Protein AF-L8GXN4-F1 (afdb_monomer)

Radius of gyration: 30.1 Å; Cα contacts (8 Å, |Δi|>4): 511; chains: 1; bounding box: 72×104×70 Å

pLDDT: mean 71.61, std 25.49, range [23.62, 98.5]

Secondary structure (DSSP, 8-state):
----------PPPPP------------PPPPP-------------------------------------HHHHHHHHHHHHHHHHHHHHHHHHHHHHHHHTT--EEEEE-TTHHHHHHHHHHHHHHHHH-GGGEEETTTT-SHHHHHHHTT-TT-EEEEEE-HHHHHHHHHHHHHTT-SSPPPEEEEE-SS--HHHHHTTS-S-----HHHHHHHHHHHHH---EEEEE-EEEEEEES-GGGS-TTTSS-EEEEESSEEEEEHHHHHHHHHHHHHHHTTTT--SHHHHHHHHHHHHHHHHHTT----GGGTEEEEETTEEPP--TT--EEEEESSS-BTTTB-TT---SS----PPTTPEEEEE-S-S-EEEEEEPP-------S-----S-TTSSSSS--

Organism: Acanthamoeba castellanii (strain ATCC 30010 / Neff) (NCBI:txid1257118)

Foldseek 3Di:
DDDDDDDDDDDDDDDDDDDDDDDDDDDDDDDDDDDDDDDDDDDDDDDDDDDDDDDDDDDDDDDDPPDPDPVVVVVVVVVVVVVVVVLVVLLVVLVVLCVVVLAQEAEEFACPFQLRLRVLQQVLVCSRRNNLRYHHCVPGNCVVNCVVPLPRPNYAYEYEHAPVRVQSNVVVCVVVVRPPDHWYAYAQRHLQRQVCVQQQVDNHDRRDNVRSSVLSSLQSPDPFEDEFAKEKEKEAEQCLVVDDVVVRDIDIGIDGFKDKDADLVLLVVVLVVVCVVPVVQVSHSVSSLVSSVVSSVVSVVVCSFDACVVWKWKDKPNHTDDDDRRHGMDMDGNGCADRRGDRPVDDPPDDDPPNDRSHTYRYDPDHPIYIYMYTYDPPPPPPDPDDDDDDDPDPPDPRRD

Mean predicted aligned error: 15.5 Å

Sequence (401 aa):
MQTERQHVDVASPELYESKGKEKEVAVEGPTTTSGTTDLHGSRCGHKHLLHSRQSTLSMSSSQGKHRKPKGKQAKKAAKKEHKTAKLELKIDKLKGLLHQRQMTVIAFVNSRSGAQLGEMVMPHLAAILGEDHVFDIISDGIKPGLEQFKDAPNLRVLVGGGDGTYHYVIQAMIEAGICPLPPVGTIPLGTGNDLARQFGWGGSVYPNRKKVLKLVYKFATSACLTPLDIWMVKITPKDPETLEPLENESTSQIMFNYFNAGFEAGVSYRFDRFRKRHQKLFKARKVNQIGYGLSALSSTMRGGNQSLNNLVEMYVNGSKLETPEDLKTLVVLNFKNYQAGLDIWGKPKRAGIHLEPWCLAYILTNPKVDLDVNISSASVPTRTPGAHRESSASAAEEVYR

Solvent-accessible surface area (backbone atoms only — not comparable to full-atom values): 24510 Å² total; per-residue (Å²): 134,91,79,85,80,82,83,77,89,74,85,81,83,79,86,80,86,76,93,73,84,89,76,92,77,90,79,85,81,90,79,89,84,86,87,84,88,87,90,84,88,83,88,88,85,90,81,87,84,89,81,88,82,85,90,79,92,79,91,82,83,84,89,77,83,82,73,76,66,67,70,67,53,52,57,50,49,54,56,50,49,54,54,48,55,59,46,49,57,50,42,54,52,48,45,51,50,31,59,76,64,51,42,40,59,38,34,47,25,32,35,73,24,51,65,42,43,25,56,56,33,47,67,52,46,22,76,58,64,35,61,96,27,51,37,38,43,77,84,66,39,59,62,65,62,46,73,76,42,69,86,45,58,65,39,33,39,35,36,31,17,26,55,71,50,52,48,53,51,56,50,50,41,57,76,68,64,50,76,80,59,54,37,35,39,60,41,21,28,26,65,42,12,40,67,23,42,70,33,38,58,33,52,62,63,76,63,40,64,71,54,48,52,52,49,54,50,45,57,76,66,44,83,48,70,40,82,34,66,35,31,45,40,36,41,35,49,65,55,36,90,81,43,58,80,85,61,35,56,65,47,74,45,79,39,61,53,63,52,64,40,43,54,58,44,53,38,54,51,54,43,50,56,52,41,66,78,41,46,86,75,49,45,45,54,69,51,44,55,49,52,46,54,51,44,45,52,54,45,56,75,70,58,74,70,68,36,30,70,81,42,40,51,45,27,52,80,84,42,75,61,89,72,66,79,75,36,37,59,54,76,50,70,71,48,77,47,42,93,51,61,45,54,86,82,57,84,69,86,84,71,85,81,78,64,63,71,42,27,23,39,32,62,41,87,72,57,90,52,54,40,43,39,32,35,46,76,76,76,73,78,78,74,74,94,78,76,94,76,88,88,81,93,84,82,76,88,82,80,87,126

InterPro domains:
  IPR000756 Diacylglycerol kinase, accessory domain [PF00609] (254-352)
  IPR000756 Diacylglycerol kinase, accessory domain [SM00045] (254-385)
  IPR001206 Diacylglycerol kinase, catalytic domain [PF00781] (105-206)
  IPR001206 Diacylglycerol kinase, catalytic domain [PS50146] (100-237)
  IPR001206 Diacylglycerol kinase, catalytic domain [SM00046] (104-231)
  IPR016064 NAD kinase/diacylglycerol kinase-like domain superfamily [SSF111331] (101-348)
  IPR017438 Inorganic polyphosphate/ATP-NAD kinase, N-terminal [G3DSA:3.40.50.10330] (98-238)
  IPR037607 Diacylglycerol kinase [PTHR11255] (82-350)

Structure (mmCIF, N/CA/C/O backbone):
data_AF-L8GXN4-F1
#
_entry.id   AF-L8GXN4-F1
#
loop_
_atom_site.group_PDB
_atom_site.id
_atom_site.type_symbol
_atom_site.label_atom_id
_atom_site.label_alt_id
_atom_site.label_comp_id
_atom_site.label_asym_id
_atom_site.label_entity_id
_atom_site.label_seq_id
_atom_site.pdbx_PDB_ins_code
_atom_site.Cartn_x
_atom_site.Cartn_y
_atom_site.Cartn_z
_atom_site.occupancy
_atom_site.B_iso_or_equiv
_atom_site.auth_seq_id
_atom_site.auth_comp_id
_atom_site.auth_asym_id
_atom_site.auth_atom_id
_atom_site.pdbx_PDB_model_num
ATOM 1 N N . MET A 1 1 ? -21.117 -48.209 4.081 1.00 38.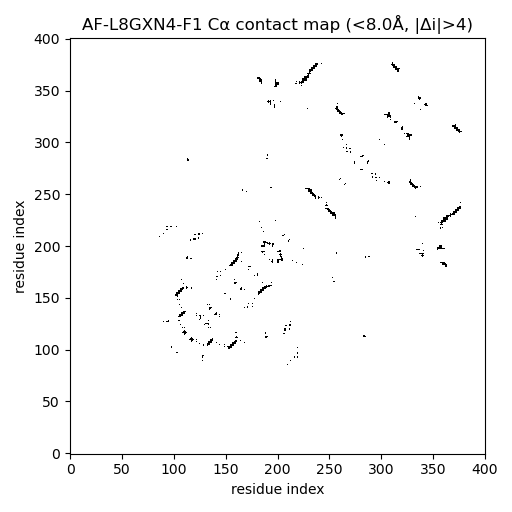06 1 MET A N 1
ATOM 2 C CA . MET A 1 1 ? -19.821 -47.976 3.415 1.00 38.06 1 MET A CA 1
ATOM 3 C C . MET A 1 1 ? -19.032 -47.024 4.291 1.00 38.06 1 MET A C 1
ATOM 5 O O . MET A 1 1 ? -19.401 -45.864 4.397 1.00 38.06 1 MET A O 1
ATOM 9 N N . GLN A 1 2 ? -18.063 -47.565 5.028 1.00 25.72 2 GLN A N 1
ATOM 10 C CA . GLN A 1 2 ? -17.087 -46.800 5.800 1.00 25.72 2 GLN A CA 1
ATOM 11 C C . GLN A 1 2 ? -16.116 -46.138 4.818 1.00 25.72 2 GLN A C 1
ATOM 13 O O . GLN A 1 2 ? -15.661 -46.795 3.885 1.00 25.72 2 GLN A O 1
ATOM 18 N N . THR A 1 3 ? -15.799 -44.865 5.026 1.00 31.59 3 THR A N 1
ATOM 19 C CA . THR A 1 3 ? -14.687 -44.188 4.348 1.00 31.59 3 THR A CA 1
ATOM 20 C C . THR A 1 3 ? -13.710 -43.704 5.406 1.00 31.59 3 THR A C 1
ATOM 22 O O . THR A 1 3 ? -14.063 -42.915 6.285 1.00 31.59 3 THR A O 1
ATOM 25 N N . GLU A 1 4 ? -12.507 -44.264 5.329 1.00 26.33 4 GLU A N 1
ATOM 26 C CA . GLU A 1 4 ? -11.356 -44.063 6.199 1.00 26.33 4 GLU A CA 1
ATOM 27 C C . GLU A 1 4 ? -10.925 -42.593 6.258 1.00 26.33 4 GLU A C 1
ATOM 29 O O . GLU A 1 4 ? -10.726 -41.937 5.235 1.00 26.33 4 GLU A O 1
ATOM 34 N N . ARG A 1 5 ? -10.727 -42.084 7.479 1.00 28.30 5 ARG A N 1
ATOM 35 C CA . ARG A 1 5 ? -9.934 -40.879 7.735 1.00 28.30 5 ARG A CA 1
ATOM 36 C C . ARG A 1 5 ? -8.478 -41.306 7.879 1.00 28.30 5 ARG A C 1
ATOM 38 O O . ARG A 1 5 ? -8.126 -41.944 8.867 1.00 28.30 5 ARG A O 1
ATOM 45 N N . GLN A 1 6 ? -7.639 -40.942 6.916 1.00 27.44 6 GLN A N 1
ATOM 46 C CA . GLN A 1 6 ? -6.191 -41.015 7.084 1.00 27.44 6 GLN A CA 1
ATOM 47 C C . GLN A 1 6 ? -5.743 -39.885 8.019 1.00 27.44 6 GLN A C 1
ATOM 49 O O . GLN A 1 6 ? -5.854 -38.704 7.693 1.00 27.44 6 GLN A O 1
ATOM 54 N N . HIS A 1 7 ? -5.279 -40.274 9.207 1.00 25.95 7 HIS A N 1
ATOM 55 C CA . HIS A 1 7 ? -4.508 -39.432 10.113 1.00 25.95 7 HIS A CA 1
ATOM 56 C C . HIS A 1 7 ? -3.140 -39.150 9.479 1.00 25.95 7 HIS A C 1
ATOM 58 O O . HIS A 1 7 ? -2.424 -40.081 9.119 1.00 25.95 7 HIS A O 1
ATOM 64 N N . VAL A 1 8 ? -2.779 -37.875 9.355 1.00 27.47 8 VAL A N 1
ATOM 65 C CA . VAL A 1 8 ? -1.398 -37.456 9.108 1.00 27.47 8 VAL A CA 1
ATOM 66 C C . VAL A 1 8 ? -0.894 -36.838 10.404 1.00 27.47 8 VAL A C 1
ATOM 68 O O . VAL A 1 8 ? -1.371 -35.783 10.824 1.00 27.47 8 VAL A O 1
ATOM 71 N N . ASP A 1 9 ? 0.036 -37.538 11.045 1.00 23.62 9 ASP A N 1
ATOM 72 C CA . ASP A 1 9 ? 0.748 -37.093 12.236 1.00 23.62 9 ASP A CA 1
ATOM 73 C C . ASP A 1 9 ? 1.604 -35.865 11.910 1.00 23.62 9 ASP A C 1
ATOM 75 O O . ASP A 1 9 ? 2.566 -35.936 11.143 1.00 23.62 9 ASP A O 1
ATOM 79 N N . VAL A 1 10 ? 1.270 -34.727 12.520 1.00 27.80 10 VAL A N 1
ATOM 80 C CA . VAL A 1 10 ? 2.154 -33.560 12.576 1.00 27.80 10 VAL A CA 1
ATOM 81 C C . VAL A 1 10 ? 2.650 -33.435 14.009 1.00 27.80 10 VAL A C 1
ATOM 83 O O . VAL A 1 10 ? 1.899 -33.105 14.926 1.00 27.80 10 VAL A O 1
ATOM 86 N N . ALA A 1 11 ? 3.932 -33.748 14.181 1.00 26.61 11 ALA A N 1
ATOM 87 C CA . ALA A 1 11 ? 4.662 -33.668 15.435 1.00 26.61 11 ALA A CA 1
ATOM 88 C C . ALA A 1 11 ? 4.517 -32.284 16.094 1.00 26.61 11 ALA A C 1
ATOM 90 O O . ALA A 1 11 ? 4.770 -31.248 15.477 1.00 26.61 11 ALA A O 1
ATOM 91 N N . SER A 1 12 ? 4.115 -32.286 17.366 1.00 24.09 12 SER A N 1
ATOM 92 C CA . SER A 1 12 ? 4.092 -31.110 18.238 1.00 24.09 12 SER A CA 1
ATOM 93 C C . SER A 1 12 ? 5.519 -30.689 18.611 1.00 24.09 12 SER A C 1
ATOM 95 O O . SER A 1 12 ? 6.287 -31.542 19.054 1.00 24.09 12 SER A O 1
ATOM 97 N N . PRO A 1 13 ? 5.898 -29.404 18.493 1.00 29.33 13 PRO A N 1
ATOM 98 C CA . PRO A 1 13 ? 7.137 -28.914 19.082 1.00 29.33 13 PRO A CA 1
ATOM 99 C C . PRO A 1 13 ? 6.959 -28.676 20.585 1.00 29.33 13 PRO A C 1
ATOM 101 O O . PRO A 1 13 ? 6.050 -27.967 21.018 1.00 29.33 13 PRO A O 1
ATOM 104 N N . GLU A 1 14 ? 7.851 -29.292 21.350 1.00 25.83 14 GLU A N 1
ATOM 105 C CA . GLU A 1 14 ? 7.962 -29.277 22.806 1.00 25.83 14 GLU A CA 1
ATOM 106 C C . GLU A 1 14 ? 8.031 -27.854 23.397 1.00 25.83 14 GLU A C 1
ATOM 108 O O . GLU A 1 14 ? 8.776 -26.989 22.928 1.00 25.83 14 GLU A O 1
ATOM 113 N N . LEU A 1 15 ? 7.266 -27.631 24.474 1.00 24.25 15 LEU A N 1
ATOM 114 C CA . LEU A 1 15 ? 7.371 -26.459 25.340 1.00 24.25 15 LEU A CA 1
ATOM 115 C C . LEU A 1 15 ? 8.725 -26.464 26.064 1.00 24.25 15 LEU A C 1
ATOM 117 O O . LEU A 1 15 ? 8.985 -27.329 26.897 1.00 24.25 15 LEU A O 1
ATOM 121 N N . TYR A 1 16 ? 9.542 -25.440 25.827 1.00 24.91 16 TYR A N 1
ATOM 122 C CA . TYR A 1 16 ? 10.644 -25.084 26.719 1.00 24.91 16 TYR A CA 1
ATOM 123 C C . TYR A 1 16 ? 10.148 -24.047 27.736 1.00 24.91 16 TYR A C 1
ATOM 125 O O . TYR A 1 16 ? 10.013 -22.862 27.429 1.00 24.91 16 TYR A O 1
ATOM 133 N N . GLU A 1 17 ? 9.872 -24.495 28.962 1.00 24.56 17 GLU A N 1
ATOM 134 C CA . GLU A 1 17 ? 9.699 -23.620 30.122 1.00 24.56 17 GLU A CA 1
ATOM 135 C C . GLU A 1 17 ? 11.048 -22.999 30.511 1.00 24.56 17 GLU A C 1
ATOM 137 O O . GLU A 1 17 ? 11.986 -23.702 30.892 1.00 24.56 17 GLU A O 1
ATOM 142 N N . SER A 1 18 ? 11.149 -21.668 30.497 1.00 27.03 18 SER A N 1
ATOM 143 C CA . SER A 1 18 ? 12.225 -20.960 31.195 1.00 27.03 18 SER A CA 1
ATOM 144 C C . SER A 1 18 ? 11.644 -20.090 32.305 1.00 27.03 18 SER A C 1
ATOM 146 O O . SER A 1 18 ? 11.083 -19.023 32.057 1.00 27.03 18 SER A O 1
ATOM 148 N N . LYS A 1 19 ? 11.814 -20.558 33.544 1.00 26.02 19 LYS A N 1
ATOM 149 C CA . LYS A 1 19 ? 11.590 -19.802 34.779 1.00 26.02 19 LYS A CA 1
ATOM 150 C C . LYS A 1 19 ? 12.502 -18.569 34.803 1.00 26.02 19 LYS A C 1
ATOM 152 O O . LYS A 1 19 ? 13.723 -18.706 34.809 1.00 26.02 19 LYS A O 1
ATOM 157 N N . GLY A 1 20 ? 11.918 -17.375 34.880 1.00 27.09 20 GLY A N 1
ATOM 158 C CA . GLY A 1 20 ? 12.637 -16.111 35.039 1.00 27.09 20 GLY A CA 1
ATOM 159 C C . GLY A 1 20 ? 11.879 -15.190 35.985 1.00 27.09 20 GLY A C 1
ATOM 160 O O . GLY A 1 20 ? 10.784 -14.750 35.670 1.00 27.09 20 GLY A O 1
ATOM 161 N N . LYS A 1 21 ? 12.458 -14.961 37.166 1.00 25.17 21 LYS A N 1
ATOM 162 C CA . LYS A 1 21 ? 11.901 -14.199 38.292 1.00 25.17 21 LYS A CA 1
ATOM 163 C C . LYS A 1 21 ? 11.532 -12.760 37.905 1.00 25.17 21 LYS A C 1
ATOM 165 O O . LYS A 1 21 ? 12.376 -12.040 37.370 1.00 25.17 21 LYS A O 1
ATOM 170 N N . GLU A 1 22 ? 10.326 -12.338 38.277 1.00 25.31 22 GLU A N 1
ATOM 171 C CA . GLU A 1 22 ? 9.923 -10.932 38.330 1.00 25.31 22 GLU A CA 1
ATOM 172 C C . GLU A 1 22 ? 10.812 -10.155 39.312 1.00 25.31 22 GLU A C 1
ATOM 174 O O . GLU A 1 22 ? 11.104 -10.605 40.424 1.00 25.31 22 GLU A O 1
ATOM 179 N N . LYS A 1 23 ? 11.252 -8.971 38.886 1.00 25.56 23 LYS A N 1
ATOM 180 C CA . LYS A 1 23 ? 11.717 -7.906 39.772 1.00 25.56 23 LYS A CA 1
ATOM 181 C C . LYS A 1 23 ? 11.037 -6.617 39.332 1.00 25.56 23 LYS A C 1
ATOM 183 O O . LYS A 1 23 ? 11.398 -6.054 38.300 1.00 25.56 23 LYS A O 1
ATOM 188 N N . GLU A 1 24 ? 10.069 -6.180 40.129 1.00 25.20 24 GLU A N 1
ATOM 189 C CA . GLU A 1 24 ? 9.592 -4.800 40.161 1.00 25.20 24 GLU A CA 1
ATOM 190 C C . GLU A 1 24 ? 10.774 -3.855 40.385 1.00 25.20 24 GLU A C 1
ATOM 192 O O . GLU A 1 24 ? 11.562 -4.030 41.317 1.00 25.20 24 GLU A O 1
ATOM 197 N N . VAL A 1 25 ? 10.892 -2.837 39.536 1.00 25.47 25 VAL A N 1
ATOM 198 C CA . VAL A 1 25 ? 11.712 -1.660 39.819 1.00 25.47 25 VAL A CA 1
ATOM 199 C C . VAL A 1 25 ? 10.899 -0.438 39.417 1.00 25.47 25 VAL A C 1
ATOM 201 O O . VAL A 1 25 ? 10.708 -0.163 38.233 1.00 25.47 25 VAL A O 1
ATOM 204 N N . ALA A 1 26 ? 10.408 0.269 40.433 1.00 23.91 26 ALA A N 1
ATOM 205 C CA . ALA A 1 26 ? 9.846 1.603 40.318 1.00 23.91 26 ALA A CA 1
ATOM 206 C C . ALA A 1 26 ? 10.917 2.579 39.808 1.00 23.91 26 ALA A C 1
ATOM 208 O O . ALA A 1 26 ? 12.067 2.530 40.249 1.00 23.91 26 ALA A O 1
ATOM 209 N N . VAL A 1 27 ? 10.546 3.474 38.893 1.00 26.77 27 VAL A N 1
ATOM 210 C CA . VAL A 1 27 ? 11.400 4.598 38.495 1.00 26.77 27 VAL A CA 1
ATOM 211 C C . VAL A 1 27 ? 10.610 5.887 38.663 1.00 26.77 27 VAL A C 1
ATOM 213 O O . VAL A 1 27 ? 9.683 6.176 37.908 1.00 26.77 27 VAL A O 1
ATOM 216 N N . GLU A 1 28 ? 11.001 6.631 39.695 1.00 24.88 28 GLU A N 1
ATOM 217 C CA . GLU A 1 28 ? 10.599 8.001 39.992 1.00 24.88 28 GLU A CA 1
ATOM 218 C C . GLU A 1 28 ? 11.091 8.962 38.894 1.00 24.88 28 GLU A C 1
ATOM 220 O O . GLU A 1 28 ? 12.203 8.836 38.373 1.00 24.88 28 GLU A O 1
ATOM 225 N N . GLY A 1 29 ? 10.250 9.932 38.526 1.00 25.06 29 GLY A N 1
ATOM 226 C CA . GLY A 1 29 ? 10.601 10.992 37.579 1.00 25.06 29 GLY A CA 1
ATOM 227 C C . GLY A 1 29 ? 11.421 12.108 38.240 1.00 25.06 29 GLY A C 1
ATOM 228 O O . GLY A 1 29 ? 11.250 12.357 39.432 1.00 25.06 29 GLY A O 1
ATOM 229 N N . PRO A 1 30 ? 12.282 12.833 37.501 1.00 28.14 30 PRO A N 1
ATOM 230 C CA . PRO A 1 30 ? 12.988 13.960 38.081 1.00 28.14 30 PRO A CA 1
ATOM 231 C C . PRO A 1 30 ? 12.144 15.239 38.026 1.00 28.14 30 PRO A C 1
ATOM 233 O O . PRO A 1 30 ? 11.722 15.717 36.971 1.00 28.14 30 PRO A O 1
ATOM 236 N N . THR A 1 31 ? 11.955 15.788 39.220 1.00 24.98 31 THR A N 1
ATOM 237 C CA . THR A 1 31 ? 11.522 17.142 39.554 1.00 24.98 31 THR A CA 1
ATOM 238 C C . THR A 1 31 ? 12.495 18.222 39.074 1.00 24.98 31 THR A C 1
ATOM 240 O O . THR A 1 31 ? 13.704 18.030 38.973 1.00 24.98 31 THR A O 1
ATOM 243 N N . THR A 1 32 ? 11.922 19.397 38.835 1.00 28.36 32 THR A N 1
ATOM 244 C CA . THR A 1 32 ? 12.546 20.692 38.541 1.00 28.36 32 THR A CA 1
ATOM 245 C C . THR A 1 32 ? 13.491 21.194 39.637 1.00 28.36 32 THR A C 1
ATOM 247 O O . THR A 1 32 ? 13.099 21.155 40.799 1.00 28.36 32 THR A O 1
ATOM 250 N N . THR A 1 33 ? 14.601 21.846 39.271 1.00 26.06 33 THR A N 1
ATOM 251 C CA . THR A 1 33 ? 15.166 22.979 40.035 1.00 26.06 33 THR A CA 1
ATOM 252 C C . THR A 1 33 ? 16.032 23.905 39.171 1.00 26.06 33 THR A C 1
ATOM 254 O O . THR A 1 33 ? 16.816 23.487 38.323 1.00 26.06 33 THR A O 1
ATOM 257 N N . SER A 1 34 ? 15.836 25.198 39.416 1.00 25.38 34 SER A N 1
ATOM 258 C CA . SER A 1 34 ? 16.594 26.373 38.982 1.00 25.38 34 SER A CA 1
ATOM 259 C C . SER A 1 34 ? 17.930 26.527 39.722 1.00 25.38 34 SER A C 1
ATOM 261 O O . SER A 1 34 ? 18.003 26.184 40.899 1.00 25.38 34 SER A O 1
ATOM 263 N N . GLY A 1 35 ? 18.934 27.162 39.106 1.00 23.88 35 GLY A N 1
ATOM 264 C CA . GLY A 1 35 ? 20.148 27.605 39.805 1.00 23.88 35 GLY A CA 1
ATOM 265 C C . GLY A 1 35 ? 21.167 28.301 38.899 1.00 23.88 35 GLY A C 1
ATOM 266 O O . GLY A 1 35 ? 21.399 27.866 37.783 1.00 23.88 35 GLY A O 1
ATOM 267 N N . THR A 1 36 ? 21.721 29.406 39.380 1.00 24.33 36 THR A N 1
ATOM 268 C CA . THR A 1 36 ? 22.441 30.500 38.707 1.00 24.33 36 THR A CA 1
ATOM 269 C C . THR A 1 36 ? 23.963 30.327 38.525 1.00 24.33 36 THR A C 1
ATOM 271 O O . THR A 1 36 ? 24.596 29.619 39.295 1.00 24.33 36 THR A O 1
ATOM 274 N N . THR A 1 37 ? 24.497 31.094 37.551 1.00 26.64 37 THR A N 1
ATOM 275 C CA . THR A 1 37 ? 25.830 31.763 37.435 1.00 26.64 37 THR A CA 1
ATOM 276 C C . THR A 1 37 ? 27.134 30.951 37.513 1.00 26.64 37 THR A C 1
ATOM 278 O O . THR A 1 37 ? 27.431 30.368 38.542 1.00 26.64 37 THR A O 1
ATOM 281 N N . ASP A 1 38 ? 28.004 31.054 36.490 1.00 25.16 38 ASP A N 1
ATOM 282 C CA . ASP A 1 38 ? 29.139 32.000 36.547 1.00 25.16 38 ASP A CA 1
ATOM 283 C C . ASP A 1 38 ? 29.942 32.155 35.237 1.00 25.16 38 ASP A C 1
ATOM 285 O O . ASP A 1 38 ? 30.009 31.277 34.378 1.00 25.16 38 ASP A O 1
ATOM 289 N N . LEU A 1 39 ? 30.518 33.353 35.107 1.00 27.02 39 LEU A N 1
ATOM 290 C CA . LEU A 1 39 ? 31.314 33.907 34.009 1.00 27.02 39 LEU A CA 1
ATOM 291 C C . LEU A 1 39 ? 32.767 33.403 34.019 1.00 27.02 39 LEU A C 1
ATOM 293 O O . LEU A 1 39 ? 33.374 33.361 35.081 1.00 27.02 39 LEU A O 1
ATOM 297 N N . HIS A 1 40 ? 33.378 33.218 32.840 1.00 27.19 40 HIS A N 1
ATOM 298 C CA . HIS A 1 40 ? 34.745 33.689 32.539 1.00 27.19 40 HIS A CA 1
ATOM 299 C C . HIS A 1 40 ? 34.980 33.738 31.020 1.00 27.19 40 HIS A C 1
ATOM 301 O O . HIS A 1 40 ? 34.619 32.823 30.283 1.00 27.19 40 HIS A O 1
ATOM 307 N N . GLY A 1 41 ? 35.518 34.865 30.544 1.00 24.47 41 GLY A N 1
ATOM 308 C CA . GLY A 1 41 ? 35.526 35.234 29.129 1.00 24.47 41 GLY A CA 1
ATOM 309 C C . GLY A 1 41 ? 36.762 34.826 28.332 1.00 24.47 41 GLY A C 1
ATOM 310 O O . GLY A 1 41 ? 37.713 34.249 28.849 1.00 24.47 41 GLY A O 1
ATOM 311 N N . SER A 1 42 ? 36.762 35.216 27.055 1.00 26.59 42 SER A N 1
ATOM 312 C CA . SER A 1 42 ? 37.968 35.606 26.315 1.00 26.59 42 SER A CA 1
ATOM 313 C C . SER A 1 42 ? 37.624 36.341 25.016 1.00 26.59 42 SER A C 1
ATOM 315 O O . SER A 1 42 ? 36.646 36.048 24.336 1.00 26.59 42 SER A O 1
ATOM 317 N N . ARG A 1 43 ? 38.450 37.356 24.749 1.00 25.36 43 ARG A N 1
ATOM 318 C CA . ARG A 1 43 ? 38.399 38.383 23.698 1.00 25.36 43 ARG A CA 1
ATOM 319 C C . ARG A 1 43 ? 38.670 37.849 22.287 1.00 25.36 43 ARG A C 1
ATOM 321 O O . ARG A 1 43 ? 39.447 36.916 22.142 1.00 25.36 43 ARG A O 1
ATOM 328 N N . CYS A 1 44 ? 38.181 38.587 21.280 1.00 27.53 44 CYS A N 1
ATOM 329 C CA . CYS A 1 44 ? 38.911 39.238 20.156 1.00 27.53 44 CYS A CA 1
ATOM 330 C C . CYS A 1 44 ? 37.893 39.458 19.011 1.00 27.53 44 CYS A C 1
ATOM 332 O O . CYS A 1 44 ? 37.119 38.557 18.728 1.00 27.53 44 CYS A O 1
ATOM 334 N N . GLY A 1 45 ? 37.739 40.560 18.280 1.00 26.92 45 GLY A N 1
ATOM 335 C CA . GLY A 1 45 ? 38.473 41.804 18.073 1.00 26.92 45 GLY A CA 1
ATOM 336 C C . GLY A 1 45 ? 38.032 42.307 16.687 1.00 26.92 45 GLY A C 1
ATOM 337 O O . GLY A 1 45 ? 38.346 41.686 15.678 1.00 26.92 45 GLY A O 1
ATOM 338 N N . HIS A 1 46 ? 37.226 43.370 16.629 1.00 28.66 46 HIS A N 1
ATOM 339 C CA . HIS A 1 46 ? 36.759 44.008 15.391 1.00 28.66 46 HIS A CA 1
ATOM 340 C C . HIS A 1 46 ? 37.779 45.041 14.896 1.00 28.66 46 HIS A C 1
ATOM 342 O O . HIS A 1 46 ? 38.256 45.850 15.691 1.00 28.66 46 HIS A O 1
ATOM 348 N N . LYS A 1 47 ? 38.019 45.100 13.580 1.00 28.95 47 LYS A N 1
ATOM 349 C CA . LYS A 1 47 ? 38.459 46.326 12.896 1.00 28.95 47 LYS A CA 1
ATOM 350 C C . LYS A 1 47 ? 37.742 46.482 11.555 1.00 28.95 47 LYS A C 1
ATOM 352 O O . LYS A 1 47 ? 37.875 45.657 10.658 1.00 28.95 47 LYS A O 1
ATOM 357 N N . HIS A 1 48 ? 36.989 47.572 11.473 1.00 30.06 48 HIS A N 1
ATOM 358 C CA . HIS A 1 48 ? 36.430 48.188 10.275 1.00 30.06 48 HIS A CA 1
ATOM 359 C C . HIS A 1 48 ? 37.536 48.929 9.512 1.00 30.06 48 HIS A C 1
ATOM 361 O O . HIS A 1 48 ? 38.370 49.573 10.148 1.00 30.06 48 HIS A O 1
ATOM 367 N N . LEU A 1 49 ? 37.481 48.947 8.177 1.00 28.41 49 LEU A N 1
ATOM 368 C CA . LEU A 1 49 ? 37.988 50.076 7.391 1.00 28.41 49 LEU A CA 1
ATOM 369 C C . LEU A 1 49 ? 37.323 50.133 6.011 1.00 28.41 49 LEU A C 1
ATOM 371 O O . LEU A 1 49 ? 37.349 49.182 5.234 1.00 28.41 49 LEU A O 1
ATOM 375 N N . LEU A 1 50 ? 36.688 51.278 5.770 1.00 30.42 50 LEU A N 1
ATOM 376 C CA . LEU A 1 50 ? 36.094 51.735 4.520 1.00 30.42 50 LEU A CA 1
ATOM 377 C C . LEU A 1 50 ? 37.197 52.203 3.565 1.00 30.42 50 LEU A C 1
ATOM 379 O O . LEU A 1 50 ? 38.128 52.871 4.004 1.00 30.42 50 LEU A O 1
ATOM 383 N N . HIS A 1 51 ? 37.026 51.976 2.263 1.00 29.09 51 HIS A N 1
ATOM 384 C CA . HIS A 1 51 ? 37.548 52.894 1.252 1.00 29.09 51 HIS A CA 1
ATOM 385 C C . HIS A 1 51 ? 36.665 52.899 0.002 1.00 29.09 51 HIS A C 1
ATOM 387 O O . HIS A 1 51 ? 36.395 51.870 -0.613 1.00 29.09 51 HIS A O 1
ATOM 393 N N . SER A 1 52 ? 36.219 54.102 -0.348 1.00 31.58 52 SER A N 1
ATOM 394 C CA . SER A 1 52 ? 35.597 54.480 -1.610 1.00 31.58 52 SER A CA 1
ATOM 395 C C . SER A 1 52 ? 36.641 54.551 -2.728 1.00 31.58 52 SER A C 1
ATOM 397 O O . SER A 1 52 ? 37.781 54.945 -2.473 1.00 31.58 52 SER A O 1
ATOM 399 N N . ARG A 1 53 ? 36.245 54.249 -3.976 1.00 30.09 53 ARG A N 1
ATOM 400 C CA . ARG A 1 53 ? 36.822 54.866 -5.186 1.00 30.09 53 ARG A CA 1
ATOM 401 C C . ARG A 1 53 ? 35.987 54.610 -6.451 1.00 30.09 53 ARG A C 1
ATOM 403 O O . ARG A 1 53 ? 35.867 53.490 -6.923 1.00 30.09 53 ARG A O 1
ATOM 410 N N . GLN A 1 54 ? 35.398 55.714 -6.909 1.00 29.02 54 GLN A N 1
ATOM 411 C CA . GLN A 1 54 ? 35.246 56.249 -8.271 1.00 29.02 54 GLN A CA 1
ATOM 412 C C . GLN A 1 54 ? 35.101 55.328 -9.496 1.00 29.02 54 GLN A C 1
ATOM 414 O O . GLN A 1 54 ? 35.931 54.483 -9.812 1.00 29.02 54 GLN A O 1
ATOM 419 N N . SER A 1 55 ? 34.067 55.679 -10.258 1.00 31.03 55 SER A N 1
ATOM 420 C CA . SER A 1 55 ? 33.779 55.373 -11.654 1.00 31.03 55 SER A CA 1
ATOM 421 C C . SER A 1 55 ? 34.795 55.969 -12.635 1.00 31.03 55 SER A C 1
ATOM 423 O O . SER A 1 55 ? 35.030 57.178 -12.611 1.00 31.03 55 SER A O 1
ATOM 425 N N . THR A 1 56 ? 35.250 55.167 -13.597 1.00 28.81 56 THR A N 1
ATOM 426 C CA . THR A 1 56 ? 35.709 55.641 -14.910 1.00 28.81 56 THR A CA 1
ATOM 427 C C . THR A 1 56 ? 35.160 54.735 -16.012 1.00 28.81 56 THR A C 1
ATOM 429 O O . THR A 1 56 ? 35.322 53.516 -16.003 1.00 28.81 56 THR A O 1
ATOM 432 N N . LEU A 1 57 ? 34.463 55.362 -16.960 1.00 31.36 57 LEU A N 1
ATOM 433 C CA . LEU A 1 57 ? 34.070 54.796 -18.245 1.00 31.36 57 LEU A CA 1
ATOM 434 C C . LEU A 1 57 ? 35.316 54.642 -19.126 1.00 31.36 57 LEU A C 1
ATOM 436 O O . LEU A 1 57 ? 36.069 55.596 -19.300 1.00 31.36 57 LEU A O 1
ATOM 440 N N . SER A 1 58 ? 35.485 53.477 -19.748 1.00 28.78 58 SER A N 1
ATOM 441 C CA . SER A 1 58 ? 36.225 53.367 -21.006 1.00 28.78 58 SER A CA 1
ATOM 442 C C . SER A 1 58 ? 35.535 52.345 -21.907 1.00 28.78 58 SER A C 1
ATOM 444 O O . SER A 1 58 ? 35.221 51.230 -21.492 1.00 28.78 58 SER A O 1
ATOM 446 N N . MET A 1 59 ? 35.233 52.769 -23.135 1.00 35.09 59 MET A N 1
ATOM 447 C CA . MET A 1 59 ? 34.839 51.879 -24.218 1.00 35.09 59 MET A CA 1
ATOM 448 C C . MET A 1 59 ? 36.096 51.260 -24.823 1.00 35.09 59 MET A C 1
ATOM 450 O O . MET A 1 59 ? 37.015 51.983 -25.201 1.00 35.09 59 MET A O 1
ATOM 454 N N . SER A 1 60 ? 36.108 49.941 -24.995 1.00 31.31 60 SER A N 1
ATOM 455 C CA . SER A 1 60 ? 36.908 49.304 -26.038 1.00 31.31 60 SER A CA 1
ATOM 456 C C . SER A 1 60 ? 36.221 48.038 -26.552 1.00 31.31 60 SER A C 1
ATOM 458 O O . SER A 1 60 ? 35.290 47.492 -25.962 1.00 31.31 60 SER A O 1
ATOM 460 N N . SER A 1 61 ? 36.617 47.683 -27.760 1.00 29.75 61 SER A N 1
ATOM 461 C CA . SER A 1 61 ? 35.878 46.976 -28.788 1.00 29.75 61 SER A CA 1
ATOM 462 C C . SER A 1 61 ? 35.978 45.448 -28.737 1.00 29.75 61 SER A C 1
ATOM 464 O O . SER A 1 61 ? 36.965 44.874 -28.297 1.00 29.75 61 SER A O 1
ATOM 466 N N . SER A 1 62 ? 34.981 44.828 -29.379 1.00 35.38 62 SER A N 1
ATOM 467 C CA . SER A 1 62 ? 35.068 43.617 -30.214 1.00 35.38 62 SER A CA 1
ATOM 468 C C . SER A 1 62 ? 35.437 42.253 -29.600 1.00 35.38 62 SER A C 1
ATOM 470 O O . SER A 1 62 ? 36.558 41.993 -29.192 1.00 35.38 62 SER A O 1
ATOM 472 N N . GLN A 1 63 ? 34.487 41.329 -29.807 1.00 43.09 63 GLN A N 1
ATOM 473 C CA . GLN A 1 63 ? 34.660 39.902 -30.118 1.00 43.09 63 GLN A CA 1
ATOM 474 C C . GLN A 1 63 ? 35.182 38.958 -29.022 1.00 43.09 63 GLN A C 1
ATOM 476 O O . GLN A 1 63 ? 36.365 38.843 -28.738 1.00 43.09 63 GLN A O 1
ATOM 481 N N . GLY A 1 64 ? 34.262 38.124 -28.526 1.00 32.91 64 GLY A N 1
ATOM 482 C CA . GLY A 1 64 ? 34.594 36.962 -27.708 1.00 32.91 64 GLY A CA 1
ATOM 483 C C . GLY A 1 64 ? 33.371 36.144 -27.307 1.00 32.91 64 GLY A C 1
ATOM 484 O O . GLY A 1 64 ? 33.107 35.961 -26.123 1.00 32.91 64 GLY A O 1
ATOM 485 N N . LYS A 1 65 ? 32.588 35.626 -28.268 1.00 41.53 65 LYS A N 1
ATOM 486 C CA . LYS A 1 65 ? 31.626 34.554 -27.955 1.00 41.53 65 LYS A CA 1
ATOM 487 C C . LYS A 1 65 ? 32.430 33.330 -27.510 1.00 41.53 65 LYS A C 1
ATOM 489 O O . LYS A 1 65 ? 32.952 32.600 -28.351 1.00 41.53 65 LYS A O 1
ATOM 494 N N . HIS A 1 66 ? 32.511 33.084 -26.202 1.00 41.66 66 HIS A N 1
ATOM 495 C CA . HIS A 1 66 ? 33.024 31.836 -25.638 1.00 41.66 66 HIS A CA 1
ATOM 496 C C . HIS A 1 66 ? 32.201 30.640 -26.156 1.00 41.66 66 HIS A C 1
ATOM 498 O O . HIS A 1 66 ? 31.223 30.202 -25.548 1.00 41.66 66 HIS A O 1
ATOM 504 N N . ARG A 1 67 ? 32.606 30.070 -27.296 1.00 52.62 67 ARG A N 1
ATOM 505 C CA . ARG A 1 67 ? 32.191 28.730 -27.718 1.00 52.62 67 ARG A CA 1
ATOM 506 C C . ARG A 1 67 ? 32.813 27.730 -26.742 1.00 52.62 67 ARG A C 1
ATOM 508 O O . ARG A 1 67 ? 34.029 27.565 -26.703 1.00 52.62 67 ARG A O 1
ATOM 515 N N . LYS A 1 68 ? 31.980 27.049 -25.946 1.00 47.00 68 LYS A N 1
ATOM 516 C CA . LYS A 1 68 ? 32.419 25.905 -25.126 1.00 47.00 68 LYS A CA 1
ATOM 517 C C . LYS A 1 68 ? 33.137 24.878 -26.029 1.00 47.00 68 LYS A C 1
ATOM 519 O O . LYS A 1 68 ? 32.651 24.614 -27.130 1.00 47.00 68 LYS A O 1
ATOM 524 N N . PRO A 1 69 ? 34.261 24.274 -25.599 1.00 51.59 69 PRO A N 1
ATOM 525 C CA . PRO A 1 69 ? 35.056 23.404 -26.463 1.00 51.59 69 PRO A CA 1
ATOM 526 C C . PRO A 1 69 ? 34.280 22.123 -26.814 1.00 51.59 69 PRO A C 1
ATOM 528 O O . PRO A 1 69 ? 33.919 21.344 -25.924 1.00 51.59 69 PRO A O 1
ATOM 531 N N . LYS A 1 70 ? 34.049 21.897 -28.118 1.00 57.62 70 LYS A N 1
ATOM 532 C CA . LYS A 1 70 ? 33.250 20.792 -28.697 1.00 57.62 70 LYS A CA 1
ATOM 533 C C . LYS A 1 70 ? 33.624 19.399 -28.146 1.00 57.62 70 LYS A C 1
ATOM 535 O O . LYS A 1 70 ? 32.748 18.566 -27.921 1.00 57.62 70 LYS A O 1
ATOM 540 N N . GLY A 1 71 ? 34.896 19.165 -27.803 1.00 61.41 71 GLY A N 1
ATOM 541 C CA . GLY A 1 71 ? 35.379 17.884 -27.261 1.00 61.41 71 GLY A CA 1
ATOM 542 C C . GLY A 1 71 ? 34.885 17.524 -25.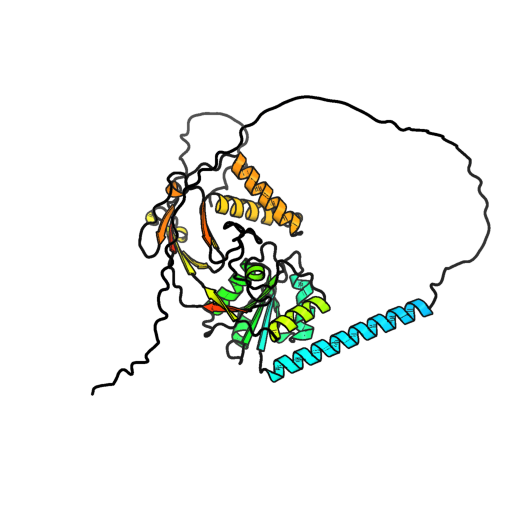848 1.00 61.41 71 GLY A C 1
ATOM 543 O O . GLY A 1 71 ? 34.719 16.344 -25.537 1.00 61.41 71 GLY A O 1
ATOM 544 N N . LYS A 1 72 ? 34.583 18.504 -24.978 1.00 65.38 72 LYS A N 1
ATOM 545 C CA . LYS A 1 72 ? 34.026 18.226 -23.633 1.00 65.38 72 LYS A CA 1
ATOM 546 C C . LYS A 1 72 ? 32.538 17.858 -23.691 1.00 65.38 72 LYS A C 1
ATOM 548 O O . LYS A 1 72 ? 32.066 17.113 -22.834 1.00 65.38 72 LYS A O 1
ATOM 553 N N . GLN A 1 73 ? 31.803 18.366 -24.684 1.00 68.38 73 GLN A N 1
ATOM 554 C CA . GLN A 1 73 ? 30.400 18.006 -24.919 1.00 68.38 73 GLN A CA 1
ATOM 555 C C . GLN A 1 73 ? 30.275 16.610 -25.542 1.00 68.38 73 GLN A C 1
ATOM 557 O O . GLN A 1 73 ? 29.501 15.808 -25.025 1.00 68.38 73 GLN A O 1
ATOM 562 N N . ALA A 1 74 ? 31.108 16.272 -26.533 1.00 76.12 74 ALA A N 1
ATOM 563 C CA . ALA A 1 74 ? 31.138 14.937 -27.140 1.00 76.12 74 ALA A CA 1
ATOM 564 C C . ALA A 1 74 ? 31.456 13.826 -26.116 1.00 76.12 74 ALA A C 1
ATOM 566 O O . ALA A 1 74 ? 30.721 12.847 -26.011 1.00 76.12 74 ALA A O 1
ATOM 567 N N . LYS A 1 75 ? 32.470 14.022 -25.255 1.00 77.31 75 LYS A N 1
ATOM 568 C CA . LYS A 1 75 ? 32.798 13.068 -24.173 1.00 77.31 75 LYS A CA 1
ATOM 569 C C . LYS A 1 75 ? 31.654 12.886 -23.162 1.00 77.31 75 LYS A C 1
ATOM 571 O O . LYS A 1 75 ? 31.454 11.790 -22.639 1.00 77.31 75 LYS A O 1
ATOM 576 N N . LYS A 1 76 ? 30.893 13.947 -22.865 1.00 77.06 76 LYS A N 1
ATOM 577 C CA . LYS A 1 76 ? 29.717 13.870 -21.977 1.00 77.06 76 LYS A CA 1
ATOM 578 C C . LYS A 1 76 ? 28.547 13.134 -22.634 1.00 77.06 76 LYS A C 1
ATOM 580 O O . LYS A 1 76 ? 27.885 12.364 -21.940 1.00 77.06 76 LYS A O 1
ATOM 585 N N . ALA A 1 77 ? 28.317 13.350 -23.929 1.00 81.12 77 ALA A N 1
ATOM 586 C CA . ALA A 1 77 ? 27.288 12.659 -24.702 1.00 81.12 77 ALA A CA 1
ATOM 587 C C . ALA A 1 77 ? 27.568 11.150 -24.775 1.00 81.12 77 ALA A C 1
ATOM 589 O O . ALA A 1 77 ? 26.744 10.371 -24.303 1.00 81.12 77 ALA A O 1
ATOM 590 N N . ALA A 1 78 ? 28.780 10.753 -25.179 1.00 84.06 78 ALA A N 1
ATOM 591 C CA . ALA A 1 78 ? 29.191 9.347 -25.237 1.00 84.06 78 ALA A CA 1
ATOM 592 C C . ALA A 1 78 ? 29.072 8.638 -23.871 1.00 84.06 78 ALA A C 1
ATOM 594 O O . ALA A 1 78 ? 28.587 7.514 -23.764 1.00 84.06 78 ALA A O 1
ATOM 595 N N . LYS A 1 79 ? 29.432 9.321 -22.772 1.00 85.31 79 LYS A N 1
ATOM 596 C CA . LYS A 1 79 ? 29.259 8.779 -21.411 1.00 85.31 79 LYS A CA 1
ATOM 597 C C . LYS A 1 79 ? 27.785 8.593 -21.028 1.00 85.31 79 LYS A C 1
ATOM 599 O O . LYS A 1 79 ? 27.472 7.693 -20.247 1.00 85.31 79 LYS A O 1
ATOM 604 N N . LYS A 1 80 ? 26.886 9.460 -21.502 1.00 84.62 80 LYS A N 1
ATOM 605 C CA . LYS A 1 80 ? 25.436 9.355 -21.262 1.00 84.62 80 LYS A CA 1
ATOM 606 C C . LYS A 1 80 ? 24.839 8.204 -22.072 1.00 84.62 80 LYS A C 1
ATOM 608 O O . LYS A 1 80 ? 24.065 7.425 -21.522 1.00 84.62 80 LYS A O 1
ATOM 613 N N . GLU A 1 81 ? 25.246 8.071 -23.325 1.00 86.50 81 GLU A N 1
ATOM 614 C CA . GLU A 1 81 ? 24.841 6.991 -24.223 1.00 86.50 81 GLU A CA 1
ATOM 615 C C . GLU A 1 81 ? 25.273 5.625 -23.682 1.00 86.50 81 GLU A C 1
ATOM 617 O O . GLU A 1 81 ? 24.426 4.774 -23.425 1.00 86.50 81 GLU A O 1
ATOM 622 N N . HIS A 1 82 ? 26.550 5.466 -23.318 1.00 89.38 82 HIS A N 1
ATOM 623 C CA . HIS A 1 82 ? 27.055 4.234 -22.704 1.00 89.38 82 HIS A CA 1
ATOM 624 C C . HIS A 1 82 ? 26.307 3.860 -21.410 1.00 89.38 82 HIS A C 1
ATOM 626 O O . HIS A 1 82 ? 25.999 2.695 -21.159 1.00 89.38 82 HIS A O 1
ATOM 632 N N . LYS A 1 83 ? 25.968 4.849 -20.568 1.00 87.69 83 LYS A N 1
ATOM 633 C CA . LYS A 1 83 ? 25.153 4.616 -19.362 1.00 87.69 83 LYS A CA 1
ATOM 634 C C . LYS A 1 83 ? 23.732 4.159 -19.689 1.00 87.69 83 LYS A C 1
ATOM 636 O O . LYS A 1 83 ? 23.179 3.386 -18.911 1.00 87.69 83 LYS A O 1
ATOM 641 N N . THR A 1 84 ? 23.160 4.662 -20.777 1.00 88.50 84 THR A N 1
ATOM 642 C CA . THR A 1 84 ? 21.807 4.321 -21.230 1.00 88.50 84 THR A CA 1
ATOM 643 C C . THR A 1 84 ? 21.795 2.905 -21.793 1.00 88.50 84 THR A C 1
ATOM 645 O O . THR A 1 84 ? 21.048 2.082 -21.283 1.00 88.50 84 THR A O 1
ATOM 648 N N . ALA A 1 85 ? 22.728 2.570 -22.690 1.00 90.88 85 ALA A N 1
ATOM 649 C CA . ALA A 1 85 ? 22.900 1.217 -23.226 1.00 90.88 85 ALA A CA 1
ATOM 650 C C . ALA A 1 85 ? 23.123 0.169 -22.120 1.00 90.88 85 ALA A C 1
ATOM 652 O O . ALA A 1 85 ? 22.507 -0.894 -22.108 1.00 90.88 85 ALA A O 1
ATOM 653 N N . LYS A 1 86 ? 23.940 0.494 -21.108 1.00 92.56 86 LYS A N 1
ATOM 654 C CA . LYS A 1 86 ? 24.136 -0.379 -19.938 1.00 92.56 86 LYS A CA 1
ATOM 655 C C . LYS A 1 86 ? 22.853 -0.596 -19.129 1.00 92.56 86 LYS A C 1
ATOM 657 O O . LYS A 1 86 ? 22.756 -1.588 -18.406 1.00 92.56 86 LYS A O 1
ATOM 662 N N . LEU A 1 87 ? 21.922 0.354 -19.159 1.00 90.69 87 LEU A N 1
ATOM 663 C CA . LEU A 1 87 ? 20.646 0.243 -18.466 1.00 90.69 87 LEU A CA 1
ATOM 664 C C . LEU A 1 87 ? 19.646 -0.584 -19.277 1.00 90.69 87 LEU A C 1
ATOM 666 O O . LEU A 1 87 ? 19.005 -1.434 -18.670 1.00 90.69 87 LEU A O 1
ATOM 670 N N . GLU A 1 88 ? 19.592 -0.409 -20.602 1.00 93.00 88 GLU A N 1
ATOM 671 C CA . GLU A 1 88 ? 18.804 -1.269 -21.506 1.00 93.00 88 GLU A CA 1
ATOM 672 C C . GLU A 1 88 ? 19.190 -2.735 -21.338 1.00 93.00 88 GLU A C 1
ATOM 674 O O . GLU A 1 88 ? 18.355 -3.554 -20.978 1.00 93.00 88 GLU A O 1
ATOM 679 N N . LEU A 1 89 ? 20.492 -3.042 -21.392 1.00 93.94 89 LEU A N 1
ATOM 680 C CA . LEU A 1 89 ? 20.986 -4.409 -21.212 1.00 93.94 89 LEU A CA 1
ATOM 681 C C . LEU A 1 89 ? 20.533 -5.040 -19.882 1.00 93.94 89 LEU A C 1
ATOM 683 O O . LEU A 1 89 ? 20.387 -6.254 -19.767 1.00 93.94 89 LEU A O 1
ATOM 687 N N . LYS A 1 90 ? 20.354 -4.234 -18.830 1.00 94.38 90 LYS A N 1
ATOM 688 C CA . LYS A 1 90 ? 19.849 -4.730 -17.543 1.00 94.38 90 LYS A CA 1
ATOM 689 C C . LYS A 1 90 ? 18.343 -4.958 -17.554 1.00 94.38 90 LYS A C 1
ATOM 691 O O . LYS A 1 90 ? 17.889 -5.843 -16.835 1.00 94.38 90 LYS A O 1
ATOM 696 N N . ILE A 1 91 ? 17.599 -4.158 -18.310 1.00 94.12 91 ILE A N 1
ATOM 697 C CA . ILE A 1 91 ? 16.164 -4.348 -18.518 1.00 94.12 91 ILE A CA 1
ATOM 698 C C . ILE A 1 91 ? 15.944 -5.629 -19.312 1.00 94.12 91 ILE A C 1
ATOM 700 O O . ILE A 1 91 ? 15.176 -6.465 -18.859 1.00 94.12 91 ILE A O 1
ATOM 704 N N . ASP A 1 92 ? 16.688 -5.846 -20.395 1.00 94.44 92 ASP A N 1
ATOM 705 C CA . ASP A 1 92 ? 16.572 -7.059 -21.212 1.00 94.44 92 ASP A CA 1
ATOM 706 C C . ASP A 1 92 ? 16.884 -8.317 -20.398 1.00 94.44 92 ASP A C 1
ATOM 708 O O . ASP A 1 92 ? 16.138 -9.293 -20.430 1.00 94.44 92 ASP A O 1
ATOM 712 N N . LYS A 1 93 ? 17.935 -8.268 -19.568 1.00 95.25 93 LYS A N 1
ATOM 713 C CA . LYS A 1 93 ? 18.247 -9.352 -18.623 1.00 95.25 93 LYS A CA 1
ATOM 714 C C . LYS A 1 93 ? 17.121 -9.606 -17.623 1.00 95.25 93 LYS A C 1
ATOM 716 O O . LYS A 1 93 ? 16.846 -10.757 -17.301 1.00 95.25 93 LYS A O 1
ATOM 721 N N . LEU A 1 94 ? 16.492 -8.550 -17.107 1.00 94.25 94 LEU A N 1
ATOM 722 C CA . LEU A 1 94 ? 15.369 -8.677 -16.182 1.00 94.25 94 LEU A CA 1
ATOM 723 C C . LEU A 1 94 ? 14.132 -9.250 -16.883 1.00 94.25 94 LEU A C 1
ATOM 725 O O . LEU A 1 94 ? 13.511 -10.155 -16.338 1.00 94.25 94 LEU A O 1
ATOM 729 N N . LYS A 1 95 ? 13.815 -8.790 -18.097 1.00 93.69 95 LYS A N 1
ATOM 730 C CA . LYS A 1 95 ? 12.748 -9.361 -18.924 1.00 93.69 95 LYS A CA 1
ATOM 731 C C . LYS A 1 95 ? 13.001 -10.848 -19.164 1.00 93.69 95 LYS A C 1
ATOM 733 O O . LYS A 1 95 ? 12.116 -11.649 -18.892 1.00 93.69 95 LYS A O 1
ATOM 738 N N . GLY A 1 96 ? 14.216 -11.233 -19.561 1.00 94.19 96 GLY A N 1
ATOM 739 C CA . GLY A 1 96 ? 14.596 -12.641 -19.721 1.00 94.19 96 GLY A CA 1
ATOM 740 C C . GLY A 1 96 ? 14.407 -13.466 -18.443 1.00 94.19 96 GLY A C 1
ATOM 741 O O . GLY A 1 96 ? 13.882 -14.573 -18.504 1.00 94.19 96 GLY A O 1
ATOM 742 N N . LEU A 1 97 ? 14.745 -12.906 -17.276 1.00 93.25 97 LEU A N 1
ATOM 743 C CA . LEU A 1 97 ? 14.520 -13.559 -15.982 1.00 93.25 97 LEU A CA 1
ATOM 744 C C . LEU A 1 97 ? 13.027 -13.775 -15.680 1.00 93.25 97 LEU A C 1
ATOM 746 O O . LEU A 1 97 ? 12.664 -14.841 -15.187 1.00 93.25 97 LEU A O 1
ATOM 750 N N . LEU A 1 98 ? 12.176 -12.779 -15.947 1.00 92.56 98 LEU A N 1
ATOM 751 C CA . LEU A 1 98 ? 10.726 -12.889 -15.749 1.00 92.56 98 LEU A CA 1
ATOM 752 C C . LEU A 1 98 ? 10.136 -13.996 -16.630 1.00 92.56 98 LEU A C 1
ATOM 754 O O . LEU A 1 98 ? 9.426 -14.860 -16.119 1.00 92.56 98 LEU A O 1
ATOM 758 N N . HIS A 1 99 ? 10.520 -14.033 -17.910 1.00 92.75 99 HIS A N 1
ATOM 759 C CA . HIS A 1 99 ? 10.096 -15.074 -18.851 1.00 92.75 99 HIS A CA 1
ATOM 760 C C . HIS A 1 99 ? 10.579 -16.464 -18.419 1.00 92.75 99 HIS A C 1
ATOM 762 O O . HIS A 1 99 ? 9.784 -17.396 -18.352 1.00 92.75 99 HIS A O 1
ATOM 768 N N . GLN A 1 100 ? 11.860 -16.608 -18.053 1.00 92.81 100 GLN A N 1
ATOM 769 C CA . GLN A 1 100 ? 12.422 -17.884 -17.590 1.00 92.81 100 GLN A CA 1
ATOM 770 C C . GLN A 1 100 ? 11.691 -18.424 -16.351 1.00 92.81 100 GLN A C 1
ATOM 772 O O . GLN A 1 100 ? 11.549 -19.633 -16.190 1.00 92.81 100 GLN A O 1
ATOM 777 N N . ARG A 1 101 ? 11.229 -17.532 -15.467 1.00 91.31 101 ARG A N 1
ATOM 778 C CA . ARG A 1 101 ? 10.478 -17.879 -14.251 1.00 91.31 101 ARG A CA 1
ATOM 779 C C . ARG A 1 101 ? 8.967 -17.981 -14.467 1.00 91.31 101 ARG A C 1
ATOM 781 O O . ARG A 1 101 ? 8.255 -18.154 -13.477 1.00 91.31 101 ARG A O 1
ATOM 788 N N . GLN A 1 102 ? 8.495 -17.828 -15.709 1.00 92.19 102 GLN A N 1
ATOM 789 C CA . GLN A 1 102 ? 7.074 -17.740 -16.065 1.00 92.19 102 GLN A CA 1
ATOM 790 C C . GLN A 1 102 ? 6.317 -16.784 -15.128 1.00 92.19 102 GLN A C 1
ATOM 792 O O . GLN A 1 102 ? 5.231 -17.092 -14.657 1.00 92.19 102 GLN A O 1
ATOM 797 N N . MET A 1 103 ? 6.956 -15.666 -14.769 1.00 93.31 103 MET A N 1
ATOM 798 C CA . MET A 1 103 ? 6.458 -14.731 -13.767 1.00 93.31 103 MET A CA 1
ATOM 799 C C . MET A 1 103 ? 5.710 -13.596 -14.448 1.00 93.31 103 MET A C 1
ATOM 801 O O . MET A 1 103 ? 6.320 -12.776 -15.140 1.00 93.31 103 MET A O 1
ATOM 805 N N . THR A 1 104 ? 4.419 -13.500 -14.159 1.00 95.00 104 THR A N 1
ATOM 806 C CA . THR A 1 104 ? 3.598 -12.361 -14.560 1.00 95.00 104 THR A CA 1
ATOM 807 C C . THR A 1 104 ? 3.653 -11.294 -13.477 1.00 95.00 104 THR A C 1
ATOM 809 O O . THR A 1 104 ? 3.313 -11.547 -12.323 1.00 95.00 104 THR A O 1
ATOM 812 N N . VAL A 1 105 ? 4.086 -10.087 -13.837 1.00 95.75 105 VAL A N 1
ATOM 813 C CA . VAL A 1 105 ? 4.085 -8.939 -12.925 1.00 95.75 105 VAL A CA 1
ATOM 814 C C . VAL A 1 105 ? 3.117 -7.901 -13.452 1.00 95.75 105 VAL A C 1
ATOM 816 O O . VAL A 1 105 ? 3.267 -7.455 -14.587 1.00 95.75 105 VAL A O 1
ATOM 819 N N . ILE A 1 106 ? 2.168 -7.497 -12.615 1.00 97.00 106 ILE A N 1
ATOM 820 C CA . ILE A 1 106 ? 1.293 -6.355 -12.882 1.00 97.00 106 ILE A CA 1
ATOM 821 C C . ILE A 1 106 ? 1.565 -5.262 -11.860 1.00 97.00 106 ILE A C 1
ATOM 823 O O . ILE A 1 106 ? 1.834 -5.542 -10.688 1.00 97.00 106 ILE A O 1
ATOM 827 N N . ALA A 1 107 ? 1.537 -4.012 -12.307 1.00 98.06 107 ALA A N 1
ATOM 828 C CA . ALA A 1 107 ? 1.767 -2.857 -11.463 1.00 98.06 107 ALA A CA 1
ATOM 829 C C . ALA A 1 107 ? 0.526 -1.965 -11.410 1.00 98.06 107 ALA A C 1
ATOM 831 O O . ALA A 1 107 ? 0.135 -1.400 -12.424 1.00 98.06 107 ALA A O 1
ATOM 832 N N . PHE A 1 108 ? -0.038 -1.779 -10.218 1.00 98.50 108 PHE A N 1
ATOM 833 C CA . PHE A 1 108 ? -1.089 -0.791 -9.970 1.00 98.50 108 PHE A CA 1
ATOM 834 C C . PHE A 1 108 ? -0.469 0.437 -9.316 1.00 98.50 108 PHE A C 1
ATOM 836 O O . PHE A 1 108 ? 0.097 0.353 -8.223 1.00 98.50 108 PHE A O 1
ATOM 843 N N . VAL A 1 109 ? -0.544 1.592 -9.968 1.00 98.19 109 VAL A N 1
ATOM 844 C CA . VAL A 1 109 ? 0.081 2.826 -9.484 1.00 98.19 109 VAL A CA 1
ATOM 845 C C . VAL A 1 109 ? -0.976 3.896 -9.298 1.00 98.19 109 VAL A C 1
ATOM 847 O O . VAL A 1 109 ? -1.751 4.172 -10.193 1.00 98.19 109 VAL A O 1
ATOM 850 N N . ASN A 1 110 ? -0.988 4.555 -8.146 1.00 96.81 110 ASN A N 1
ATOM 851 C CA . ASN A 1 110 ? -1.761 5.775 -7.964 1.00 96.81 110 ASN A CA 1
ATOM 852 C C . ASN A 1 110 ? -0.945 6.961 -8.496 1.00 96.81 110 ASN A C 1
ATOM 854 O O . ASN A 1 110 ? -0.032 7.438 -7.808 1.00 96.81 110 ASN A O 1
ATOM 858 N N . SER A 1 111 ? -1.276 7.455 -9.695 1.00 93.81 111 SER A N 1
ATOM 859 C CA . SER A 1 111 ? -0.549 8.553 -10.355 1.00 93.81 111 SER A CA 1
ATOM 860 C C . SER A 1 111 ? -0.451 9.829 -9.509 1.00 93.81 111 SER A C 1
ATOM 862 O O . SER A 1 111 ? 0.556 10.543 -9.558 1.00 93.81 111 SER A O 1
ATOM 864 N N . ARG A 1 112 ? -1.441 10.080 -8.641 1.00 90.00 112 ARG A N 1
ATOM 865 C CA . ARG A 1 112 ? -1.504 11.253 -7.751 1.00 90.00 112 ARG A CA 1
ATOM 866 C C . ARG A 1 112 ? -0.660 11.120 -6.478 1.00 90.00 112 ARG A C 1
ATOM 868 O O . ARG A 1 112 ? -0.472 12.111 -5.764 1.00 90.00 112 ARG A O 1
ATOM 875 N N . SER A 1 113 ? -0.125 9.938 -6.172 1.00 86.94 113 SER A N 1
ATOM 876 C CA . SER A 1 113 ? 0.659 9.720 -4.951 1.00 86.94 113 SER A CA 1
ATOM 877 C C . SER A 1 113 ? 1.993 10.475 -4.938 1.00 86.94 113 SER A C 1
ATOM 879 O O . SER A 1 113 ? 2.678 10.625 -5.951 1.00 86.94 113 SER A O 1
ATOM 881 N N . GLY A 1 114 ? 2.380 10.944 -3.746 1.00 79.94 114 GLY A N 1
ATOM 882 C CA . GLY A 1 114 ? 3.716 11.486 -3.482 1.00 79.94 114 GLY A CA 1
ATOM 883 C C . GLY A 1 114 ? 4.023 12.856 -4.080 1.00 79.94 114 GLY A C 1
ATOM 884 O O . GLY A 1 114 ? 5.195 13.158 -4.250 1.00 79.94 114 GLY A O 1
ATOM 885 N N . ALA A 1 115 ? 3.011 13.672 -4.394 1.00 80.88 115 ALA A N 1
ATOM 886 C CA . ALA A 1 115 ? 3.143 14.850 -5.263 1.00 80.88 115 ALA A CA 1
ATOM 887 C C . ALA A 1 115 ? 3.571 14.472 -6.688 1.00 80.88 115 ALA A C 1
ATOM 889 O O . ALA A 1 115 ? 4.579 14.956 -7.193 1.00 80.88 115 ALA A O 1
ATOM 890 N N . GLN A 1 116 ? 2.763 13.607 -7.313 1.00 79.50 116 GLN A N 1
ATOM 891 C CA . GLN A 1 116 ? 2.910 13.151 -8.704 1.00 79.50 116 GLN A CA 1
ATOM 892 C C . GLN A 1 116 ? 4.149 12.278 -8.958 1.00 79.50 116 GLN A C 1
ATOM 894 O O . GLN A 1 116 ? 4.552 12.064 -10.097 1.00 79.50 116 GLN A O 1
ATOM 899 N N . LEU A 1 117 ? 4.741 11.695 -7.909 1.00 88.25 117 LEU A N 1
ATOM 900 C CA . LEU A 1 117 ? 5.773 10.668 -8.089 1.00 88.25 117 LEU A CA 1
ATOM 901 C C . LEU A 1 117 ? 5.194 9.392 -8.723 1.00 88.25 117 LEU A C 1
ATOM 903 O O . LEU A 1 117 ? 5.946 8.651 -9.352 1.00 88.25 117 LEU A O 1
ATOM 907 N N . GLY A 1 118 ? 3.884 9.154 -8.576 1.00 92.06 118 GLY A N 1
ATOM 908 C CA . GLY A 1 118 ? 3.147 8.105 -9.289 1.00 92.06 118 GLY A CA 1
ATOM 909 C C . GLY A 1 118 ? 3.261 8.254 -10.805 1.00 92.06 118 GLY A C 1
ATOM 910 O O . GLY A 1 118 ? 3.810 7.386 -11.475 1.00 92.06 118 GLY A O 1
ATOM 911 N N . GLU A 1 119 ? 2.854 9.406 -11.329 1.00 93.88 119 GLU A N 1
ATOM 912 C CA . GLU A 1 119 ? 2.970 9.737 -12.755 1.00 93.88 119 GLU A CA 1
ATOM 913 C C . GLU A 1 119 ? 4.416 9.590 -13.274 1.00 93.88 119 GLU A C 1
ATOM 915 O O . GLU A 1 119 ? 4.658 9.040 -14.344 1.00 93.88 119 GLU A O 1
ATOM 920 N N . MET A 1 120 ? 5.415 9.984 -12.474 1.00 94.31 120 MET A N 1
ATOM 921 C CA . MET A 1 120 ? 6.828 9.841 -12.850 1.00 94.31 120 MET A CA 1
ATOM 922 C C . MET A 1 120 ? 7.342 8.389 -12.855 1.00 94.31 120 MET A C 1
ATOM 924 O O . MET A 1 120 ? 8.347 8.106 -13.513 1.00 94.31 120 MET A O 1
ATOM 928 N N . VAL A 1 121 ? 6.737 7.472 -12.088 1.00 95.88 121 VAL A N 1
ATOM 929 C CA . VAL A 1 121 ? 7.207 6.077 -12.004 1.00 95.88 121 VAL A CA 1
ATOM 930 C C . VAL A 1 121 ? 6.676 5.220 -13.150 1.00 95.88 121 VAL A C 1
ATOM 932 O O . VAL A 1 121 ? 7.387 4.321 -13.604 1.00 95.88 121 VAL A O 1
ATOM 935 N N . MET A 1 122 ? 5.473 5.516 -13.643 1.00 96.56 122 MET A N 1
ATOM 936 C CA . MET A 1 122 ? 4.767 4.679 -14.615 1.00 96.56 122 MET A CA 1
ATOM 937 C C . MET A 1 12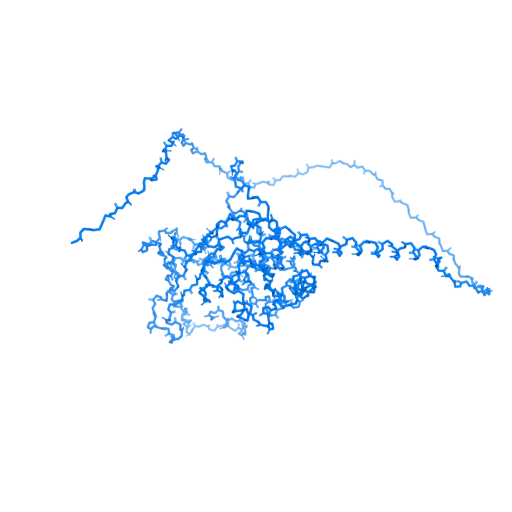2 ? 5.543 4.455 -15.921 1.00 96.56 122 MET A C 1
ATOM 939 O O . MET A 1 122 ? 5.772 3.290 -16.242 1.00 96.56 122 MET A O 1
ATOM 943 N N . PRO A 1 123 ? 6.101 5.479 -16.607 1.00 96.31 123 PRO A N 1
ATOM 944 C CA . PRO A 1 123 ? 6.853 5.249 -17.847 1.00 96.31 123 PRO A CA 1
ATOM 945 C C . PRO A 1 123 ? 8.101 4.380 -17.639 1.00 96.31 123 PRO A C 1
ATOM 947 O O . PRO A 1 123 ? 8.577 3.695 -18.542 1.00 96.31 123 PRO A O 1
ATOM 950 N N . HIS A 1 124 ? 8.681 4.408 -16.434 1.00 96.00 124 HIS A N 1
ATOM 951 C CA . HIS A 1 124 ? 9.808 3.544 -16.097 1.00 96.00 124 HIS A CA 1
ATOM 952 C C . HIS A 1 124 ? 9.382 2.100 -15.846 1.00 96.00 124 HIS A C 1
ATOM 954 O O . HIS A 1 124 ? 10.159 1.203 -16.160 1.00 96.00 124 HIS A O 1
ATOM 960 N N . LEU A 1 125 ? 8.197 1.880 -15.273 1.00 97.19 125 LEU A N 1
ATOM 961 C CA . LEU A 1 125 ? 7.626 0.547 -15.112 1.00 97.19 125 LEU A CA 1
ATOM 962 C C . LEU A 1 125 ? 7.227 -0.026 -16.467 1.00 97.19 125 LEU A C 1
ATOM 964 O O . LEU A 1 125 ? 7.643 -1.138 -16.767 1.00 97.19 125 LEU A O 1
ATOM 968 N N . ALA A 1 126 ? 6.547 0.751 -17.308 1.00 97.00 126 ALA A N 1
ATOM 969 C CA . ALA A 1 126 ? 6.087 0.301 -18.615 1.00 97.00 126 ALA A CA 1
ATOM 970 C C . ALA A 1 126 ? 7.253 -0.084 -19.539 1.00 97.00 126 ALA A C 1
ATOM 972 O O . ALA A 1 126 ? 7.248 -1.147 -20.153 1.00 97.00 126 ALA A O 1
ATOM 973 N N . ALA A 1 127 ? 8.356 0.674 -19.517 1.00 95.19 127 ALA A N 1
ATOM 974 C CA . ALA A 1 127 ? 9.576 0.293 -20.237 1.00 95.19 127 ALA A CA 1
ATOM 975 C C . ALA A 1 127 ? 10.153 -1.079 -19.804 1.00 95.19 127 ALA A C 1
ATOM 977 O O . ALA A 1 127 ? 10.839 -1.748 -20.587 1.00 95.19 127 ALA A O 1
ATOM 978 N N . ILE A 1 128 ? 9.913 -1.494 -18.553 1.00 95.25 128 ILE A N 1
ATOM 979 C CA . ILE A 1 128 ? 10.428 -2.742 -17.969 1.00 95.25 128 ILE A CA 1
ATOM 980 C C . ILE A 1 128 ? 9.429 -3.894 -18.117 1.00 95.25 128 ILE A C 1
ATOM 982 O O . ILE A 1 128 ? 9.852 -4.990 -18.473 1.00 95.25 128 ILE A O 1
ATOM 986 N N . LEU A 1 129 ? 8.151 -3.656 -17.825 1.00 95.62 129 LEU A N 1
ATOM 987 C CA . LEU A 1 129 ? 7.098 -4.669 -17.721 1.00 95.62 129 LEU A CA 1
ATOM 988 C C . LEU A 1 129 ? 6.228 -4.771 -18.984 1.00 95.62 129 LEU A C 1
ATOM 990 O O . LEU A 1 129 ? 5.661 -5.826 -19.224 1.00 95.62 129 LEU A O 1
ATOM 994 N N . GLY A 1 130 ? 6.175 -3.720 -19.805 1.00 96.06 130 GLY A N 1
ATOM 995 C CA . GLY A 1 130 ? 5.183 -3.538 -20.870 1.00 96.06 130 GLY A CA 1
ATOM 996 C C . GLY A 1 130 ? 4.084 -2.559 -20.443 1.00 96.06 130 GLY A C 1
ATOM 997 O O . GLY A 1 130 ? 3.795 -2.449 -19.253 1.00 96.06 130 GLY A O 1
ATOM 998 N N . GLU A 1 131 ? 3.501 -1.833 -21.401 1.00 95.50 131 GLU A N 1
ATOM 999 C CA . GLU A 1 131 ? 2.398 -0.886 -21.143 1.00 95.50 131 GLU A CA 1
ATOM 1000 C C . GLU A 1 131 ? 1.167 -1.622 -20.587 1.00 95.50 131 GLU A C 1
ATOM 1002 O O . GLU A 1 131 ? 0.625 -1.219 -19.565 1.00 95.50 131 GLU A O 1
ATOM 1007 N N . ASP A 1 132 ? 0.832 -2.790 -21.147 1.00 95.81 132 ASP A N 1
ATOM 1008 C CA . ASP A 1 132 ? -0.326 -3.608 -20.739 1.00 95.81 132 ASP A CA 1
ATOM 1009 C C . ASP A 1 132 ? -0.192 -4.242 -19.340 1.00 95.81 132 ASP A C 1
ATOM 1011 O O . ASP A 1 132 ? -1.087 -4.937 -18.871 1.00 95.81 132 ASP A O 1
ATOM 1015 N N . HIS A 1 133 ? 0.942 -4.033 -18.669 1.00 96.62 133 HIS A N 1
ATOM 1016 C CA . HIS A 1 133 ? 1.220 -4.530 -17.322 1.00 96.62 133 HIS A CA 1
ATOM 1017 C C . HIS A 1 133 ? 1.219 -3.417 -16.266 1.00 96.62 133 HIS A C 1
ATOM 1019 O O . HIS A 1 133 ? 1.475 -3.696 -15.090 1.00 96.62 133 HIS A O 1
ATOM 1025 N N . VAL A 1 134 ? 0.985 -2.157 -16.649 1.00 98.00 134 VAL A N 1
ATOM 1026 C CA . VAL A 1 134 ? 1.038 -1.001 -15.746 1.00 98.00 134 VAL A CA 1
ATOM 1027 C C . VAL A 1 134 ? -0.264 -0.217 -15.831 1.00 98.00 134 VAL A C 1
ATOM 1029 O O . VAL A 1 134 ? -0.555 0.402 -16.843 1.00 98.00 134 VAL A O 1
ATOM 1032 N N . PHE A 1 135 ? -1.003 -0.189 -14.728 1.00 97.94 135 PHE A N 1
ATOM 1033 C CA . PHE A 1 135 ? -2.327 0.418 -14.636 1.00 97.94 135 PHE A CA 1
ATOM 1034 C C . PHE A 1 135 ? -2.283 1.633 -13.707 1.00 97.94 135 PHE A C 1
ATOM 1036 O O . PHE A 1 135 ? -1.792 1.533 -12.571 1.00 97.94 135 PHE A O 1
ATOM 1043 N N . ASP A 1 136 ? -2.798 2.779 -14.159 1.00 97.69 136 ASP A N 1
ATOM 1044 C CA . ASP A 1 136 ? -3.069 3.901 -13.263 1.00 97.69 136 ASP A CA 1
ATOM 1045 C C . ASP A 1 136 ? -4.394 3.661 -12.548 1.00 97.69 136 ASP A C 1
ATOM 1047 O O . ASP A 1 136 ? -5.471 3.676 -13.135 1.00 97.69 136 ASP A O 1
ATOM 1051 N N . ILE A 1 137 ? -4.321 3.535 -11.229 1.00 97.12 137 ILE A N 1
ATOM 1052 C CA . ILE A 1 137 ? -5.486 3.374 -10.362 1.00 97.12 137 ILE A CA 1
ATOM 1053 C C . ILE A 1 137 ? -6.478 4.535 -10.538 1.00 97.12 137 ILE A C 1
ATOM 1055 O O . ILE A 1 137 ? -7.677 4.352 -10.350 1.00 97.12 137 ILE A O 1
ATOM 1059 N N . ILE A 1 138 ? -5.988 5.737 -10.857 1.00 95.06 138 ILE A N 1
ATOM 1060 C CA . ILE A 1 138 ? -6.816 6.941 -10.950 1.00 95.06 138 ILE A CA 1
ATOM 1061 C C . ILE A 1 138 ? -7.590 7.019 -12.268 1.00 95.06 138 ILE A C 1
ATOM 1063 O O . ILE A 1 138 ? -8.748 7.432 -12.232 1.00 95.06 138 ILE A O 1
ATOM 1067 N N . SER A 1 139 ? -6.974 6.688 -13.406 1.00 94.00 139 SER A N 1
ATOM 1068 C CA . SER A 1 139 ? -7.642 6.750 -14.715 1.00 94.00 139 SER A CA 1
ATOM 1069 C C . SER A 1 139 ? -8.280 5.428 -15.121 1.00 94.00 139 SER A C 1
ATOM 1071 O O . SER A 1 139 ? -9.397 5.435 -15.628 1.00 94.00 139 SER A O 1
ATOM 1073 N N . ASP A 1 140 ? -7.599 4.312 -14.875 1.00 92.00 140 ASP A N 1
ATOM 1074 C CA . ASP A 1 140 ? -7.959 3.004 -15.432 1.00 92.00 140 ASP A CA 1
ATOM 1075 C C . ASP A 1 140 ? -8.744 2.161 -14.416 1.00 92.00 140 ASP A C 1
ATOM 1077 O O . ASP A 1 140 ? -9.443 1.207 -14.765 1.00 92.00 140 ASP A O 1
ATOM 1081 N N . GLY A 1 141 ? -8.628 2.509 -13.131 1.00 94.38 141 GLY A N 1
ATOM 1082 C CA . GLY A 1 141 ? -9.060 1.654 -12.036 1.00 94.38 141 GLY A CA 1
ATOM 1083 C C . GLY A 1 141 ? -8.184 0.403 -11.921 1.00 94.38 141 GLY A C 1
ATOM 1084 O O . GLY A 1 141 ? -7.067 0.338 -12.427 1.00 94.38 141 GLY A O 1
ATOM 1085 N N . ILE A 1 142 ? -8.678 -0.598 -11.193 1.00 95.31 142 ILE A N 1
ATOM 1086 C CA . ILE A 1 142 ? -7.933 -1.845 -10.929 1.00 95.31 142 ILE A CA 1
ATOM 1087 C C . ILE A 1 142 ? -8.550 -3.046 -11.654 1.00 95.31 142 ILE A C 1
ATOM 1089 O O . ILE A 1 142 ? -7.831 -3.963 -12.051 1.00 95.31 142 ILE A O 1
ATOM 1093 N N . LYS A 1 143 ? -9.875 -3.037 -11.854 1.00 94.19 143 LYS A N 1
ATOM 1094 C CA . LYS A 1 143 ? -10.629 -4.171 -12.408 1.00 94.19 143 LYS A CA 1
ATOM 1095 C C . LYS A 1 143 ? -10.074 -4.689 -13.742 1.00 94.19 143 LYS A C 1
ATOM 1097 O O . LYS A 1 143 ? -9.857 -5.895 -13.807 1.00 94.19 143 LYS A O 1
ATOM 1102 N N . PRO A 1 144 ? -9.744 -3.839 -14.740 1.00 94.25 144 PRO A N 1
ATOM 1103 C CA . PRO A 1 144 ? -9.250 -4.334 -16.026 1.00 94.25 144 PRO A CA 1
ATOM 1104 C C . PRO A 1 144 ? -7.988 -5.196 -15.889 1.00 94.25 144 PRO A C 1
ATOM 1106 O O . PRO A 1 144 ? -7.910 -6.284 -16.452 1.00 94.25 144 PRO A O 1
ATOM 1109 N N . GLY A 1 145 ? -7.026 -4.757 -15.070 1.00 94.94 145 GLY A N 1
ATOM 1110 C CA . GLY A 1 145 ? -5.795 -5.512 -14.838 1.00 94.94 145 GLY A CA 1
ATOM 1111 C C . GLY A 1 145 ? -6.019 -6.810 -14.062 1.00 94.94 145 GLY A C 1
ATOM 1112 O O . GLY A 1 145 ? -5.367 -7.813 -14.341 1.00 94.94 145 GLY A O 1
ATOM 1113 N N . LEU A 1 146 ? -6.954 -6.831 -13.107 1.00 94.75 146 LEU A N 1
ATOM 1114 C CA . LEU A 1 146 ? -7.287 -8.067 -12.391 1.00 94.75 146 LEU A CA 1
ATOM 1115 C C . LEU A 1 146 ? -7.987 -9.073 -13.304 1.00 94.75 146 LEU A C 1
ATOM 1117 O O . LEU A 1 146 ? -7.606 -10.236 -13.320 1.00 94.75 146 LEU A O 1
ATOM 1121 N N . GLU A 1 147 ? -8.967 -8.636 -14.090 1.00 93.12 147 GLU A N 1
ATOM 1122 C CA . GLU A 1 147 ? -9.696 -9.503 -15.021 1.00 93.12 147 GLU A CA 1
ATOM 1123 C C . GLU A 1 147 ? -8.773 -10.110 -16.078 1.00 93.12 147 GLU A C 1
ATOM 1125 O O . GLU A 1 147 ? -8.892 -11.295 -16.385 1.00 93.12 147 GLU A O 1
ATOM 1130 N N . GLN A 1 148 ? -7.817 -9.325 -16.580 1.00 94.62 148 GLN A N 1
ATOM 1131 C CA . GLN A 1 148 ? -6.857 -9.773 -17.583 1.00 94.62 148 GLN A CA 1
ATOM 1132 C C . GLN A 1 148 ? -5.847 -10.795 -17.040 1.00 94.62 148 GLN A C 1
ATOM 1134 O O . GLN A 1 148 ? -5.451 -11.703 -17.769 1.00 94.62 148 GLN A O 1
ATOM 1139 N N . PHE A 1 149 ? -5.398 -10.650 -15.788 1.00 94.44 149 PHE A N 1
ATOM 1140 C CA . PHE A 1 149 ? -4.245 -11.400 -15.277 1.00 94.44 149 PHE A CA 1
ATOM 1141 C C . PHE A 1 149 ? -4.539 -12.347 -14.110 1.00 94.44 149 PHE A C 1
ATOM 1143 O O . PHE A 1 149 ? -3.620 -13.049 -13.694 1.00 94.44 149 PHE A O 1
ATOM 1150 N N . LYS A 1 150 ? -5.771 -12.415 -13.586 1.00 90.88 150 LYS A N 1
ATOM 1151 C CA . LYS A 1 150 ? -6.129 -13.266 -12.429 1.00 90.88 150 LYS A CA 1
ATOM 1152 C C . LYS A 1 150 ? -5.718 -14.736 -12.574 1.00 90.88 150 LYS A C 1
ATOM 1154 O O . LYS A 1 150 ? -5.322 -15.342 -11.585 1.00 90.88 150 LYS A O 1
ATOM 1159 N N . ASP A 1 151 ? -5.755 -15.272 -13.795 1.00 90.12 151 ASP A N 1
ATOM 1160 C CA . ASP A 1 151 ? -5.448 -16.678 -14.096 1.00 90.12 151 ASP A CA 1
ATOM 1161 C C . ASP A 1 151 ? -3.994 -16.878 -14.569 1.00 90.12 151 ASP A C 1
ATOM 1163 O O . ASP A 1 151 ? -3.592 -17.974 -14.964 1.00 90.12 151 ASP A O 1
ATOM 1167 N N . ALA A 1 152 ? -3.178 -15.818 -14.561 1.00 91.38 152 ALA A N 1
ATOM 1168 C CA . ALA A 1 152 ? -1.807 -15.884 -15.037 1.00 91.38 152 ALA A CA 1
ATOM 1169 C C . ALA A 1 152 ? -0.918 -16.705 -14.080 1.00 91.38 152 ALA A C 1
ATOM 1171 O O . ALA A 1 152 ? -0.968 -16.520 -12.858 1.00 91.38 152 ALA A O 1
ATOM 1172 N N . PRO A 1 153 ? -0.028 -17.568 -14.606 1.00 86.31 153 PRO A N 1
ATOM 1173 C CA . PRO A 1 153 ? 0.883 -18.334 -13.767 1.00 86.31 153 PRO A CA 1
ATOM 1174 C C . PRO A 1 153 ? 1.846 -17.400 -13.023 1.00 86.31 153 PRO A C 1
ATOM 1176 O O . PRO A 1 153 ? 2.324 -16.404 -13.574 1.00 86.31 153 PRO A O 1
ATOM 1179 N N . ASN A 1 154 ? 2.140 -17.740 -11.761 1.00 91.19 154 ASN A N 1
ATOM 1180 C CA . ASN A 1 154 ? 3.089 -17.018 -10.900 1.00 91.19 154 ASN A CA 1
ATOM 1181 C C . ASN A 1 154 ? 2.861 -15.492 -10.916 1.00 91.19 154 ASN A C 1
ATOM 1183 O O . ASN A 1 154 ? 3.810 -14.707 -11.032 1.00 91.19 154 ASN A O 1
ATOM 1187 N N . LEU A 1 155 ? 1.589 -15.085 -10.835 1.00 94.31 155 LEU A N 1
ATOM 1188 C CA . LEU A 1 155 ? 1.194 -13.688 -10.753 1.00 94.31 155 LEU A CA 1
ATOM 1189 C C . LEU A 1 155 ? 1.779 -13.038 -9.494 1.00 94.31 155 LEU A C 1
ATOM 1191 O O . LEU A 1 155 ? 1.668 -13.561 -8.383 1.00 94.31 155 LEU A O 1
ATOM 1195 N N . ARG A 1 156 ? 2.376 -11.860 -9.664 1.00 95.81 156 ARG A N 1
ATOM 1196 C CA . ARG A 1 156 ? 2.811 -10.989 -8.572 1.00 95.81 156 ARG A CA 1
ATOM 1197 C C . ARG A 1 156 ? 2.356 -9.562 -8.828 1.00 95.81 156 ARG A C 1
ATOM 1199 O O . ARG A 1 156 ? 2.417 -9.072 -9.956 1.00 95.81 156 ARG A O 1
ATOM 1206 N N . VAL A 1 157 ? 1.969 -8.873 -7.761 1.00 97.62 157 VAL A N 1
ATOM 1207 C CA . VAL A 1 157 ? 1.405 -7.525 -7.843 1.00 97.62 157 VAL A CA 1
ATOM 1208 C C . VAL A 1 157 ? 2.362 -6.515 -7.228 1.00 97.62 157 VAL A C 1
ATOM 1210 O O . VAL A 1 157 ? 2.820 -6.665 -6.096 1.00 97.62 157 VAL A O 1
ATOM 1213 N N . LEU A 1 158 ? 2.680 -5.465 -7.976 1.00 97.69 158 LEU A N 1
ATOM 1214 C CA . LEU A 1 158 ? 3.482 -4.344 -7.507 1.00 97.69 158 LEU A CA 1
ATOM 1215 C C . LEU A 1 158 ? 2.586 -3.119 -7.334 1.00 97.69 158 LEU A C 1
ATOM 1217 O O . LEU A 1 158 ? 1.978 -2.654 -8.290 1.00 97.69 158 LEU A O 1
ATOM 1221 N N . VAL A 1 159 ? 2.519 -2.554 -6.132 1.00 98.12 159 VAL A N 1
ATOM 1222 C CA . VAL A 1 159 ? 1.638 -1.410 -5.867 1.00 98.12 159 VAL A CA 1
ATOM 1223 C C . VAL A 1 159 ? 2.441 -0.144 -5.629 1.00 98.12 159 VAL A C 1
ATOM 1225 O O . VAL A 1 159 ? 3.280 -0.099 -4.731 1.00 98.12 159 VAL A O 1
ATOM 1228 N N . GLY A 1 160 ? 2.177 0.909 -6.400 1.00 97.50 160 GLY A N 1
ATOM 1229 C CA . GLY A 1 160 ? 2.769 2.227 -6.205 1.00 97.50 160 GLY A CA 1
ATOM 1230 C C . GLY A 1 160 ? 1.820 3.216 -5.558 1.00 97.50 160 GLY A C 1
ATOM 1231 O O . GLY A 1 160 ? 0.875 3.681 -6.184 1.00 97.50 160 GLY A O 1
ATOM 1232 N N . GLY A 1 161 ? 2.108 3.604 -4.317 1.00 96.00 161 GLY A N 1
ATOM 1233 C CA . GLY A 1 161 ? 1.259 4.538 -3.585 1.00 96.00 161 GLY A CA 1
ATOM 1234 C C . GLY A 1 161 ? 1.663 4.713 -2.127 1.00 96.00 161 GLY A C 1
ATOM 1235 O O . GLY A 1 161 ? 2.842 4.617 -1.781 1.00 96.00 161 GLY A O 1
ATOM 1236 N N . GLY A 1 162 ? 0.677 5.031 -1.289 1.00 93.06 162 GLY A N 1
ATOM 1237 C CA . GLY A 1 162 ? 0.783 4.967 0.172 1.00 93.06 162 GLY A CA 1
ATOM 1238 C C . GLY A 1 162 ? -0.066 3.842 0.758 1.00 93.06 162 GLY A C 1
ATOM 1239 O O . GLY A 1 162 ? -0.648 3.062 0.011 1.00 93.06 162 GLY A O 1
ATOM 1240 N N . ASP A 1 163 ? -0.197 3.799 2.085 1.00 90.56 163 ASP A N 1
ATOM 1241 C CA . ASP A 1 163 ? -0.906 2.713 2.783 1.00 90.56 163 ASP A CA 1
ATOM 1242 C C . ASP A 1 163 ? -2.359 2.543 2.318 1.00 90.56 163 ASP A C 1
ATOM 1244 O O . ASP A 1 163 ? -2.779 1.425 2.038 1.00 90.56 163 ASP A O 1
ATOM 1248 N N . GLY A 1 164 ? -3.089 3.643 2.093 1.00 91.69 164 GLY A N 1
ATOM 1249 C CA . GLY A 1 164 ? -4.446 3.582 1.532 1.00 91.69 164 GLY A CA 1
ATOM 1250 C C . GLY A 1 164 ? -4.508 3.036 0.098 1.00 91.69 164 GLY A C 1
ATOM 1251 O O . GLY A 1 164 ? -5.492 2.421 -0.285 1.00 91.69 164 GLY A O 1
ATOM 1252 N N . THR A 1 165 ? -3.450 3.210 -0.703 1.00 95.62 165 THR A N 1
ATOM 1253 C CA . THR A 1 165 ? -3.371 2.610 -2.049 1.00 95.62 165 THR A CA 1
ATOM 1254 C C . THR A 1 165 ? -3.093 1.114 -1.971 1.00 95.62 165 THR A C 1
ATOM 1256 O O . THR A 1 165 ? -3.704 0.351 -2.708 1.00 95.62 165 THR A O 1
ATOM 1259 N N . TYR A 1 166 ? -2.206 0.688 -1.066 1.00 95.06 166 TYR A N 1
ATOM 1260 C CA . TYR A 1 166 ? -1.965 -0.738 -0.827 1.00 95.06 166 TYR A CA 1
ATOM 1261 C C . TYR A 1 166 ? -3.244 -1.435 -0.378 1.00 95.06 166 TYR A C 1
ATOM 1263 O O . TYR A 1 166 ? -3.578 -2.491 -0.903 1.00 95.06 166 TYR A O 1
ATOM 1271 N N . HIS A 1 167 ? -3.983 -0.796 0.527 1.00 93.31 167 HIS A N 1
ATOM 1272 C CA . HIS A 1 167 ? -5.260 -1.297 1.000 1.00 93.31 167 HIS A CA 1
ATOM 1273 C C . HIS A 1 167 ? -6.292 -1.427 -0.111 1.00 93.31 167 HIS A C 1
ATOM 1275 O O . HIS A 1 167 ? -6.837 -2.509 -0.291 1.00 93.31 167 HIS A O 1
ATOM 1281 N N . TYR A 1 168 ? -6.483 -0.373 -0.905 1.00 94.88 168 TYR A N 1
ATOM 1282 C CA . TYR A 1 168 ? -7.429 -0.396 -2.015 1.00 94.88 168 TYR A CA 1
ATOM 1283 C C . TYR A 1 168 ? -7.153 -1.538 -3.009 1.00 94.88 168 TYR A C 1
ATOM 1285 O O . TYR A 1 168 ? -8.077 -2.227 -3.427 1.00 94.88 168 TYR A O 1
ATOM 1293 N N . VAL A 1 169 ? -5.881 -1.793 -3.344 1.00 96.06 169 VAL A N 1
ATOM 1294 C CA . VAL A 1 169 ? -5.515 -2.905 -4.241 1.00 96.06 169 VAL A CA 1
ATOM 1295 C C . VAL A 1 169 ? -5.769 -4.266 -3.594 1.00 96.06 169 VAL A C 1
ATOM 1297 O O . VAL A 1 169 ? -6.335 -5.142 -4.240 1.00 96.06 169 VAL A O 1
ATOM 1300 N N . ILE A 1 170 ? -5.359 -4.461 -2.337 1.00 93.94 170 ILE A N 1
ATOM 1301 C CA . ILE A 1 170 ? -5.562 -5.732 -1.623 1.00 93.94 170 ILE A CA 1
ATOM 1302 C C . ILE A 1 170 ? -7.051 -6.061 -1.519 1.00 93.94 170 ILE A C 1
ATOM 1304 O O . ILE A 1 170 ? -7.450 -7.180 -1.835 1.00 93.94 170 ILE A O 1
ATOM 1308 N N . GLN A 1 171 ? -7.866 -5.075 -1.145 1.00 91.50 171 GLN A N 1
ATOM 1309 C CA . GLN A 1 171 ? -9.312 -5.222 -1.070 1.00 91.50 171 GLN A CA 1
ATOM 1310 C C . GLN A 1 171 ? -9.915 -5.579 -2.432 1.00 91.50 171 GLN A C 1
ATOM 1312 O O . GLN A 1 171 ? -10.652 -6.556 -2.528 1.00 91.50 171 GLN A O 1
ATOM 1317 N N . ALA A 1 172 ? -9.530 -4.874 -3.500 1.00 93.56 172 ALA A N 1
ATOM 1318 C CA . ALA A 1 172 ? -10.022 -5.162 -4.845 1.00 93.56 172 ALA A CA 1
ATOM 1319 C C . ALA A 1 172 ? -9.677 -6.588 -5.318 1.00 93.56 172 ALA A C 1
ATOM 1321 O O . ALA A 1 172 ? -10.480 -7.213 -6.004 1.00 93.56 172 ALA A O 1
ATOM 1322 N N . MET A 1 173 ? -8.509 -7.128 -4.948 1.00 93.44 173 MET A N 1
ATOM 1323 C CA . MET A 1 173 ? -8.152 -8.517 -5.272 1.00 93.44 173 MET A CA 1
ATOM 1324 C C . MET A 1 173 ? -9.007 -9.540 -4.515 1.00 93.44 173 MET A C 1
ATOM 1326 O O . MET A 1 173 ? -9.365 -10.570 -5.086 1.00 93.44 173 MET A O 1
ATOM 1330 N N . ILE A 1 174 ? -9.337 -9.258 -3.249 1.00 90.12 174 ILE A N 1
ATOM 1331 C CA . ILE A 1 174 ? -10.229 -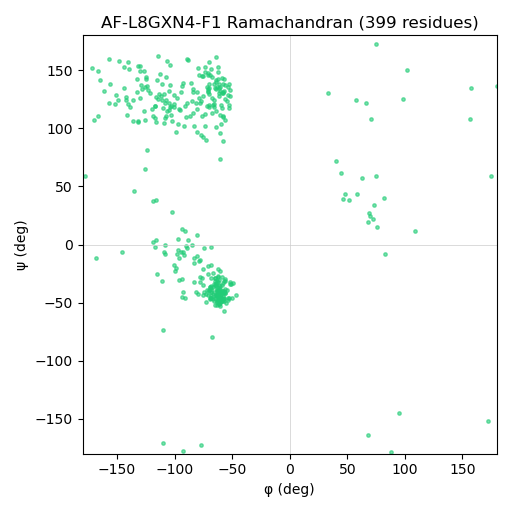10.095 -2.436 1.00 90.12 174 ILE A CA 1
ATOM 1332 C C . ILE A 1 174 ? -11.643 -10.079 -3.024 1.00 90.12 174 ILE A C 1
ATOM 1334 O O . ILE A 1 174 ? -12.222 -11.137 -3.249 1.00 90.12 174 ILE A O 1
ATOM 1338 N N . GLU A 1 175 ? -12.173 -8.895 -3.336 1.00 89.25 175 GLU A N 1
ATOM 1339 C CA . GLU A 1 175 ? -13.502 -8.721 -3.940 1.00 89.25 175 GLU A CA 1
ATOM 1340 C C . GLU A 1 175 ? -13.602 -9.352 -5.336 1.00 89.25 175 GLU A C 1
ATOM 1342 O O . GLU A 1 175 ? -14.656 -9.855 -5.717 1.00 89.25 175 GLU A O 1
ATOM 1347 N N . ALA A 1 176 ? -12.498 -9.384 -6.088 1.00 89.94 176 ALA A N 1
ATOM 1348 C CA . ALA A 1 176 ? -12.410 -10.078 -7.371 1.00 89.94 176 ALA A CA 1
ATOM 1349 C C . ALA A 1 176 ? -12.335 -11.614 -7.242 1.00 89.94 176 ALA A C 1
ATOM 1351 O O . ALA A 1 176 ? -12.300 -12.307 -8.260 1.00 89.94 176 ALA A O 1
ATOM 1352 N N . GLY A 1 177 ? -12.292 -12.157 -6.019 1.00 87.69 177 GLY A N 1
ATOM 1353 C CA . GLY A 1 177 ? -12.267 -13.598 -5.765 1.00 87.69 177 GLY A CA 1
ATOM 1354 C C . GLY A 1 177 ? -10.958 -14.282 -6.166 1.00 87.69 177 GLY A C 1
ATOM 1355 O O . GLY A 1 177 ? -10.957 -15.481 -6.444 1.00 87.69 177 GLY A O 1
ATOM 1356 N N . ILE A 1 178 ? -9.840 -13.548 -6.223 1.00 88.12 178 ILE A N 1
ATOM 1357 C CA . ILE A 1 178 ? -8.543 -14.118 -6.608 1.00 88.12 178 ILE A CA 1
ATOM 1358 C C . ILE A 1 178 ? -8.046 -15.050 -5.498 1.00 88.12 178 ILE A C 1
ATOM 1360 O O . ILE A 1 178 ? -7.798 -14.616 -4.372 1.00 88.12 178 ILE A O 1
ATOM 1364 N N . CYS A 1 179 ? -7.870 -16.333 -5.820 1.00 83.12 179 CYS A N 1
ATOM 1365 C CA . CYS A 1 179 ? -7.423 -17.348 -4.873 1.00 83.12 179 CYS A CA 1
ATOM 1366 C C . CYS A 1 179 ? -6.472 -18.364 -5.542 1.00 83.12 179 CYS A C 1
ATOM 1368 O O . CYS A 1 179 ? -6.869 -18.997 -6.521 1.00 83.12 179 CYS A O 1
ATOM 1370 N N . PRO A 1 180 ? -5.243 -18.565 -5.020 1.00 85.69 180 PRO A N 1
ATOM 1371 C CA . PRO A 1 180 ? -4.634 -17.822 -3.914 1.00 85.69 180 PRO A CA 1
ATOM 1372 C C . PRO A 1 180 ? -4.323 -16.369 -4.307 1.00 85.69 180 PRO A C 1
ATOM 1374 O O . PRO A 1 180 ? -4.039 -16.080 -5.469 1.00 85.69 180 PRO A O 1
ATOM 1377 N N . LEU A 1 181 ? -4.338 -15.448 -3.337 1.00 91.50 181 LEU A N 1
ATOM 1378 C CA . LEU A 1 181 ? -3.943 -14.061 -3.594 1.00 91.50 181 LEU A CA 1
ATOM 1379 C C . LEU A 1 181 ? -2.467 -13.979 -4.022 1.00 91.50 181 LEU A C 1
ATOM 1381 O O . LEU A 1 181 ? -1.605 -14.601 -3.387 1.00 91.50 181 LEU A O 1
ATOM 1385 N N . PRO A 1 182 ? -2.142 -13.189 -5.061 1.00 94.06 182 PRO A N 1
ATOM 1386 C CA . PRO A 1 182 ? -0.774 -13.045 -5.529 1.00 94.06 182 PRO A CA 1
ATOM 1387 C C . PRO A 1 182 ? 0.078 -12.274 -4.507 1.00 94.06 182 PRO A C 1
ATOM 1389 O O . PRO A 1 182 ? -0.414 -11.333 -3.875 1.00 94.06 182 PRO A O 1
ATOM 1392 N N . PRO A 1 183 ? 1.377 -12.600 -4.361 1.00 95.19 183 PRO A N 1
ATOM 1393 C CA . PRO A 1 183 ? 2.276 -11.835 -3.508 1.00 95.19 183 PRO A CA 1
ATOM 1394 C C . PRO A 1 183 ? 2.360 -10.359 -3.910 1.00 95.19 183 PRO A C 1
ATOM 1396 O O . PRO A 1 183 ? 2.499 -10.033 -5.095 1.00 95.19 183 PRO A O 1
ATOM 1399 N N . VAL A 1 184 ? 2.355 -9.474 -2.911 1.00 96.50 184 VAL A N 1
ATOM 1400 C CA . VAL A 1 184 ? 2.350 -8.019 -3.102 1.00 96.50 184 VAL A CA 1
ATOM 1401 C C . VAL A 1 184 ? 3.688 -7.398 -2.711 1.00 96.50 184 VAL A C 1
ATOM 1403 O O . VAL A 1 184 ? 4.210 -7.603 -1.617 1.00 96.50 184 VAL A O 1
ATOM 1406 N N . GLY A 1 185 ? 4.241 -6.581 -3.601 1.00 96.00 185 GLY A N 1
ATOM 1407 C CA . GLY A 1 185 ? 5.369 -5.691 -3.328 1.00 96.00 185 GLY A CA 1
ATOM 1408 C C . GLY A 1 185 ? 4.944 -4.234 -3.431 1.00 96.00 185 GLY A C 1
ATOM 1409 O O . GLY A 1 185 ? 3.920 -3.912 -4.031 1.00 96.00 185 GLY A O 1
ATOM 1410 N N . THR A 1 186 ? 5.742 -3.330 -2.863 1.00 95.31 186 THR A N 1
ATOM 1411 C CA . THR A 1 186 ? 5.362 -1.914 -2.759 1.00 95.31 186 THR A CA 1
ATOM 1412 C C . THR A 1 186 ? 6.401 -0.971 -3.362 1.00 95.31 186 THR A C 1
ATOM 1414 O O . THR A 1 186 ? 7.613 -1.171 -3.263 1.00 95.31 186 THR A O 1
ATOM 1417 N N . ILE A 1 187 ? 5.917 0.107 -3.972 1.00 96.38 187 ILE A N 1
ATOM 1418 C CA . ILE A 1 187 ? 6.688 1.286 -4.354 1.00 96.38 187 ILE A CA 1
ATOM 1419 C C . ILE A 1 187 ? 6.243 2.413 -3.405 1.00 96.38 187 ILE A C 1
ATOM 1421 O O . ILE A 1 187 ? 5.151 2.956 -3.586 1.00 96.38 187 ILE A O 1
ATOM 1425 N N . PRO A 1 188 ? 7.058 2.778 -2.394 1.00 94.50 188 PRO A N 1
ATOM 1426 C CA . PRO A 1 188 ? 6.678 3.740 -1.360 1.00 94.50 188 PRO A CA 1
ATOM 1427 C C . PRO A 1 188 ? 6.655 5.170 -1.904 1.00 94.50 188 PRO A C 1
ATOM 1429 O O . PRO A 1 188 ? 7.661 5.886 -1.876 1.00 94.50 188 PRO A O 1
ATOM 1432 N N . LEU A 1 189 ? 5.495 5.584 -2.407 1.00 94.31 189 LEU A N 1
ATOM 1433 C CA . LEU A 1 189 ? 5.239 6.922 -2.943 1.00 94.31 189 LEU A CA 1
ATOM 1434 C C . LEU A 1 189 ? 4.491 7.811 -1.936 1.00 94.31 189 LEU A C 1
ATOM 1436 O O . LEU A 1 189 ? 4.503 9.031 -2.070 1.00 94.31 189 LEU A O 1
ATOM 1440 N N . GLY A 1 190 ? 3.857 7.226 -0.917 1.00 89.25 190 GLY A N 1
ATOM 1441 C CA . GLY A 1 190 ? 3.109 7.941 0.117 1.00 89.25 190 GLY A CA 1
ATOM 1442 C C . GLY A 1 190 ? 3.971 8.627 1.185 1.00 89.25 190 GLY A C 1
ATOM 1443 O O . GLY A 1 190 ? 5.200 8.688 1.107 1.00 89.25 190 GLY A O 1
ATOM 1444 N N . THR A 1 191 ? 3.304 9.156 2.216 1.00 86.31 191 THR A N 1
ATOM 1445 C CA . THR A 1 191 ? 3.961 9.802 3.370 1.00 86.31 191 THR A CA 1
ATOM 1446 C C . THR A 1 191 ? 4.242 8.810 4.506 1.00 86.31 191 THR A C 1
ATOM 1448 O O . THR A 1 191 ? 5.366 8.807 5.028 1.00 86.31 191 THR A O 1
ATOM 1451 N N . GLY A 1 192 ? 3.236 7.988 4.842 1.00 84.25 192 GLY A N 1
ATOM 1452 C CA . GLY A 1 192 ? 3.266 6.914 5.842 1.00 84.25 192 GLY A CA 1
ATOM 1453 C C . GLY A 1 192 ? 4.183 5.790 5.393 1.00 84.25 192 GLY A C 1
ATOM 1454 O O . GLY A 1 192 ? 5.356 5.814 5.745 1.00 84.25 192 GLY A O 1
ATOM 1455 N N . ASN A 1 193 ? 3.704 4.926 4.500 1.00 90.62 193 ASN A N 1
ATOM 1456 C CA . ASN A 1 193 ? 4.347 3.742 3.918 1.00 90.62 193 ASN A CA 1
ATOM 1457 C C . ASN A 1 193 ? 4.780 2.707 4.974 1.00 90.62 193 ASN A C 1
ATOM 1459 O O . ASN A 1 193 ? 5.906 2.202 4.919 1.00 90.62 193 ASN A O 1
ATOM 1463 N N . ASP A 1 194 ? 3.928 2.442 5.958 1.00 90.56 194 ASP A N 1
ATOM 1464 C CA . ASP A 1 194 ? 4.204 1.505 7.052 1.00 90.56 194 ASP A CA 1
ATOM 1465 C C . ASP A 1 194 ? 4.292 0.068 6.527 1.00 90.56 194 ASP A C 1
ATOM 1467 O O . ASP A 1 194 ? 5.279 -0.615 6.801 1.00 90.56 194 ASP A O 1
ATOM 1471 N N . LEU A 1 195 ? 3.393 -0.333 5.615 1.00 90.94 195 LEU A N 1
ATOM 1472 C CA . LEU A 1 195 ? 3.497 -1.630 4.928 1.00 90.94 195 LEU A CA 1
ATOM 1473 C C . LEU A 1 195 ? 4.844 -1.766 4.196 1.00 90.94 195 LEU A C 1
ATOM 1475 O O . LEU A 1 195 ? 5.555 -2.758 4.328 1.00 90.94 195 LEU A O 1
ATOM 1479 N N . ALA A 1 196 ? 5.260 -0.733 3.464 1.00 92.06 196 ALA A N 1
ATOM 1480 C CA . ALA A 1 196 ? 6.525 -0.773 2.735 1.00 92.06 196 ALA A CA 1
ATOM 1481 C C . ALA A 1 196 ? 7.743 -0.890 3.671 1.00 92.06 196 ALA A C 1
ATOM 1483 O O . ALA A 1 196 ? 8.722 -1.553 3.332 1.00 92.06 196 ALA A O 1
ATOM 1484 N N . ARG A 1 197 ? 7.705 -0.272 4.861 1.00 90.19 197 ARG A N 1
ATOM 1485 C CA . ARG A 1 197 ? 8.761 -0.435 5.875 1.00 90.19 197 ARG A CA 1
ATOM 1486 C C . ARG A 1 197 ? 8.757 -1.821 6.476 1.00 90.19 197 ARG A C 1
ATOM 1488 O O . ARG A 1 197 ? 9.831 -2.409 6.561 1.00 90.19 197 ARG A O 1
ATOM 1495 N N . GLN A 1 198 ? 7.579 -2.311 6.855 1.00 88.19 198 GLN A N 1
ATOM 1496 C CA . GLN A 1 198 ? 7.409 -3.630 7.442 1.00 88.19 198 GLN A CA 1
ATOM 1497 C C . GLN A 1 198 ? 8.049 -4.689 6.541 1.00 88.19 198 GLN A C 1
ATOM 1499 O O . GLN A 1 198 ? 8.866 -5.466 7.007 1.00 88.19 198 GLN A O 1
ATOM 1504 N N . PHE A 1 199 ? 7.802 -4.638 5.233 1.00 90.25 199 PHE A N 1
ATOM 1505 C CA . PHE A 1 199 ? 8.327 -5.616 4.273 1.00 90.25 199 PHE A CA 1
ATOM 1506 C C . PHE A 1 199 ? 9.692 -5.232 3.652 1.00 90.25 199 PHE A C 1
ATOM 1508 O O . PHE A 1 199 ? 10.153 -5.840 2.684 1.00 90.25 199 PHE A O 1
ATOM 1515 N N . GLY A 1 200 ? 10.370 -4.209 4.186 1.00 89.31 200 GLY A N 1
ATOM 1516 C CA . GLY A 1 200 ? 11.742 -3.860 3.796 1.00 89.31 200 GLY A CA 1
ATOM 1517 C C . GLY A 1 200 ? 11.906 -3.134 2.448 1.00 89.31 200 GLY A C 1
ATOM 1518 O O . GLY A 1 200 ? 13.027 -3.023 1.952 1.00 89.31 200 GLY A O 1
ATOM 1519 N N . TRP A 1 201 ? 10.829 -2.599 1.865 1.00 90.88 201 TRP A N 1
ATOM 1520 C CA . TRP A 1 201 ? 10.837 -1.743 0.660 1.00 90.88 201 TRP A CA 1
ATOM 1521 C C . TRP A 1 201 ? 11.235 -0.291 0.964 1.00 90.88 201 TRP A C 1
ATOM 1523 O O . TRP A 1 201 ? 11.590 0.481 0.066 1.00 90.88 201 TRP A O 1
ATOM 1533 N N . GLY A 1 202 ? 11.226 0.072 2.248 1.00 88.38 202 GLY A N 1
ATOM 1534 C CA . GLY A 1 202 ? 11.643 1.371 2.761 1.00 88.38 202 GLY A CA 1
ATOM 1535 C C . GLY A 1 202 ? 10.516 2.403 2.787 1.00 88.38 202 GLY A C 1
ATOM 1536 O O . GLY A 1 202 ? 9.368 2.126 2.463 1.00 88.38 202 GLY A O 1
ATOM 1537 N N . GLY A 1 203 ? 10.844 3.625 3.218 1.00 86.31 203 GLY A N 1
ATOM 1538 C CA . GLY A 1 203 ? 9.827 4.648 3.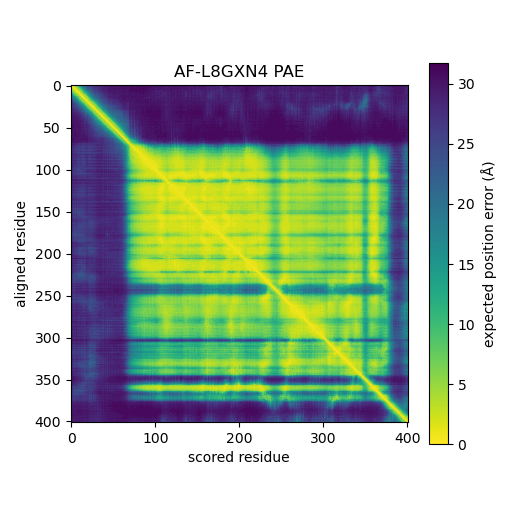479 1.00 86.31 203 GLY A CA 1
ATOM 1539 C C . GLY A 1 203 ? 9.557 5.640 2.354 1.00 86.31 203 GLY A C 1
ATOM 1540 O O . GLY A 1 203 ? 8.600 6.402 2.450 1.00 86.31 203 GLY A O 1
ATOM 1541 N N . SER A 1 204 ? 10.396 5.684 1.320 1.00 87.69 204 SER A N 1
ATOM 1542 C CA . SER A 1 204 ? 10.182 6.531 0.141 1.00 87.69 204 SER A CA 1
ATOM 1543 C C . SER A 1 204 ? 11.111 6.147 -0.999 1.00 87.69 204 SER A C 1
ATOM 1545 O O . SER A 1 204 ? 12.272 5.806 -0.758 1.00 87.69 204 SER A O 1
ATOM 1547 N N . VAL A 1 205 ? 10.660 6.344 -2.233 1.00 87.50 205 VAL A N 1
ATOM 1548 C CA . VAL A 1 205 ? 11.503 6.240 -3.424 1.00 87.50 205 VAL A CA 1
ATOM 1549 C C . VAL A 1 205 ? 11.360 7.482 -4.296 1.00 87.50 205 VAL A C 1
ATOM 1551 O O . VAL A 1 205 ? 10.269 7.993 -4.509 1.00 87.50 205 VAL A O 1
ATOM 1554 N N . TYR A 1 206 ? 12.488 7.976 -4.811 1.00 86.06 206 TYR A N 1
ATOM 1555 C CA . TYR A 1 206 ? 12.461 8.959 -5.892 1.00 86.06 206 TYR A CA 1
ATOM 1556 C C . TYR A 1 206 ? 12.502 8.207 -7.230 1.00 86.06 206 TYR A C 1
ATOM 1558 O O . TYR A 1 206 ? 13.484 7.484 -7.460 1.00 86.06 206 TYR A O 1
ATOM 1566 N N . PRO A 1 207 ? 11.486 8.352 -8.092 1.00 84.50 207 PRO A N 1
ATOM 1567 C CA . PRO A 1 207 ? 11.357 7.612 -9.333 1.00 84.50 207 PRO A CA 1
ATOM 1568 C C . PRO A 1 207 ? 12.363 8.147 -10.350 1.00 84.50 207 PRO A C 1
ATOM 1570 O O . PRO A 1 207 ? 12.210 9.199 -10.956 1.00 84.50 207 PRO A O 1
ATOM 1573 N N . ASN A 1 208 ? 13.453 7.404 -10.507 1.00 90.75 208 ASN A N 1
ATOM 1574 C CA . ASN A 1 208 ? 14.297 7.507 -11.683 1.00 90.75 208 ASN A CA 1
ATOM 1575 C C . ASN A 1 208 ? 14.542 6.112 -12.229 1.00 90.75 208 ASN A C 1
ATOM 1577 O O . ASN A 1 208 ? 14.563 5.136 -11.474 1.00 90.75 208 ASN A O 1
ATOM 1581 N N . ARG A 1 209 ? 14.803 6.035 -13.529 1.00 90.62 209 ARG A N 1
ATOM 1582 C CA . ARG A 1 209 ? 14.950 4.775 -14.257 1.00 90.62 209 ARG A CA 1
ATOM 1583 C C . ARG A 1 209 ? 15.846 3.739 -13.566 1.00 90.62 209 ARG A C 1
ATOM 1585 O O . ARG A 1 209 ? 15.481 2.575 -13.465 1.00 90.62 209 ARG A O 1
ATOM 1592 N N . LYS A 1 210 ? 16.997 4.150 -13.013 1.00 92.56 210 LYS A N 1
ATOM 1593 C CA . LYS A 1 210 ? 17.923 3.244 -12.302 1.00 92.56 210 LYS A CA 1
ATOM 1594 C C . LYS A 1 210 ? 17.337 2.719 -10.986 1.00 92.56 210 LYS A C 1
ATOM 1596 O O . LYS A 1 210 ? 17.565 1.560 -10.647 1.00 92.56 210 LYS A O 1
ATOM 1601 N N . LYS A 1 211 ? 16.655 3.571 -10.216 1.00 92.38 211 LYS A N 1
ATOM 1602 C CA . LYS A 1 211 ? 16.032 3.197 -8.938 1.00 92.38 211 LYS A CA 1
ATOM 1603 C C . LYS A 1 211 ? 14.819 2.296 -9.156 1.00 92.38 211 LYS A C 1
ATOM 1605 O O . LYS A 1 211 ? 14.726 1.287 -8.469 1.00 92.38 211 LYS A O 1
ATOM 1610 N N . VAL A 1 212 ? 13.973 2.613 -10.139 1.00 94.06 212 VAL A N 1
ATOM 1611 C CA . VAL A 1 212 ? 12.817 1.783 -10.514 1.00 94.06 212 VAL A CA 1
ATOM 1612 C C . VAL A 1 212 ? 13.289 0.421 -11.004 1.00 94.06 212 VAL A C 1
ATOM 1614 O O . VAL A 1 212 ? 12.858 -0.589 -10.468 1.00 94.06 212 VAL A O 1
ATOM 1617 N N . LEU A 1 213 ? 14.286 0.373 -11.894 1.00 94.31 213 LEU A N 1
ATOM 1618 C CA . LEU A 1 213 ? 14.869 -0.898 -12.327 1.00 94.31 213 LEU A CA 1
ATOM 1619 C C . LEU A 1 213 ? 15.434 -1.719 -11.164 1.00 94.31 213 LEU A C 1
ATOM 1621 O O . LEU A 1 213 ? 15.241 -2.927 -11.115 1.00 94.31 213 LEU A O 1
ATOM 1625 N N . LYS A 1 214 ? 16.124 -1.082 -10.208 1.00 92.88 214 LYS A N 1
ATOM 1626 C CA . LYS A 1 214 ? 16.616 -1.781 -9.012 1.00 92.88 214 LYS A CA 1
ATOM 1627 C C . LYS A 1 214 ? 15.458 -2.355 -8.188 1.00 92.88 214 LYS A C 1
ATO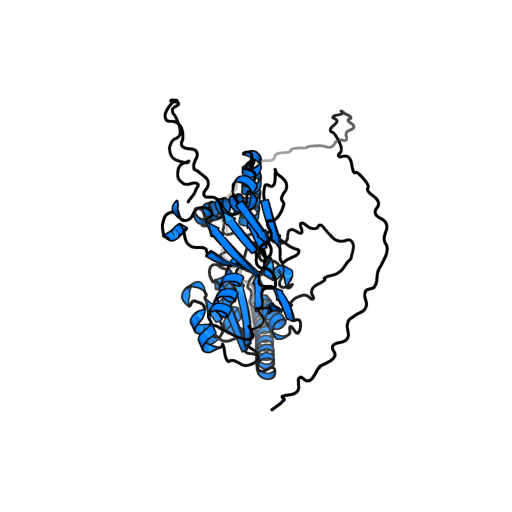M 1629 O O . LYS A 1 214 ? 15.597 -3.462 -7.682 1.00 92.88 214 LYS A O 1
ATOM 1634 N N . LEU A 1 215 ? 14.365 -1.609 -8.049 1.00 94.19 215 LEU A N 1
ATOM 1635 C CA . LEU A 1 215 ? 13.178 -2.030 -7.311 1.00 94.19 215 LEU A CA 1
ATOM 1636 C C . LEU A 1 215 ? 12.509 -3.227 -7.992 1.00 94.19 215 LEU A C 1
ATOM 1638 O O . LEU A 1 215 ? 12.345 -4.254 -7.345 1.00 94.19 215 LEU A O 1
ATOM 1642 N N . VAL A 1 216 ? 12.219 -3.144 -9.295 1.00 94.25 216 VAL A N 1
ATOM 1643 C CA . VAL A 1 216 ? 11.604 -4.253 -10.047 1.00 94.25 216 VAL A CA 1
ATOM 1644 C C . VAL A 1 216 ? 12.527 -5.473 -10.081 1.00 94.25 216 VAL A C 1
ATOM 1646 O O . VAL A 1 216 ? 12.073 -6.596 -9.900 1.00 94.25 216 VAL A O 1
ATOM 1649 N N . TYR A 1 217 ? 13.842 -5.278 -10.213 1.00 94.00 217 TYR A N 1
ATOM 1650 C CA . TYR A 1 217 ? 14.802 -6.376 -10.100 1.00 94.00 217 TYR A CA 1
ATOM 1651 C C . TYR A 1 217 ? 14.732 -7.055 -8.727 1.00 94.00 217 TYR A C 1
ATOM 1653 O O . TYR A 1 217 ? 14.713 -8.280 -8.649 1.00 94.00 217 TYR A O 1
ATOM 1661 N N . LYS A 1 218 ? 14.685 -6.277 -7.636 1.00 93.12 218 LYS A N 1
ATOM 1662 C CA . LYS A 1 218 ? 14.540 -6.816 -6.276 1.00 93.12 218 LYS A CA 1
ATOM 1663 C C . LYS A 1 218 ? 13.217 -7.550 -6.092 1.00 93.12 218 LYS A C 1
ATOM 1665 O O . LYS A 1 218 ? 13.221 -8.626 -5.519 1.00 93.12 218 LYS A O 1
ATOM 1670 N N . PHE A 1 219 ? 12.137 -7.027 -6.654 1.00 94.00 219 PHE A N 1
ATOM 1671 C CA . PHE A 1 219 ? 10.833 -7.678 -6.677 1.00 94.00 219 PHE A CA 1
ATOM 1672 C C . PHE A 1 219 ? 10.848 -9.024 -7.408 1.00 94.00 219 PHE A C 1
ATOM 1674 O O . PHE A 1 219 ? 10.491 -10.046 -6.828 1.00 94.00 219 PHE A O 1
ATOM 1681 N N . ALA A 1 220 ? 11.352 -9.049 -8.641 1.00 91.19 220 ALA A N 1
ATOM 1682 C CA . ALA A 1 220 ? 11.421 -10.252 -9.467 1.00 91.19 220 ALA A CA 1
ATOM 1683 C C . ALA A 1 220 ? 12.351 -11.334 -8.886 1.00 91.19 220 ALA A C 1
ATOM 1685 O O . ALA A 1 220 ? 12.138 -12.534 -9.069 1.00 91.19 220 ALA A O 1
ATOM 1686 N N . THR A 1 221 ? 13.405 -10.915 -8.180 1.00 90.06 221 THR A N 1
ATOM 1687 C CA . THR A 1 221 ? 14.371 -11.821 -7.538 1.00 90.06 221 THR A CA 1
ATOM 1688 C C . THR A 1 221 ? 14.040 -12.156 -6.092 1.00 90.06 221 THR A C 1
ATOM 1690 O O . THR A 1 221 ? 14.709 -13.021 -5.529 1.00 90.06 221 THR A O 1
ATOM 1693 N N . SER A 1 222 ? 13.024 -11.526 -5.494 1.00 86.94 222 SER A N 1
ATOM 1694 C CA . SER A 1 222 ? 12.642 -11.828 -4.120 1.00 86.94 222 SER A CA 1
ATOM 1695 C C . SER A 1 222 ? 12.111 -13.255 -4.030 1.00 86.94 222 SER A C 1
ATOM 1697 O O . SER A 1 222 ? 11.148 -13.631 -4.711 1.00 86.94 222 SER A O 1
ATOM 1699 N N . ALA A 1 223 ? 12.788 -14.042 -3.198 1.00 77.75 223 ALA A N 1
ATOM 1700 C CA . ALA A 1 223 ? 12.359 -15.365 -2.768 1.00 77.75 223 ALA A CA 1
ATOM 1701 C C . ALA A 1 223 ? 11.670 -15.318 -1.393 1.00 77.75 223 ALA A C 1
ATOM 1703 O O . ALA A 1 223 ? 11.112 -16.320 -0.963 1.00 77.75 223 ALA A O 1
ATOM 1704 N N . CYS A 1 224 ? 11.703 -14.169 -0.709 1.00 87.75 224 CYS A N 1
ATOM 1705 C CA . CYS A 1 224 ? 11.085 -14.012 0.599 1.00 87.75 224 CYS A CA 1
ATOM 1706 C C . CYS A 1 224 ? 9.595 -13.697 0.435 1.00 87.75 224 CYS A C 1
ATOM 1708 O O . CYS A 1 224 ? 9.234 -12.620 -0.045 1.00 87.75 224 CYS A O 1
ATOM 1710 N N . LEU A 1 225 ? 8.747 -14.632 0.858 1.00 89.75 225 LEU A N 1
ATOM 1711 C CA . LEU A 1 225 ? 7.322 -14.411 1.074 1.00 89.75 225 LEU A CA 1
ATOM 1712 C C . LEU A 1 225 ? 7.097 -14.316 2.580 1.00 89.75 225 LEU A C 1
ATOM 1714 O O . LEU A 1 225 ? 7.388 -15.259 3.313 1.00 89.75 225 LEU A O 1
ATOM 1718 N N . THR A 1 226 ? 6.616 -13.171 3.045 1.00 89.44 226 THR A N 1
ATOM 1719 C CA . THR A 1 226 ? 6.285 -12.963 4.454 1.00 89.44 226 THR A CA 1
ATOM 1720 C C . THR A 1 226 ? 4.768 -12.943 4.585 1.00 89.44 226 THR A C 1
ATOM 1722 O O . THR A 1 226 ? 4.128 -12.146 3.894 1.00 89.44 226 THR A O 1
ATOM 1725 N N . PRO A 1 227 ? 4.181 -13.799 5.437 1.00 88.62 227 PRO A N 1
ATOM 1726 C CA . PRO A 1 227 ? 2.750 -13.773 5.683 1.00 88.62 227 PRO A CA 1
ATOM 1727 C C . PRO A 1 227 ? 2.277 -12.394 6.158 1.00 88.62 227 PRO A C 1
ATOM 1729 O O . PRO A 1 227 ? 2.938 -11.748 6.972 1.00 88.62 227 PRO A O 1
ATOM 1732 N N . LEU A 1 228 ? 1.146 -11.945 5.625 1.00 90.06 228 LEU A N 1
ATOM 1733 C CA . LEU A 1 228 ? 0.439 -10.741 6.032 1.00 90.06 228 LEU A CA 1
ATOM 1734 C C . LEU A 1 228 ? -0.948 -11.146 6.517 1.00 90.06 228 LEU A C 1
ATOM 1736 O O . LEU A 1 228 ? -1.785 -11.551 5.710 1.00 90.06 228 LEU A O 1
ATOM 1740 N N . ASP A 1 229 ? -1.175 -11.009 7.818 1.00 87.25 229 ASP A N 1
ATOM 1741 C CA . ASP A 1 229 ? -2.490 -11.230 8.406 1.00 87.25 229 ASP A CA 1
ATOM 1742 C C . ASP A 1 229 ? -3.460 -10.119 7.985 1.00 87.25 229 ASP A C 1
ATOM 1744 O O . ASP A 1 229 ? -3.123 -8.929 8.028 1.00 87.25 229 ASP A O 1
ATOM 1748 N N . ILE A 1 230 ? -4.669 -10.524 7.594 1.00 86.94 230 ILE A N 1
ATOM 1749 C CA . ILE A 1 230 ? -5.815 -9.638 7.392 1.00 86.94 230 ILE A CA 1
ATOM 1750 C C . ILE A 1 230 ? -6.850 -9.927 8.474 1.00 86.94 230 ILE A C 1
ATOM 1752 O O . ILE A 1 230 ? -7.113 -11.075 8.819 1.00 86.94 230 ILE A O 1
ATOM 1756 N N . TRP A 1 231 ? -7.425 -8.862 9.009 1.00 85.06 231 TRP A N 1
ATOM 1757 C CA . TRP A 1 231 ? -8.391 -8.869 10.097 1.00 85.06 231 TRP A CA 1
ATOM 1758 C C . TRP A 1 231 ? -9.626 -8.098 9.655 1.00 85.06 231 TRP A C 1
ATOM 1760 O O . TRP A 1 231 ? -9.520 -7.187 8.837 1.00 85.06 231 TRP A O 1
ATOM 1770 N N . MET A 1 232 ? -10.797 -8.479 10.154 1.00 82.50 232 MET A N 1
ATOM 1771 C CA . MET A 1 232 ? -12.044 -7.779 9.867 1.00 82.50 232 MET A CA 1
ATOM 1772 C C . MET A 1 232 ? -12.385 -6.889 11.058 1.00 82.50 232 MET A C 1
ATOM 1774 O O . MET A 1 232 ? -12.411 -7.348 12.199 1.00 82.50 232 MET A O 1
ATOM 1778 N N . VAL A 1 233 ? -12.651 -5.616 10.789 1.00 81.94 233 VAL A N 1
ATOM 1779 C CA . VAL A 1 233 ? -13.232 -4.700 11.768 1.00 81.94 233 VAL A CA 1
ATOM 1780 C C . VAL A 1 233 ? -14.686 -4.502 11.393 1.00 81.94 233 VAL A C 1
ATOM 1782 O O . VAL A 1 233 ? -14.974 -3.957 10.326 1.00 81.94 233 VAL A O 1
ATOM 1785 N N . LYS A 1 234 ? -15.589 -4.940 12.268 1.00 82.56 234 LYS A N 1
ATOM 1786 C CA . LYS A 1 234 ? -17.015 -4.650 12.158 1.00 82.56 234 LYS A CA 1
ATOM 1787 C C . LYS A 1 234 ? -17.342 -3.473 13.069 1.00 82.56 234 LYS A C 1
ATOM 1789 O O . LYS A 1 234 ? -17.004 -3.479 14.249 1.00 82.56 234 LYS A O 1
ATOM 1794 N N . ILE A 1 235 ? -17.965 -2.454 12.498 1.00 81.94 235 ILE A N 1
ATOM 1795 C CA . ILE A 1 235 ? -18.437 -1.273 13.207 1.00 81.94 235 ILE A CA 1
ATOM 1796 C C . ILE A 1 235 ? -19.955 -1.342 13.215 1.00 81.94 235 ILE A C 1
ATOM 1798 O O . ILE A 1 235 ? -20.579 -1.309 12.153 1.00 81.94 235 ILE A O 1
ATOM 1802 N N . THR A 1 236 ? -20.528 -1.437 14.409 1.00 79.12 236 THR A N 1
ATOM 1803 C CA . THR A 1 236 ? -21.973 -1.551 14.619 1.00 79.12 236 THR A CA 1
ATOM 1804 C C . THR A 1 236 ? -22.460 -0.313 15.380 1.00 79.12 236 THR A C 1
ATOM 1806 O O . THR A 1 236 ? -21.887 0.006 16.425 1.00 79.12 236 THR A O 1
ATOM 1809 N N . PRO A 1 237 ? -23.479 0.415 14.895 1.00 77.38 237 PRO A N 1
ATOM 1810 C CA . PRO A 1 237 ? -24.102 1.479 15.679 1.00 77.38 237 PRO A CA 1
ATOM 1811 C C . PRO A 1 237 ? -24.812 0.902 16.912 1.00 77.38 237 PRO A C 1
ATOM 1813 O O . PRO A 1 237 ? -25.490 -0.120 16.805 1.00 77.38 237 PRO A O 1
ATOM 1816 N N . LYS A 1 238 ? -24.680 1.552 18.075 1.00 66.75 238 LYS A N 1
ATOM 1817 C CA . LYS A 1 238 ? -25.265 1.071 19.341 1.00 66.75 238 LYS A CA 1
ATOM 1818 C C . LYS A 1 238 ? -26.784 1.178 19.378 1.00 66.75 238 LYS A C 1
ATOM 1820 O O . LYS A 1 238 ? -27.441 0.258 19.851 1.00 66.75 238 LYS A O 1
ATOM 1825 N N . ASP A 1 239 ? -27.308 2.276 18.841 1.00 71.25 239 ASP A N 1
ATOM 1826 C CA . ASP A 1 239 ? -28.730 2.620 18.847 1.00 71.25 239 ASP A CA 1
ATOM 1827 C C . ASP A 1 239 ? -29.207 2.892 17.407 1.00 71.25 239 ASP A C 1
ATOM 1829 O O . ASP A 1 239 ? -29.550 4.028 17.069 1.00 71.25 239 ASP A O 1
ATOM 1833 N N . PRO A 1 240 ? -29.202 1.877 16.519 1.00 64.81 240 PRO A N 1
ATOM 1834 C CA . PRO A 1 240 ? -29.501 2.059 15.098 1.00 64.81 240 PRO A CA 1
ATOM 1835 C C . PRO A 1 240 ? -30.916 2.601 14.862 1.00 64.81 240 PRO A C 1
ATOM 1837 O O . PRO A 1 240 ? -31.169 3.242 13.860 1.00 64.81 240 PRO A O 1
ATOM 1840 N N . GLU A 1 241 ? -31.852 2.420 15.792 1.00 66.69 241 GLU A N 1
ATOM 1841 C CA . GLU A 1 241 ? -33.207 2.978 15.672 1.00 66.69 241 GLU A CA 1
ATOM 1842 C C . GLU A 1 241 ? -33.251 4.515 15.773 1.00 66.69 241 GLU A C 1
ATOM 1844 O O . GLU A 1 241 ? -34.236 5.133 15.374 1.00 66.69 241 GLU A O 1
ATOM 1849 N N . THR A 1 242 ? -32.195 5.140 16.306 1.00 65.56 242 THR A N 1
ATOM 1850 C CA . THR A 1 242 ? -32.108 6.597 16.522 1.00 65.56 242 THR A CA 1
ATOM 1851 C C . THR A 1 242 ? -31.364 7.343 15.416 1.00 65.56 242 THR A C 1
ATOM 1853 O O . THR A 1 242 ? -31.296 8.574 15.439 1.00 65.56 242 THR A O 1
ATOM 1856 N N . LEU A 1 243 ? -30.802 6.607 14.462 1.00 63.38 243 LEU A N 1
ATOM 1857 C CA . LEU A 1 243 ? -29.938 7.119 13.411 1.00 63.38 243 LEU A CA 1
ATOM 1858 C C . LEU A 1 243 ? -30.682 7.131 12.059 1.00 63.38 243 LEU A C 1
ATOM 1860 O O . LEU A 1 243 ? -31.700 6.457 11.858 1.00 63.38 243 LEU A O 1
ATOM 1864 N N . GLU A 1 244 ? -30.205 7.967 11.134 1.00 66.62 244 GLU A N 1
ATOM 1865 C CA . GLU A 1 244 ? -30.732 8.007 9.766 1.00 66.62 244 GLU A CA 1
ATOM 1866 C C . GLU A 1 244 ? -30.506 6.648 9.076 1.00 66.62 244 GLU A C 1
ATOM 1868 O O . GLU A 1 244 ? -29.480 6.018 9.318 1.00 66.62 244 GLU A O 1
ATOM 1873 N N . PRO A 1 245 ? -31.373 6.193 8.150 1.00 61.59 245 PRO A N 1
ATOM 1874 C CA . PRO A 1 245 ? -31.304 4.838 7.586 1.00 61.59 245 PRO A CA 1
ATOM 1875 C C . PRO A 1 245 ? -29.931 4.401 7.042 1.00 61.59 245 PRO A C 1
ATOM 1877 O O . PRO A 1 245 ? -29.579 3.232 7.158 1.00 61.59 245 PRO A O 1
ATOM 1880 N N . LEU A 1 246 ? -29.141 5.325 6.478 1.00 59.53 246 LEU A N 1
ATOM 1881 C CA . LEU A 1 246 ? -27.778 5.056 5.985 1.00 59.53 246 LEU A CA 1
ATOM 1882 C C . LEU A 1 246 ? -26.720 4.914 7.094 1.00 59.53 246 LEU A C 1
ATOM 1884 O O . LEU A 1 246 ? -25.654 4.355 6.853 1.00 59.53 246 LEU A O 1
ATOM 1888 N N . GLU A 1 247 ? -26.988 5.437 8.286 1.00 60.03 247 GLU A N 1
ATOM 1889 C CA . GLU A 1 247 ? -26.114 5.391 9.464 1.00 60.03 247 GLU A CA 1
ATOM 1890 C C . GLU A 1 247 ? -26.456 4.203 10.384 1.00 60.03 247 GLU A C 1
ATOM 1892 O O . GLU A 1 247 ? -25.714 3.914 11.322 1.00 60.03 247 GLU A O 1
ATOM 1897 N N . ASN A 1 248 ? -27.541 3.482 10.078 1.00 60.28 248 ASN A N 1
ATOM 1898 C CA . ASN A 1 248 ? -28.038 2.328 10.839 1.00 60.28 248 ASN A CA 1
ATOM 1899 C C . ASN A 1 248 ? -27.326 1.024 10.471 1.00 60.28 248 ASN A C 1
ATOM 1901 O O . ASN A 1 248 ? -27.432 0.027 11.189 1.00 60.28 248 ASN A O 1
ATOM 1905 N N . GLU A 1 249 ? -26.621 1.006 9.341 1.00 71.00 249 GLU A N 1
ATOM 1906 C CA . GLU A 1 249 ? -25.992 -0.200 8.826 1.00 71.00 249 GLU A CA 1
ATOM 1907 C C . GLU A 1 249 ? -24.625 -0.442 9.471 1.00 71.00 249 GLU A C 1
ATOM 1909 O O . GLU A 1 249 ? -23.770 0.441 9.567 1.00 71.00 249 GLU A O 1
ATOM 1914 N N . SER A 1 250 ? -24.396 -1.688 9.892 1.00 77.75 250 SER A N 1
ATOM 1915 C CA . SER A 1 250 ? -23.059 -2.112 10.295 1.00 77.75 250 SER A CA 1
ATOM 1916 C C . SER A 1 250 ? -22.127 -2.066 9.091 1.00 77.75 250 SER A C 1
ATOM 1918 O O . SER A 1 250 ? -22.455 -2.583 8.024 1.00 77.75 250 SER A O 1
ATOM 1920 N N . THR A 1 251 ? -20.929 -1.525 9.272 1.00 81.38 251 THR A N 1
ATOM 1921 C CA . THR A 1 251 ? -19.898 -1.545 8.230 1.00 81.38 251 THR A CA 1
ATOM 1922 C C . THR A 1 251 ? -18.805 -2.531 8.598 1.00 81.38 251 THR A C 1
ATOM 1924 O O . THR A 1 251 ? -18.475 -2.718 9.766 1.00 81.38 251 THR A O 1
ATOM 1927 N N . SER A 1 252 ? -18.248 -3.215 7.604 1.00 82.75 252 SER A N 1
ATOM 1928 C CA . SER A 1 252 ? -17.107 -4.109 7.795 1.00 82.75 252 SER A CA 1
ATOM 1929 C C . SER A 1 252 ? -15.969 -3.677 6.890 1.00 82.75 252 SER A C 1
ATOM 1931 O O . SER A 1 252 ? -16.177 -3.377 5.717 1.00 82.75 252 SER A O 1
ATOM 1933 N N . GLN A 1 253 ? -14.771 -3.596 7.455 1.00 83.75 253 GLN A N 1
ATOM 1934 C CA . GLN A 1 253 ? -13.566 -3.187 6.749 1.00 83.75 253 GLN A CA 1
ATOM 1935 C C . GLN A 1 253 ? -12.450 -4.166 7.073 1.00 83.75 253 GLN A C 1
ATOM 1937 O O . GLN A 1 253 ? -12.185 -4.457 8.241 1.00 83.75 253 GLN A O 1
ATOM 1942 N N . ILE A 1 254 ? -11.766 -4.648 6.040 1.00 86.94 254 ILE A N 1
ATOM 1943 C CA . ILE A 1 254 ? -10.547 -5.420 6.249 1.00 86.94 254 ILE A CA 1
ATOM 1944 C C . ILE A 1 254 ? -9.437 -4.492 6.739 1.00 86.94 254 ILE A C 1
ATOM 1946 O O . ILE A 1 254 ? -9.337 -3.347 6.324 1.00 86.94 254 ILE A O 1
ATOM 1950 N N . MET A 1 255 ? -8.550 -4.973 7.588 1.00 88.12 255 MET A N 1
ATOM 1951 C CA . MET A 1 255 ? -7.379 -4.249 8.060 1.00 88.12 255 MET A CA 1
ATOM 1952 C C . MET A 1 255 ? -6.163 -5.158 7.925 1.00 88.12 255 MET A C 1
ATOM 1954 O O . MET A 1 255 ? -6.275 -6.377 7.921 1.00 88.12 255 MET A O 1
ATOM 1958 N N . PHE A 1 256 ? -4.981 -4.566 7.776 1.00 88.19 256 PHE A N 1
ATOM 1959 C CA . PHE A 1 256 ? -3.706 -5.300 7.802 1.00 88.19 256 PHE A CA 1
ATOM 1960 C C . PHE A 1 256 ? -2.565 -4.495 8.426 1.00 88.19 256 PHE A C 1
ATOM 1962 O O . PHE A 1 256 ? -1.477 -5.029 8.590 1.00 88.19 256 PHE A O 1
ATOM 1969 N N . ASN A 1 257 ? -2.776 -3.215 8.746 1.00 88.81 257 ASN A N 1
ATOM 1970 C CA . ASN A 1 257 ? -1.762 -2.352 9.349 1.00 88.81 257 ASN A CA 1
ATOM 1971 C C . ASN A 1 257 ? -2.140 -2.046 10.799 1.00 88.81 257 ASN A C 1
ATOM 1973 O O . ASN A 1 257 ? -1.570 -2.618 11.726 1.00 88.81 257 ASN A O 1
ATOM 1977 N N . TYR A 1 258 ? -3.144 -1.194 10.987 1.00 89.06 258 TYR A N 1
ATOM 1978 C CA . TYR A 1 258 ? -3.677 -0.843 12.292 1.00 89.06 258 TYR A CA 1
ATOM 1979 C C . TYR A 1 258 ? -5.114 -0.340 12.184 1.00 89.06 258 TYR A C 1
ATOM 1981 O O . TYR A 1 258 ? -5.532 0.144 11.133 1.00 89.06 258 TYR A O 1
ATOM 1989 N N . PHE A 1 259 ? -5.819 -0.402 13.306 1.00 87.56 259 PHE A N 1
ATOM 1990 C CA . PHE A 1 259 ? -7.097 0.250 13.556 1.00 87.56 259 PHE A CA 1
ATOM 1991 C C . PHE A 1 259 ? -6.940 1.092 14.817 1.00 87.56 259 PHE A C 1
ATOM 1993 O O . PHE A 1 259 ? -6.247 0.685 15.751 1.00 87.56 259 PHE A O 1
ATOM 2000 N N . ASN A 1 260 ? -7.563 2.262 14.857 1.00 87.88 260 ASN A N 1
ATOM 2001 C CA . ASN A 1 260 ? -7.558 3.085 16.050 1.00 87.88 260 ASN A CA 1
ATOM 2002 C C . ASN A 1 260 ? -8.876 3.830 16.254 1.00 87.88 260 ASN A C 1
ATOM 2004 O O . ASN A 1 260 ? -9.597 4.142 15.310 1.00 87.88 260 ASN A O 1
ATOM 2008 N N . ALA A 1 261 ? -9.172 4.120 17.517 1.00 85.69 261 ALA A N 1
ATOM 2009 C CA . ALA A 1 261 ? -10.369 4.832 17.937 1.00 85.69 261 ALA A CA 1
ATOM 2010 C C . ALA A 1 261 ? -10.032 5.824 19.055 1.00 85.69 261 ALA A C 1
ATOM 2012 O O . ALA A 1 261 ? -9.100 5.612 19.833 1.00 85.69 261 ALA A O 1
ATOM 2013 N N . GLY A 1 262 ? -10.797 6.912 19.140 1.00 86.31 262 GLY A N 1
ATOM 2014 C CA . GLY A 1 262 ? -10.634 7.951 20.156 1.00 86.31 262 GLY A CA 1
ATOM 2015 C C . GLY A 1 262 ? -9.776 9.132 19.711 1.00 86.31 262 GLY A C 1
ATOM 2016 O O . GLY A 1 262 ? -9.838 9.576 18.563 1.00 86.31 262 GLY A O 1
ATOM 2017 N N . PHE A 1 263 ? -9.006 9.686 20.647 1.00 85.81 263 PHE A N 1
ATOM 2018 C CA . PHE A 1 263 ? -8.290 10.948 20.473 1.00 85.81 263 PHE A CA 1
ATOM 2019 C C . PHE A 1 263 ? -7.394 10.974 19.227 1.00 85.81 263 PHE A C 1
ATOM 2021 O O . PHE A 1 263 ? -7.477 11.936 18.458 1.00 85.81 263 PHE A O 1
ATOM 2028 N N . GLU A 1 264 ? -6.578 9.937 18.995 1.00 85.25 264 GLU A N 1
ATOM 2029 C CA . GLU A 1 264 ? -5.717 9.881 17.805 1.00 85.25 264 GLU A CA 1
ATOM 2030 C C . GLU A 1 264 ? -6.540 9.898 16.521 1.00 85.25 264 GLU A C 1
ATOM 2032 O O . GLU A 1 264 ? -6.290 10.749 15.666 1.00 85.25 264 GLU A O 1
ATOM 2037 N N . ALA A 1 265 ? -7.560 9.039 16.413 1.00 87.12 265 ALA A N 1
ATOM 2038 C CA . ALA A 1 265 ? -8.402 8.961 15.222 1.00 87.12 265 ALA A CA 1
ATOM 2039 C C . ALA A 1 265 ? -9.034 10.330 14.908 1.00 87.12 265 ALA A C 1
ATOM 2041 O O . ALA A 1 265 ? -9.062 10.768 13.756 1.00 87.12 265 ALA A O 1
ATOM 2042 N N . GLY A 1 266 ? -9.431 11.076 15.946 1.00 85.19 266 GLY A N 1
ATOM 2043 C CA . GLY A 1 266 ? -9.893 12.457 15.816 1.00 85.19 266 GLY A CA 1
ATOM 2044 C C . GLY A 1 266 ? -8.822 13.430 15.299 1.00 85.19 266 GLY A C 1
ATOM 2045 O O . GLY A 1 266 ? -9.129 14.309 14.490 1.00 85.19 266 GLY A O 1
ATOM 2046 N N . VAL A 1 267 ? -7.561 13.296 15.730 1.00 87.69 267 VAL A N 1
ATOM 2047 C CA . VAL A 1 267 ? -6.429 14.071 15.181 1.00 87.69 267 VAL A CA 1
ATOM 2048 C C . VAL A 1 267 ? -6.226 13.740 13.704 1.00 87.69 267 VAL A C 1
ATOM 2050 O O . VAL A 1 267 ? -6.142 14.658 12.884 1.00 87.69 267 VAL A O 1
ATOM 2053 N N . SER A 1 268 ? -6.185 12.451 13.368 1.00 88.06 268 SER A N 1
ATOM 2054 C CA . SER A 1 268 ? -6.028 11.941 12.006 1.00 88.06 268 SER A CA 1
ATOM 2055 C C . SER A 1 268 ? -7.126 12.460 11.075 1.00 88.06 268 SER A C 1
ATOM 2057 O O . SER A 1 268 ? -6.817 13.016 10.018 1.00 88.06 268 SER A O 1
ATOM 2059 N N . TYR A 1 269 ? -8.391 12.398 11.502 1.00 87.00 269 TYR A N 1
ATOM 2060 C CA . TYR A 1 269 ? -9.538 12.925 10.757 1.00 87.00 269 TYR A CA 1
ATOM 2061 C C . TYR A 1 269 ? -9.430 14.439 10.515 1.00 87.00 269 TYR A C 1
ATOM 2063 O O . TYR A 1 269 ? -9.522 14.905 9.373 1.00 87.00 269 TYR A O 1
ATOM 2071 N N . ARG A 1 270 ? -9.170 15.232 11.567 1.00 86.62 270 ARG A N 1
ATOM 2072 C CA . ARG A 1 270 ? -9.042 16.696 11.442 1.00 86.62 270 ARG A CA 1
ATOM 2073 C C . ARG A 1 270 ? -7.886 17.091 10.531 1.00 86.62 270 ARG A C 1
ATOM 2075 O O . ARG A 1 270 ? -8.043 17.982 9.691 1.00 86.62 270 ARG A O 1
ATOM 2082 N N . PHE A 1 271 ? -6.738 16.431 10.679 1.00 88.81 271 PHE A N 1
ATOM 2083 C CA . PHE A 1 271 ? -5.581 16.679 9.831 1.00 88.81 271 PHE A CA 1
ATOM 2084 C C . PHE A 1 271 ? -5.873 16.327 8.371 1.00 88.81 271 PHE A C 1
ATOM 2086 O O . PHE A 1 271 ? -5.561 17.123 7.487 1.00 88.81 271 PHE A O 1
ATOM 2093 N N . ASP A 1 272 ? -6.513 15.188 8.096 1.00 87.19 272 ASP A N 1
ATOM 2094 C CA . ASP A 1 272 ? -6.860 14.802 6.729 1.00 87.19 272 ASP A CA 1
ATOM 2095 C C . ASP A 1 272 ? -7.831 15.797 6.075 1.00 87.19 272 ASP A C 1
ATOM 2097 O O . ASP A 1 272 ? -7.589 16.245 4.950 1.00 87.19 272 ASP A O 1
ATOM 2101 N N . ARG A 1 273 ? -8.867 16.242 6.798 1.00 86.94 273 ARG A N 1
ATOM 2102 C CA . ARG A 1 273 ? -9.808 17.267 6.314 1.00 86.94 273 ARG A CA 1
ATOM 2103 C C . ARG A 1 273 ? -9.105 18.601 6.051 1.00 86.94 273 ARG A C 1
ATOM 2105 O O . ARG A 1 273 ? -9.328 19.224 5.010 1.00 86.94 273 ARG A O 1
ATOM 2112 N N . PHE A 1 274 ? -8.205 19.025 6.943 1.00 87.06 274 PHE A N 1
ATOM 2113 C CA . PHE A 1 274 ? -7.386 20.226 6.746 1.00 87.06 274 PHE A CA 1
ATOM 2114 C C . PHE A 1 274 ? -6.475 20.104 5.519 1.00 87.06 274 PHE A C 1
ATOM 2116 O O . PHE A 1 274 ? -6.402 21.024 4.698 1.00 87.06 274 PHE A O 1
ATOM 2123 N N . ARG A 1 275 ? -5.823 18.949 5.362 1.00 85.75 275 ARG A N 1
ATOM 2124 C CA . ARG A 1 275 ? -4.920 18.630 4.256 1.00 85.75 275 ARG A CA 1
ATOM 2125 C C . ARG A 1 275 ? -5.642 18.617 2.912 1.00 85.75 275 ARG A C 1
ATOM 2127 O O . ARG A 1 275 ? -5.115 19.166 1.948 1.00 85.75 275 ARG A O 1
ATOM 2134 N N . LYS A 1 276 ? -6.843 18.034 2.847 1.00 85.31 276 LYS A N 1
ATOM 2135 C CA . LYS A 1 276 ? -7.696 18.021 1.648 1.00 85.31 276 LYS A CA 1
ATOM 2136 C C . LYS A 1 276 ? -8.111 19.436 1.238 1.00 85.31 276 LYS A C 1
ATOM 2138 O O . LYS A 1 276 ? -7.973 19.786 0.070 1.00 85.31 276 LYS A O 1
ATOM 2143 N N . ARG A 1 277 ? -8.508 20.284 2.197 1.00 87.38 277 ARG A N 1
ATOM 2144 C CA . ARG A 1 277 ? -8.834 21.704 1.947 1.00 87.38 277 ARG A CA 1
ATOM 2145 C C . ARG A 1 277 ? -7.625 22.522 1.471 1.00 87.38 277 ARG A C 1
ATOM 2147 O O . ARG A 1 277 ? -7.778 23.419 0.650 1.00 87.38 277 ARG A O 1
ATOM 2154 N N . HIS A 1 278 ? -6.419 22.187 1.932 1.00 85.06 278 HIS A N 1
ATOM 2155 C CA . HIS A 1 278 ? -5.189 22.931 1.634 1.00 85.06 278 HIS A CA 1
ATOM 2156 C C . HIS A 1 278 ? -4.158 22.118 0.837 1.00 85.06 278 HIS A C 1
ATOM 2158 O O . HIS A 1 278 ? -2.951 22.248 1.057 1.00 85.06 278 HIS A O 1
ATOM 2164 N N . GLN A 1 279 ? -4.596 21.301 -0.127 1.00 80.81 279 GLN A N 1
ATOM 2165 C CA . GLN A 1 279 ? -3.732 20.351 -0.847 1.00 80.81 279 GLN A CA 1
ATOM 2166 C C . GLN A 1 279 ? -2.456 20.988 -1.441 1.00 80.81 279 GLN A C 1
ATOM 2168 O O . GLN A 1 279 ? -1.405 20.345 -1.494 1.00 80.81 279 GLN A O 1
ATOM 2173 N N . LYS A 1 280 ? -2.508 22.267 -1.851 1.00 84.06 280 LYS A N 1
ATOM 2174 C CA . LYS A 1 280 ? -1.352 23.004 -2.397 1.00 84.06 280 LYS A CA 1
ATOM 2175 C C . LYS A 1 280 ? -0.196 23.150 -1.393 1.00 84.06 280 LYS A C 1
ATOM 2177 O O . LYS A 1 280 ? 0.955 23.128 -1.824 1.00 84.06 280 LYS A O 1
ATOM 2182 N N . LEU A 1 281 ? -0.485 23.252 -0.093 1.00 82.56 281 LEU A N 1
ATOM 2183 C CA . LEU A 1 281 ? 0.521 23.363 0.975 1.00 82.56 281 LEU A CA 1
ATOM 2184 C C . LEU A 1 281 ? 1.164 22.006 1.303 1.00 82.56 281 LEU A C 1
ATOM 2186 O O . LEU A 1 281 ? 2.324 21.929 1.697 1.00 82.56 281 LEU A O 1
ATOM 2190 N N . PHE A 1 282 ? 0.427 20.921 1.079 1.00 81.25 282 PHE A N 1
ATOM 2191 C CA . PHE A 1 282 ? 0.736 19.575 1.565 1.00 81.25 282 PHE A CA 1
ATOM 2192 C C . PHE A 1 282 ? 1.327 18.637 0.502 1.00 81.25 282 PHE A C 1
ATOM 2194 O O . PHE A 1 282 ? 1.212 17.411 0.574 1.00 81.25 282 PHE A O 1
ATOM 2201 N N . LYS A 1 283 ? 2.008 19.207 -0.497 1.00 80.81 283 LYS A N 1
ATOM 2202 C CA . LYS A 1 283 ? 2.690 18.424 -1.541 1.00 80.81 283 LYS A CA 1
ATOM 2203 C C . LYS A 1 283 ? 3.912 17.683 -0.997 1.00 80.81 283 LYS A C 1
ATOM 2205 O O . LYS A 1 283 ? 4.178 16.545 -1.366 1.00 80.81 283 LYS A O 1
ATOM 2210 N N . ALA A 1 284 ? 4.670 18.315 -0.106 1.00 83.50 284 ALA A N 1
ATOM 2211 C CA . ALA A 1 284 ? 5.900 17.730 0.402 1.00 83.50 284 ALA A CA 1
ATOM 2212 C C . ALA A 1 284 ? 5.632 16.770 1.568 1.00 83.50 284 ALA A C 1
ATOM 2214 O O . ALA A 1 284 ? 5.003 17.127 2.562 1.00 83.50 284 ALA A O 1
ATOM 2215 N N . ARG A 1 285 ? 6.225 15.573 1.498 1.00 83.44 285 ARG A N 1
ATOM 2216 C CA . ARG A 1 285 ? 6.161 14.552 2.556 1.00 83.44 285 ARG A CA 1
ATOM 2217 C C . ARG A 1 285 ? 6.516 15.092 3.948 1.00 83.44 285 ARG A C 1
ATOM 2219 O O . ARG A 1 285 ? 5.803 14.824 4.906 1.00 83.44 285 ARG A O 1
ATOM 2226 N N . LYS A 1 286 ? 7.604 15.864 4.056 1.00 84.12 286 LYS A N 1
ATOM 2227 C CA . LYS A 1 286 ? 8.033 16.456 5.336 1.00 84.12 286 LYS A CA 1
ATOM 2228 C C . LYS A 1 286 ? 7.008 17.450 5.883 1.00 84.12 286 LYS A C 1
ATOM 2230 O O . LYS A 1 286 ? 6.796 17.492 7.086 1.00 84.12 286 LYS A O 1
ATOM 2235 N N . VAL A 1 287 ? 6.349 18.207 5.005 1.00 85.06 287 VAL A N 1
ATOM 2236 C CA . VAL A 1 287 ? 5.289 19.146 5.400 1.00 85.06 287 VAL A CA 1
ATOM 2237 C C . VAL A 1 287 ? 4.064 18.384 5.904 1.00 85.06 287 VAL A C 1
ATOM 2239 O O . VAL A 1 287 ? 3.502 18.769 6.921 1.00 85.06 287 VAL A O 1
ATOM 2242 N N . ASN A 1 288 ? 3.709 17.258 5.273 1.00 85.00 288 ASN A N 1
ATOM 2243 C CA . ASN A 1 288 ? 2.656 16.375 5.784 1.00 85.00 288 ASN A CA 1
ATOM 2244 C C . ASN A 1 288 ? 2.971 15.859 7.196 1.00 85.00 288 ASN A C 1
ATOM 2246 O O . ASN A 1 288 ? 2.130 15.960 8.080 1.00 85.00 288 ASN A O 1
ATOM 2250 N N . GLN A 1 289 ? 4.187 15.352 7.423 1.00 85.00 289 GLN A N 1
ATOM 2251 C CA . GLN A 1 289 ? 4.595 14.835 8.736 1.00 85.00 289 GLN A CA 1
ATOM 2252 C C . GLN A 1 289 ? 4.590 15.924 9.821 1.00 85.00 289 GLN A C 1
ATOM 2254 O O . GLN A 1 289 ? 4.074 15.697 10.911 1.00 85.00 289 GLN A O 1
ATOM 2259 N N . ILE A 1 290 ? 5.117 17.116 9.516 1.00 85.94 290 ILE A N 1
ATOM 2260 C CA . ILE A 1 290 ? 5.126 18.251 10.453 1.00 85.94 290 ILE A CA 1
ATOM 2261 C C . ILE A 1 290 ? 3.700 18.726 10.745 1.00 85.94 290 ILE A C 1
ATOM 2263 O O . ILE A 1 290 ? 3.350 18.930 11.903 1.00 85.94 290 ILE A O 1
ATOM 2267 N N . GLY A 1 291 ? 2.866 18.881 9.713 1.00 84.38 291 GLY A N 1
ATOM 2268 C CA . GLY A 1 291 ? 1.479 19.315 9.877 1.00 84.38 291 GLY A CA 1
ATOM 2269 C C . GLY A 1 291 ? 0.662 18.356 10.743 1.00 84.38 291 GLY A C 1
ATOM 2270 O O . GLY A 1 291 ? -0.115 18.806 11.585 1.00 84.38 291 GLY A O 1
ATOM 2271 N N . TYR A 1 292 ? 0.888 17.048 10.594 1.00 86.00 292 TYR A N 1
ATOM 2272 C CA . TYR A 1 292 ? 0.284 16.044 11.464 1.00 86.00 292 TYR A CA 1
ATOM 2273 C C . TYR A 1 292 ? 0.744 16.207 12.921 1.00 86.00 292 TYR A C 1
ATOM 2275 O O . TYR A 1 292 ? -0.091 16.325 13.815 1.00 86.00 292 TYR A O 1
ATOM 2283 N N . GLY A 1 293 ? 2.057 16.326 13.160 1.00 84.69 293 GLY A N 1
ATOM 2284 C CA . GLY A 1 293 ? 2.611 16.535 14.504 1.00 84.69 293 GLY A CA 1
ATOM 2285 C C . GLY A 1 293 ? 2.088 17.802 15.194 1.00 84.69 293 GLY A C 1
ATOM 2286 O O . GLY A 1 293 ? 1.741 17.769 16.373 1.00 84.69 293 GLY A O 1
ATOM 2287 N N . LEU A 1 294 ? 1.945 18.906 14.452 1.00 86.31 294 LEU A N 1
ATOM 2288 C CA . LEU A 1 294 ? 1.342 20.142 14.965 1.00 86.31 294 LEU A CA 1
ATOM 2289 C C . LEU A 1 294 ? -0.154 19.980 15.275 1.00 86.31 294 LEU A C 1
ATOM 2291 O O . LEU A 1 294 ? -0.640 20.533 16.262 1.00 86.31 294 LEU A O 1
ATOM 2295 N N . SER A 1 295 ? -0.882 19.205 14.466 1.00 83.56 295 SER A N 1
ATOM 2296 C CA . SER A 1 295 ? -2.304 18.908 14.699 1.00 83.56 295 SER A CA 1
ATOM 2297 C C . SER A 1 295 ? -2.503 18.072 15.964 1.00 83.56 295 SER A C 1
ATOM 2299 O O . SER A 1 295 ? -3.415 18.350 16.750 1.00 83.56 295 SER A O 1
ATOM 2301 N N . ALA A 1 296 ? -1.622 17.093 16.189 1.00 83.38 296 ALA A N 1
ATOM 2302 C CA . ALA A 1 296 ? -1.589 16.298 17.410 1.00 83.38 296 ALA A CA 1
ATOM 2303 C C . ALA A 1 296 ? -1.314 17.185 18.633 1.00 83.38 296 ALA A C 1
ATOM 2305 O O . ALA A 1 296 ? -2.119 17.205 19.562 1.00 83.38 296 ALA A O 1
ATOM 2306 N N . LEU A 1 297 ? -0.258 18.007 18.586 1.00 83.19 297 LEU A N 1
ATOM 2307 C CA . LEU A 1 297 ? 0.100 18.925 19.672 1.00 83.19 297 LEU A CA 1
ATOM 2308 C C . LEU A 1 297 ? -1.039 19.899 20.009 1.00 83.19 297 LEU A C 1
ATOM 2310 O O . LEU A 1 297 ? -1.401 20.050 21.174 1.00 83.19 297 LEU A O 1
ATOM 2314 N N . SER A 1 298 ? -1.645 20.525 18.995 1.00 83.88 298 SER A N 1
ATOM 2315 C CA . SER A 1 298 ? -2.760 21.457 19.201 1.00 83.88 298 SER A CA 1
ATOM 2316 C C . SER A 1 298 ? -3.971 20.777 19.841 1.00 83.88 298 SER A C 1
ATOM 2318 O O . SER A 1 298 ? -4.627 21.367 20.699 1.00 83.88 298 SER A O 1
ATOM 2320 N N . SER A 1 299 ? -4.255 19.531 19.461 1.00 82.19 299 SER A N 1
ATOM 2321 C CA . SER A 1 299 ? -5.368 18.764 20.026 1.00 82.19 299 SER A CA 1
ATOM 2322 C C . SER A 1 299 ? -5.117 18.391 21.488 1.00 82.19 299 SER A C 1
ATOM 2324 O O . SER A 1 299 ? -6.040 18.450 22.295 1.00 82.19 299 SER A O 1
ATOM 2326 N N . THR A 1 300 ? -3.870 18.081 21.853 1.00 80.75 300 THR A N 1
ATOM 2327 C CA . THR A 1 300 ? -3.481 17.822 23.245 1.00 80.75 300 THR A CA 1
ATOM 2328 C C . THR A 1 300 ? -3.648 19.077 24.100 1.00 80.75 300 THR A C 1
ATOM 2330 O O . THR A 1 300 ? -4.237 19.012 25.176 1.00 80.75 300 THR A O 1
ATOM 2333 N N . MET A 1 301 ? -3.210 20.238 23.598 1.00 78.69 301 MET A N 1
ATOM 2334 C CA . MET A 1 301 ? -3.337 21.519 24.310 1.00 78.69 301 MET A CA 1
ATOM 2335 C C . MET A 1 301 ? -4.791 21.966 24.512 1.00 78.69 301 MET A C 1
ATOM 2337 O O . MET A 1 301 ? -5.087 22.652 25.483 1.00 78.69 301 MET A O 1
ATOM 2341 N N . ARG A 1 302 ? -5.710 21.574 23.620 1.00 76.50 302 ARG A N 1
ATOM 2342 C CA . ARG A 1 302 ? -7.150 21.870 23.734 1.00 76.50 302 ARG A CA 1
ATOM 2343 C C . ARG A 1 302 ? -7.899 20.926 24.685 1.00 76.50 302 ARG A C 1
ATOM 2345 O O . ARG A 1 302 ? -9.121 20.997 24.746 1.00 76.50 302 ARG A O 1
ATOM 2352 N N . GLY A 1 303 ? -7.191 20.069 25.422 1.00 62.09 303 GLY A N 1
ATOM 2353 C CA . GLY A 1 303 ? -7.785 19.214 26.447 1.00 62.09 303 GLY A CA 1
ATOM 2354 C C . GLY A 1 303 ? -8.569 18.046 25.860 1.00 62.09 303 GLY A C 1
ATOM 2355 O O . GLY A 1 303 ? -9.759 17.919 26.125 1.00 62.09 303 GLY A O 1
ATOM 2356 N N . GLY A 1 304 ? -7.908 17.186 25.073 1.00 61.97 304 GLY A N 1
ATOM 2357 C CA . GLY A 1 304 ? -8.448 15.896 24.619 1.00 61.97 304 GLY A CA 1
ATOM 2358 C C . GLY A 1 304 ? -8.783 14.964 25.792 1.00 61.97 304 GLY A C 1
ATOM 2359 O O . GLY A 1 304 ? -8.027 14.041 26.087 1.00 61.97 304 GLY A O 1
ATOM 2360 N N . ASN A 1 305 ? -9.869 15.267 26.500 1.00 57.59 305 ASN A N 1
ATOM 2361 C CA . ASN A 1 305 ? -10.200 14.748 27.828 1.00 57.59 305 ASN A CA 1
ATOM 2362 C C . ASN A 1 305 ? -11.479 13.911 27.851 1.00 57.59 305 ASN A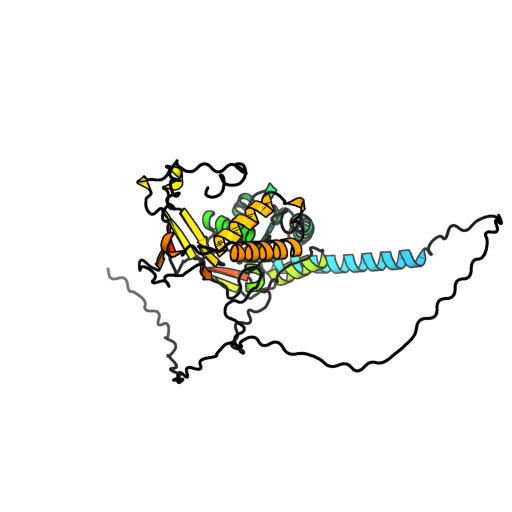 C 1
ATOM 2364 O O . ASN A 1 305 ? -11.894 13.486 28.923 1.00 57.59 305 ASN A O 1
ATOM 2368 N N . GLN A 1 306 ? -12.111 13.659 26.705 1.00 71.06 306 GLN A N 1
ATOM 2369 C CA . GLN A 1 306 ? -13.212 12.706 26.678 1.00 71.06 306 GLN A CA 1
ATOM 2370 C C . GLN A 1 306 ? -12.639 11.288 26.685 1.00 71.06 306 GLN A C 1
ATOM 2372 O O . GLN A 1 306 ? -11.847 10.939 25.807 1.00 71.06 306 GLN A O 1
ATOM 2377 N N . SER A 1 307 ? -13.027 10.502 27.691 1.00 81.44 307 SER A N 1
ATOM 2378 C CA . SER A 1 307 ? -12.742 9.069 27.721 1.00 81.44 307 SER A CA 1
ATOM 2379 C C . SER A 1 307 ? -13.416 8.389 26.532 1.00 81.44 307 SER A C 1
ATOM 2381 O O . SER A 1 307 ? -14.585 8.647 26.231 1.00 81.44 307 SER A O 1
ATOM 2383 N N . LEU A 1 308 ? -12.673 7.513 25.861 1.00 83.44 308 LEU A N 1
ATOM 2384 C CA . LEU A 1 308 ? -13.153 6.673 24.772 1.00 83.44 308 LEU A CA 1
ATOM 2385 C C . LEU A 1 308 ? -14.269 5.737 25.242 1.00 83.44 308 LEU A C 1
ATOM 2387 O O . LEU A 1 308 ? -15.180 5.458 24.468 1.00 83.44 308 LEU A O 1
ATOM 2391 N N . ASN A 1 309 ? -14.251 5.321 26.512 1.00 81.88 309 ASN A N 1
ATOM 2392 C CA . ASN A 1 309 ? -15.268 4.429 27.075 1.00 81.88 309 ASN A CA 1
ATOM 2393 C C . ASN A 1 309 ? -16.673 5.053 27.066 1.00 81.88 309 ASN A C 1
ATOM 2395 O O . ASN A 1 309 ? -17.666 4.335 27.088 1.00 81.88 309 ASN A O 1
ATOM 2399 N N . ASN A 1 310 ? -16.770 6.385 26.991 1.00 79.56 310 ASN A N 1
ATOM 2400 C CA . ASN A 1 310 ? -18.052 7.084 26.880 1.00 79.56 310 ASN A CA 1
ATOM 2401 C C . ASN A 1 310 ? -18.631 7.045 25.455 1.00 79.56 310 ASN A C 1
ATOM 2403 O O . ASN A 1 310 ? -19.781 7.425 25.250 1.00 79.56 310 ASN A O 1
ATOM 2407 N N . LEU A 1 311 ? -17.819 6.656 24.471 1.00 73.88 311 LEU A N 1
ATOM 2408 C CA . LEU A 1 311 ? -18.135 6.725 23.043 1.00 73.88 311 LEU A CA 1
ATOM 2409 C C . LEU A 1 311 ? -18.212 5.343 22.386 1.00 73.88 311 LEU A C 1
ATOM 2411 O O . LEU A 1 311 ? -18.836 5.193 21.339 1.00 73.88 311 LEU A O 1
ATOM 2415 N N . VAL A 1 312 ? -17.521 4.347 22.943 1.00 76.50 312 VAL A N 1
ATOM 2416 C CA . VAL A 1 312 ? -17.350 3.047 22.295 1.00 76.50 312 VAL A CA 1
ATOM 2417 C C . VAL A 1 312 ? -17.353 1.927 23.329 1.00 76.50 312 VAL A C 1
ATOM 2419 O O . VAL A 1 312 ? -16.657 1.999 24.341 1.00 76.50 312 VAL A O 1
ATOM 2422 N N . GLU A 1 313 ? -18.089 0.859 23.030 1.00 78.38 313 GLU A N 1
ATOM 2423 C CA . GLU A 1 313 ? -17.936 -0.446 23.665 1.00 78.38 313 GLU A CA 1
ATOM 2424 C C . GLU A 1 313 ? -17.217 -1.401 22.714 1.00 78.38 313 GLU A C 1
ATOM 2426 O O . GLU A 1 313 ? -17.493 -1.435 21.516 1.00 78.38 313 GLU A O 1
ATOM 2431 N N . MET A 1 314 ? -16.274 -2.177 23.239 1.00 76.31 314 MET A N 1
ATOM 2432 C CA . MET A 1 314 ? -15.368 -2.973 22.413 1.00 76.31 314 MET A CA 1
ATOM 2433 C C . MET A 1 314 ? -15.451 -4.434 22.811 1.00 76.31 314 MET A C 1
ATOM 2435 O O . MET A 1 314 ? -15.445 -4.753 24.001 1.00 76.31 314 MET A O 1
ATOM 2439 N N . TYR A 1 315 ? -15.505 -5.305 21.809 1.00 79.25 315 TYR A N 1
ATOM 2440 C CA . TYR A 1 315 ? -15.597 -6.744 21.986 1.00 79.25 315 TYR A CA 1
ATOM 2441 C C . TYR A 1 315 ? -14.511 -7.430 21.154 1.00 79.25 315 TYR A C 1
ATOM 2443 O O . TYR A 1 315 ? -14.307 -7.114 19.981 1.00 79.25 315 TYR A O 1
ATOM 2451 N N . VAL A 1 316 ? -13.810 -8.383 21.763 1.00 74.12 316 VAL A N 1
ATOM 2452 C CA . VAL A 1 316 ? -12.820 -9.232 21.090 1.00 74.12 316 VAL A CA 1
ATOM 2453 C C . VAL A 1 316 ? -13.321 -10.665 21.166 1.00 74.12 316 VAL A C 1
ATOM 2455 O O . VAL A 1 316 ? -13.516 -11.189 22.263 1.00 74.12 316 VAL A O 1
ATOM 2458 N N . ASN A 1 317 ? -13.561 -11.294 20.012 1.00 73.94 317 ASN A N 1
ATOM 2459 C CA . ASN A 1 317 ? -14.137 -12.644 19.926 1.00 73.94 317 ASN A CA 1
ATOM 2460 C C . ASN A 1 317 ? -15.434 -12.805 20.756 1.00 73.94 317 ASN A C 1
ATOM 2462 O O . ASN A 1 317 ? -15.639 -13.822 21.416 1.00 73.94 317 ASN A O 1
ATOM 2466 N N . GLY A 1 318 ? -16.286 -11.772 20.770 1.00 75.69 318 GLY A N 1
ATOM 2467 C CA . GLY A 1 318 ? -17.558 -11.751 21.506 1.00 75.69 318 GLY A CA 1
ATOM 2468 C C . GLY A 1 318 ? -17.464 -11.389 22.995 1.00 75.69 318 GLY A C 1
ATOM 2469 O O . GLY A 1 318 ? -18.493 -11.151 23.621 1.00 75.69 318 GLY A O 1
ATOM 2470 N N . SER A 1 319 ? -16.261 -11.280 23.564 1.00 79.44 319 SER A N 1
ATOM 2471 C CA . SER A 1 319 ? -16.057 -10.883 24.964 1.00 79.44 319 SER A CA 1
ATOM 2472 C C . SER A 1 319 ? -15.801 -9.384 25.075 1.00 79.44 319 SER A C 1
ATOM 2474 O O . SER A 1 319 ? -14.942 -8.854 24.369 1.00 79.44 319 SER A O 1
ATOM 2476 N N . LYS A 1 320 ? -16.513 -8.699 25.980 1.00 83.44 320 LYS A N 1
ATOM 2477 C CA . LYS A 1 320 ? -16.298 -7.268 26.240 1.00 83.44 320 LYS A CA 1
ATOM 2478 C C . LYS A 1 320 ? -14.874 -7.035 26.751 1.00 83.44 320 LYS A C 1
ATOM 2480 O O . LYS A 1 320 ? -14.424 -7.717 27.668 1.00 83.44 320 LYS A O 1
ATOM 2485 N N . LEU A 1 321 ? -14.176 -6.076 26.155 1.00 83.00 321 LEU A N 1
ATOM 2486 C CA . LEU A 1 321 ? -12.827 -5.687 26.546 1.00 83.00 321 LEU A CA 1
ATOM 2487 C C . LEU A 1 321 ? -12.887 -4.747 27.757 1.00 83.00 321 LEU A C 1
ATOM 2489 O O . LEU A 1 321 ? -13.494 -3.679 27.679 1.00 83.00 321 LEU A O 1
ATOM 2493 N N . GLU A 1 322 ? -12.237 -5.124 28.858 1.00 84.38 322 GLU A N 1
ATOM 2494 C CA . GLU A 1 322 ? -12.056 -4.237 30.012 1.00 84.38 322 GLU A CA 1
ATOM 2495 C C . GLU A 1 322 ? -10.985 -3.182 29.709 1.00 84.38 322 GLU A C 1
ATOM 2497 O O . GLU A 1 322 ? -9.876 -3.503 29.273 1.00 84.38 322 GLU A O 1
ATOM 2502 N N . THR A 1 323 ? -11.315 -1.908 29.924 1.00 84.81 323 THR A N 1
ATOM 2503 C CA . THR A 1 323 ? -10.442 -0.772 29.610 1.00 84.81 323 THR A CA 1
ATOM 2504 C C . THR A 1 323 ? -10.317 0.195 30.788 1.00 84.81 323 THR A C 1
ATOM 2506 O O . THR A 1 323 ? -11.271 0.354 31.551 1.00 84.81 323 THR A O 1
ATOM 2509 N N . PRO A 1 324 ? -9.169 0.888 30.941 1.00 86.38 324 PRO A N 1
ATOM 2510 C CA . PRO A 1 324 ? -9.017 1.940 31.947 1.00 86.38 324 PRO A CA 1
ATOM 2511 C C . PRO A 1 324 ? -10.077 3.033 31.783 1.00 86.38 324 PRO A C 1
ATOM 2513 O O . PRO A 1 324 ? -10.402 3.399 30.653 1.00 86.38 324 PRO A O 1
ATOM 2516 N N . GLU A 1 325 ? -10.591 3.585 32.885 1.00 83.75 325 GLU A N 1
ATOM 2517 C CA . GLU A 1 325 ? -11.650 4.610 32.857 1.00 83.75 325 GLU A CA 1
ATOM 2518 C C . GLU A 1 325 ? -11.256 5.863 32.062 1.00 83.75 325 GLU A C 1
ATOM 2520 O O . GLU A 1 325 ? -12.094 6.475 31.398 1.00 83.75 325 GLU A O 1
ATOM 2525 N N . ASP A 1 326 ? -9.975 6.226 32.080 1.00 85.19 326 ASP A N 1
ATOM 2526 C CA . ASP A 1 326 ? -9.408 7.395 31.411 1.00 85.19 326 ASP A CA 1
ATOM 2527 C C . ASP A 1 326 ? -8.849 7.092 30.008 1.00 85.19 326 ASP A C 1
ATOM 2529 O O . ASP A 1 326 ? -8.154 7.933 29.426 1.00 85.19 326 ASP A O 1
ATOM 2533 N N . LEU A 1 327 ? -9.162 5.919 29.436 1.00 87.19 327 LEU A N 1
ATOM 2534 C CA . LEU A 1 327 ? -8.686 5.508 28.117 1.00 87.19 327 LEU A CA 1
ATOM 2535 C C . LEU A 1 327 ? -8.996 6.581 27.066 1.00 87.19 327 LEU A C 1
ATOM 2537 O O . LEU A 1 327 ? -10.150 6.863 26.762 1.00 87.19 327 LEU A O 1
ATOM 2541 N N . LYS A 1 328 ? -7.959 7.151 26.446 1.00 86.38 328 LYS A N 1
ATOM 2542 C CA . LYS A 1 328 ? -8.122 8.196 25.417 1.00 86.38 328 LYS A CA 1
ATOM 2543 C C . LYS A 1 328 ? -8.096 7.666 23.995 1.00 86.38 328 LYS A C 1
ATOM 2545 O O . LYS A 1 328 ? -8.633 8.293 23.083 1.00 86.38 328 LYS A O 1
ATOM 2550 N N . THR A 1 329 ? -7.367 6.585 23.754 1.00 86.19 329 THR A N 1
ATOM 2551 C CA . THR A 1 329 ? -7.167 6.035 22.413 1.00 86.19 329 THR A CA 1
ATOM 2552 C C . THR A 1 329 ? -6.947 4.541 22.513 1.00 86.19 329 THR A C 1
ATOM 2554 O O . THR A 1 329 ? -6.064 4.105 23.247 1.00 86.19 329 THR A O 1
ATOM 2557 N N . LEU A 1 330 ? -7.706 3.783 21.728 1.00 86.62 330 LEU A N 1
ATOM 2558 C CA . LEU A 1 330 ? -7.381 2.399 21.425 1.00 86.62 330 LEU A CA 1
ATOM 2559 C C . LEU A 1 330 ? -6.592 2.363 20.118 1.00 86.62 330 LEU A C 1
ATOM 2561 O O . LEU A 1 330 ? -6.978 3.011 19.145 1.00 86.62 330 LEU A O 1
ATOM 2565 N N . VAL A 1 331 ? -5.524 1.570 20.086 1.00 87.38 331 VAL A N 1
ATOM 2566 C CA . VAL A 1 331 ? -4.835 1.197 18.850 1.00 87.38 331 VAL A CA 1
ATOM 2567 C C . VAL A 1 331 ? -4.674 -0.314 18.836 1.00 87.38 331 VAL A C 1
ATOM 2569 O O . VAL A 1 331 ? -4.115 -0.891 19.765 1.00 87.38 331 VAL A O 1
ATOM 2572 N N . VAL A 1 332 ? -5.138 -0.945 17.767 1.00 86.62 332 VAL A N 1
ATOM 2573 C CA . VAL A 1 332 ? -4.860 -2.345 17.457 1.00 86.62 332 VAL A CA 1
ATOM 2574 C C . VAL A 1 332 ? -3.843 -2.352 16.319 1.00 86.62 332 VAL A C 1
ATOM 2576 O O . VAL A 1 332 ? -3.988 -1.601 15.354 1.00 86.62 332 VAL A O 1
ATOM 2579 N N . LEU A 1 333 ? -2.778 -3.142 16.445 1.00 87.00 333 LEU A N 1
ATOM 2580 C CA . LEU A 1 333 ? -1.644 -3.140 15.520 1.00 87.00 333 LEU A CA 1
ATOM 2581 C C . LEU A 1 333 ? -1.382 -4.541 14.979 1.00 87.00 333 LEU A C 1
ATOM 2583 O O . LEU A 1 333 ? -1.285 -5.492 15.747 1.00 87.00 333 LEU A O 1
ATOM 2587 N N . ASN A 1 334 ? -1.155 -4.631 13.673 1.00 86.50 334 ASN A N 1
ATOM 2588 C CA . ASN A 1 334 ? -0.581 -5.815 13.039 1.00 86.50 334 ASN A CA 1
ATOM 2589 C C . ASN A 1 334 ? 0.947 -5.693 12.897 1.00 86.50 334 ASN A C 1
ATOM 2591 O O . ASN A 1 334 ? 1.681 -6.679 12.907 1.00 86.50 334 ASN A O 1
ATOM 2595 N N . PHE A 1 335 ? 1.454 -4.463 12.755 1.00 85.19 335 PHE A N 1
ATOM 2596 C CA . PHE A 1 335 ? 2.880 -4.187 12.586 1.00 85.19 335 PHE A CA 1
ATOM 2597 C C . PHE A 1 335 ? 3.511 -3.638 13.861 1.00 85.19 335 PHE A C 1
ATOM 2599 O O . PHE A 1 335 ? 2.875 -2.974 14.675 1.00 85.19 335 PHE A O 1
ATOM 2606 N N . LYS A 1 336 ? 4.823 -3.852 14.000 1.00 74.50 336 LYS A N 1
ATOM 2607 C CA . LYS A 1 336 ? 5.612 -3.252 15.091 1.00 74.50 336 LYS A CA 1
ATOM 2608 C C . LYS A 1 336 ? 5.800 -1.743 14.925 1.00 74.50 336 LYS A C 1
ATOM 2610 O O . LYS A 1 336 ? 6.162 -1.066 15.877 1.00 74.50 336 LYS A O 1
ATOM 2615 N N . ASN A 1 337 ? 5.600 -1.233 13.710 1.00 73.44 337 ASN A N 1
ATOM 2616 C CA . ASN A 1 337 ? 5.717 0.180 13.394 1.00 73.44 337 ASN A CA 1
ATOM 2617 C C . ASN A 1 337 ? 4.356 0.781 13.021 1.00 73.44 337 ASN A C 1
ATOM 2619 O O . ASN A 1 337 ? 3.511 0.114 12.434 1.00 73.44 337 ASN A O 1
ATOM 2623 N N . TYR A 1 338 ? 4.178 2.048 13.374 1.00 80.81 338 TYR A N 1
ATOM 2624 C CA . TYR A 1 338 ? 2.939 2.814 13.299 1.00 80.81 338 TYR A CA 1
ATOM 2625 C C . TYR A 1 338 ? 3.247 4.249 12.837 1.00 80.81 338 TYR A C 1
ATOM 2627 O O . TYR A 1 338 ? 4.376 4.704 12.999 1.00 80.81 338 TYR A O 1
ATOM 2635 N N . GLN A 1 339 ? 2.297 4.989 12.255 1.00 81.50 339 GLN A N 1
ATOM 2636 C CA . GLN A 1 339 ? 2.460 6.415 11.900 1.00 81.50 339 GLN A CA 1
ATOM 2637 C C . GLN A 1 339 ? 3.798 6.779 11.215 1.00 81.50 339 GLN A C 1
ATOM 2639 O O . GLN A 1 339 ? 4.581 7.606 11.691 1.00 81.50 339 GLN A O 1
ATOM 2644 N N . ALA A 1 340 ? 4.068 6.201 10.047 1.00 82.62 340 ALA A N 1
ATOM 2645 C CA . ALA A 1 340 ? 5.285 6.457 9.274 1.00 82.62 340 ALA A CA 1
ATOM 2646 C C . ALA A 1 340 ? 6.593 5.919 9.893 1.00 82.62 340 ALA A C 1
ATOM 2648 O O . ALA A 1 340 ? 7.679 6.415 9.542 1.00 82.62 340 ALA A O 1
ATOM 2649 N N . GLY A 1 341 ? 6.520 4.864 10.704 1.00 77.25 341 GLY A N 1
ATOM 2650 C CA . GLY A 1 341 ? 7.681 4.143 11.235 1.00 77.25 341 GLY A CA 1
ATOM 2651 C C . GLY A 1 341 ? 7.966 4.339 12.728 1.00 77.25 341 GLY A C 1
ATOM 2652 O O . GLY A 1 341 ? 9.060 3.981 13.162 1.00 77.25 341 GLY A O 1
ATOM 2653 N N . LEU A 1 342 ? 7.044 4.929 13.490 1.00 79.31 342 LEU A N 1
ATOM 2654 C CA . LEU A 1 342 ? 7.109 5.015 14.948 1.00 79.31 342 LEU A CA 1
ATOM 2655 C C . LEU A 1 342 ? 6.994 3.615 15.557 1.00 79.31 342 LEU A C 1
ATOM 2657 O O . LEU A 1 342 ? 6.031 2.898 15.303 1.00 79.31 342 LEU A O 1
ATOM 2661 N N . ASP A 1 343 ? 7.974 3.241 16.369 1.00 78.81 343 ASP A N 1
ATOM 2662 C CA . ASP A 1 343 ? 7.959 2.006 17.150 1.00 78.81 343 ASP A CA 1
ATOM 2663 C C . ASP A 1 343 ? 7.485 2.334 18.569 1.00 78.81 343 ASP A C 1
ATOM 2665 O O . ASP A 1 343 ? 8.227 2.928 19.356 1.00 78.81 343 ASP A O 1
ATOM 2669 N N . ILE A 1 344 ? 6.226 2.003 18.864 1.00 75.62 344 ILE A N 1
ATOM 2670 C CA . ILE A 1 344 ? 5.602 2.296 20.162 1.00 75.62 344 ILE A CA 1
ATOM 2671 C C . ILE A 1 344 ? 5.939 1.252 21.232 1.00 75.62 344 ILE A C 1
ATOM 2673 O O . ILE A 1 344 ? 5.697 1.487 22.411 1.00 75.62 344 ILE A O 1
ATOM 2677 N N . TRP A 1 345 ? 6.526 0.123 20.832 1.00 77.00 345 TRP A N 1
ATOM 2678 C CA . TRP A 1 345 ? 6.931 -0.958 21.732 1.00 77.00 345 TRP A CA 1
ATOM 2679 C C . TRP A 1 345 ? 8.361 -0.760 22.258 1.00 77.00 345 TRP A C 1
ATOM 2681 O O . TRP A 1 345 ? 8.847 -1.532 23.085 1.00 77.00 345 TRP A O 1
ATOM 2691 N N . GLY A 1 346 ? 9.038 0.296 21.794 1.00 67.94 346 GLY A N 1
ATOM 2692 C CA . GLY A 1 346 ? 10.434 0.582 22.091 1.00 67.94 346 GLY A CA 1
ATOM 2693 C C . GLY A 1 346 ? 11.389 -0.329 21.320 1.00 67.94 346 GLY A C 1
ATOM 2694 O O . GLY A 1 346 ? 10.997 -1.290 20.672 1.00 67.94 346 GLY A O 1
ATOM 2695 N N . LYS A 1 347 ? 12.695 -0.048 21.396 1.00 56.84 347 LYS A N 1
ATOM 2696 C CA . LYS A 1 347 ? 13.701 -0.942 20.806 1.00 56.84 347 LYS A CA 1
ATOM 2697 C C . LYS A 1 347 ? 13.864 -2.158 21.723 1.00 56.84 347 LYS A C 1
ATOM 2699 O O . LYS A 1 347 ? 14.474 -1.987 22.783 1.00 56.84 347 LYS A O 1
ATOM 2704 N N . PRO A 1 348 ? 13.442 -3.382 21.352 1.00 46.84 348 PRO A N 1
ATOM 2705 C CA . PRO A 1 348 ? 13.898 -4.552 22.082 1.00 46.84 348 PRO A CA 1
ATOM 2706 C C . PRO A 1 348 ? 15.430 -4.573 22.025 1.00 46.84 348 PRO A C 1
ATOM 2708 O O . PRO A 1 348 ? 16.033 -4.429 20.954 1.00 46.84 348 PRO A O 1
ATOM 2711 N N . LYS A 1 349 ? 16.090 -4.743 23.177 1.00 43.88 349 LYS A N 1
ATOM 2712 C CA . LYS A 1 349 ? 17.503 -5.132 23.202 1.00 43.88 349 LYS A CA 1
ATOM 2713 C C . LYS A 1 349 ? 17.594 -6.486 22.493 1.00 43.88 349 LYS A C 1
ATOM 2715 O O . LYS A 1 349 ? 17.322 -7.504 23.102 1.00 43.88 349 LYS A O 1
ATOM 2720 N N . ARG A 1 350 ? 17.931 -6.472 21.198 1.00 42.62 350 ARG A N 1
ATOM 2721 C CA . ARG A 1 350 ? 18.299 -7.641 20.381 1.00 42.62 350 ARG A CA 1
ATOM 2722 C C . ARG A 1 350 ? 17.450 -8.900 20.652 1.00 42.62 350 ARG A C 1
ATOM 2724 O O . ARG A 1 350 ? 17.958 -9.886 21.163 1.00 42.62 350 ARG A O 1
ATOM 2731 N N . ALA A 1 351 ? 16.195 -8.895 20.220 1.00 40.66 351 ALA A N 1
ATOM 2732 C CA . ALA A 1 351 ? 15.485 -10.129 19.880 1.00 40.66 351 ALA A CA 1
ATOM 2733 C C . ALA A 1 351 ? 14.836 -9.914 18.509 1.00 40.66 351 ALA A C 1
ATOM 2735 O O . ALA A 1 351 ? 13.943 -9.082 18.335 1.00 40.66 351 ALA A O 1
ATOM 2736 N N . GLY A 1 352 ? 15.441 -10.548 17.507 1.00 45.06 352 GLY A N 1
ATOM 2737 C CA . GLY A 1 352 ? 15.254 -10.261 16.096 1.00 45.06 352 GLY A CA 1
ATOM 2738 C C . GLY A 1 352 ? 13.885 -10.660 15.567 1.00 45.06 352 GLY A C 1
ATOM 2739 O O . GLY A 1 352 ? 13.476 -11.807 15.656 1.00 45.06 352 GLY A O 1
ATOM 2740 N N . ILE A 1 353 ? 13.249 -9.716 14.885 1.00 44.44 353 ILE A N 1
ATOM 2741 C CA . ILE A 1 353 ? 12.669 -10.022 13.580 1.00 44.44 353 ILE A CA 1
ATOM 2742 C C . ILE A 1 353 ? 13.297 -9.002 12.637 1.00 44.44 353 ILE A C 1
ATOM 2744 O O . ILE A 1 353 ? 12.761 -7.920 12.407 1.00 44.44 353 ILE A O 1
ATOM 2748 N N . HIS A 1 354 ? 14.521 -9.287 12.193 1.00 47.97 354 HIS A N 1
ATOM 2749 C CA . HIS A 1 354 ? 15.057 -8.603 11.028 1.00 47.97 354 HIS A CA 1
ATOM 2750 C C . HIS A 1 354 ? 14.362 -9.274 9.848 1.00 47.97 354 HIS A C 1
ATOM 2752 O O . HIS A 1 354 ? 14.754 -10.366 9.452 1.00 47.97 354 HIS A O 1
ATOM 2758 N N . LEU A 1 355 ? 13.252 -8.700 9.372 1.00 54.97 355 LEU A N 1
ATOM 2759 C CA . LEU A 1 355 ? 12.706 -9.159 8.102 1.00 54.97 355 LEU A CA 1
ATOM 2760 C C . LEU A 1 355 ? 13.795 -8.947 7.056 1.00 54.97 355 LEU A C 1
ATOM 2762 O O . LEU A 1 355 ? 14.400 -7.869 6.996 1.00 54.97 355 LEU A O 1
ATOM 2766 N N . GLU A 1 356 ? 14.067 -9.991 6.275 1.00 61.69 356 GLU A N 1
ATOM 2767 C CA . GLU A 1 356 ? 14.959 -9.870 5.134 1.00 61.69 356 GLU A CA 1
ATOM 2768 C C . GLU A 1 356 ? 14.470 -8.691 4.280 1.00 61.69 356 GLU A C 1
ATOM 2770 O O . GLU A 1 356 ? 13.267 -8.523 4.052 1.00 61.69 356 GLU A O 1
ATOM 2775 N N . PRO A 1 357 ? 15.361 -7.791 3.847 1.00 79.50 357 PRO A N 1
ATOM 2776 C CA . PRO A 1 357 ? 14.923 -6.650 3.073 1.00 79.50 357 PRO A CA 1
ATOM 2777 C C . PRO A 1 357 ? 14.282 -7.148 1.767 1.00 79.50 357 PRO A C 1
ATOM 2779 O O . PRO A 1 357 ? 14.805 -8.063 1.128 1.00 79.50 357 PRO A O 1
ATOM 2782 N N . TRP A 1 358 ? 13.214 -6.478 1.319 1.00 87.50 358 TRP A N 1
ATOM 2783 C CA . TRP A 1 358 ? 12.511 -6.761 0.056 1.00 87.50 358 TRP A CA 1
ATOM 2784 C C . TRP A 1 358 ? 11.644 -8.036 0.052 1.00 87.50 358 TRP A C 1
ATOM 2786 O O . TRP A 1 358 ? 11.513 -8.683 -0.991 1.00 87.50 358 TRP A O 1
ATOM 2796 N N . CYS A 1 359 ? 11.029 -8.397 1.180 1.00 91.88 359 CYS A N 1
ATOM 2797 C CA . CYS A 1 359 ? 10.033 -9.472 1.223 1.00 91.88 359 CYS A CA 1
ATOM 2798 C C . CYS A 1 359 ? 8.725 -9.058 0.536 1.00 91.88 359 CYS A C 1
ATOM 2800 O O . CYS A 1 359 ? 8.339 -7.890 0.551 1.00 91.88 359 CYS A O 1
ATOM 2802 N N . LEU A 1 360 ? 8.033 -10.013 -0.077 1.00 93.25 360 LEU A N 1
ATOM 2803 C CA . LEU A 1 360 ? 6.693 -9.806 -0.623 1.00 93.25 360 LEU A CA 1
ATOM 2804 C C . LEU A 1 360 ? 5.656 -10.191 0.426 1.00 93.25 360 LEU A C 1
ATOM 2806 O O . LEU A 1 360 ? 5.819 -11.198 1.113 1.00 93.25 360 LEU A O 1
ATOM 2810 N N . ALA A 1 361 ? 4.596 -9.397 0.536 1.00 93.00 361 ALA A N 1
ATOM 2811 C CA . ALA A 1 361 ? 3.465 -9.714 1.388 1.00 93.00 361 ALA A CA 1
ATOM 2812 C C . ALA A 1 361 ? 2.672 -10.871 0.775 1.00 93.00 361 ALA A C 1
ATOM 2814 O O . ALA A 1 361 ? 2.171 -10.761 -0.343 1.00 93.00 361 ALA A O 1
ATOM 2815 N N . TYR A 1 362 ? 2.585 -11.976 1.508 1.00 91.69 362 TYR A N 1
ATOM 2816 C CA . TYR A 1 362 ? 1.752 -13.127 1.189 1.00 91.69 362 TYR A CA 1
ATOM 2817 C C . TYR A 1 362 ? 0.502 -13.076 2.063 1.00 91.69 362 TYR A C 1
ATOM 2819 O O . TYR A 1 362 ? 0.575 -13.277 3.270 1.00 91.69 362 TYR A O 1
ATOM 2827 N N . ILE A 1 363 ? -0.627 -12.725 1.462 1.00 90.00 363 ILE A N 1
ATOM 2828 C CA . ILE A 1 363 ? -1.843 -12.385 2.196 1.00 90.00 363 ILE A CA 1
ATOM 2829 C C . ILE A 1 363 ? -2.526 -13.654 2.712 1.00 90.00 363 ILE A C 1
ATOM 2831 O O . ILE A 1 363 ? -2.880 -14.533 1.928 1.00 90.00 363 ILE A O 1
ATOM 2835 N N . LEU A 1 364 ? -2.744 -13.722 4.025 1.00 82.38 364 LEU A N 1
ATOM 2836 C CA . LEU A 1 364 ? -3.507 -14.785 4.666 1.00 82.38 364 LEU A CA 1
ATOM 2837 C C . LEU A 1 364 ? -4.982 -14.371 4.729 1.00 82.38 364 LEU A C 1
ATOM 2839 O O . LEU A 1 364 ? -5.347 -13.458 5.464 1.00 82.38 364 LEU A O 1
ATOM 2843 N N . THR A 1 365 ? -5.829 -15.028 3.935 1.00 68.31 365 THR A N 1
ATOM 2844 C CA . THR A 1 365 ? -7.258 -14.688 3.787 1.00 68.31 365 THR A CA 1
ATOM 2845 C C . THR A 1 365 ? -8.168 -15.301 4.845 1.00 68.31 365 THR A C 1
ATOM 2847 O O . THR A 1 365 ? -9.372 -15.070 4.798 1.00 68.31 365 THR A O 1
ATOM 2850 N N . ASN A 1 366 ? -7.626 -16.071 5.792 1.00 64.94 366 ASN A N 1
ATOM 2851 C CA . ASN A 1 366 ? -8.399 -16.606 6.907 1.00 64.94 366 ASN A CA 1
ATOM 2852 C C . ASN A 1 366 ? -8.175 -15.714 8.142 1.00 64.94 366 ASN A C 1
ATOM 2854 O O . ASN A 1 366 ? -7.131 -15.861 8.793 1.00 64.94 366 ASN A O 1
ATOM 2858 N N . PRO A 1 367 ? -9.078 -14.757 8.433 1.00 55.56 367 PRO A N 1
ATOM 2859 C CA . PRO A 1 367 ? -8.927 -13.885 9.588 1.00 55.56 367 PRO A CA 1
ATOM 2860 C C . PRO A 1 367 ? -8.940 -14.734 10.860 1.00 55.56 367 PRO A C 1
ATOM 2862 O O . PRO A 1 367 ? -9.823 -15.559 11.071 1.00 55.56 367 PRO A O 1
ATOM 2865 N N . LYS A 1 368 ? -7.925 -14.558 11.710 1.00 54.22 368 LYS A N 1
ATOM 2866 C CA . LYS A 1 368 ? -7.845 -15.244 13.012 1.00 54.22 368 LYS A CA 1
ATOM 2867 C C . LYS A 1 368 ? -8.466 -14.439 14.153 1.00 54.22 368 LYS A C 1
ATOM 2869 O O . LYS A 1 368 ? -8.549 -14.948 15.267 1.00 54.22 368 LYS A O 1
ATOM 2874 N N . VAL A 1 369 ? -8.818 -13.179 13.901 1.00 54.41 369 VAL A N 1
ATOM 2875 C CA . VAL A 1 369 ? -9.263 -12.224 14.919 1.00 54.41 369 VAL A CA 1
ATOM 2876 C C . VAL A 1 369 ? -10.412 -11.397 14.356 1.00 54.41 369 VAL A C 1
ATOM 2878 O O . VAL A 1 369 ? -10.222 -10.684 13.367 1.00 54.41 369 VAL A O 1
ATOM 2881 N N . ASP A 1 370 ? -11.559 -11.473 15.029 1.00 57.56 370 ASP A N 1
ATOM 2882 C CA . ASP A 1 370 ? -12.733 -10.645 14.767 1.00 57.56 370 ASP A CA 1
ATOM 2883 C C . ASP A 1 370 ? -12.826 -9.551 15.838 1.00 57.56 370 ASP A C 1
ATOM 2885 O O . ASP A 1 370 ? -12.927 -9.834 17.039 1.00 57.56 370 ASP A O 1
ATOM 2889 N N . LEU A 1 371 ? -12.761 -8.289 15.401 1.00 59.59 371 LEU A N 1
ATOM 2890 C CA . LEU A 1 371 ? -12.915 -7.118 16.264 1.00 59.59 371 LEU A CA 1
ATOM 2891 C C . LEU A 1 371 ? -14.278 -6.470 15.998 1.00 59.59 371 LEU A C 1
ATOM 2893 O O . LEU A 1 371 ? -14.502 -5.938 14.908 1.00 59.59 371 LEU A O 1
ATOM 2897 N N . ASP A 1 372 ? -15.158 -6.493 17.002 1.00 62.75 372 ASP A N 1
ATOM 2898 C CA . ASP A 1 372 ? -16.460 -5.821 16.954 1.00 62.75 372 ASP A CA 1
ATOM 2899 C C . ASP A 1 372 ? -16.409 -4.550 17.806 1.00 62.75 372 ASP A C 1
ATOM 2901 O O . ASP A 1 372 ? -16.077 -4.567 18.999 1.00 62.75 372 ASP A O 1
ATOM 2905 N N . VAL A 1 373 ? -16.683 -3.424 17.156 1.00 64.44 373 VAL A N 1
ATOM 2906 C CA . VAL A 1 373 ? -16.626 -2.092 17.746 1.00 64.44 373 VAL A CA 1
ATOM 2907 C C . VAL A 1 373 ? -18.029 -1.511 17.712 1.00 64.44 373 VAL A C 1
ATOM 2909 O O . VAL A 1 373 ? -18.539 -1.149 16.650 1.00 64.44 373 VAL A O 1
ATOM 2912 N N . ASN A 1 374 ? -18.641 -1.402 18.888 1.00 63.53 374 ASN A N 1
ATOM 2913 C CA . ASN A 1 374 ? -19.971 -0.842 19.037 1.00 63.53 374 ASN A CA 1
ATOM 2914 C C . ASN A 1 374 ? -19.869 0.647 19.401 1.00 63.53 374 ASN A C 1
ATOM 2916 O O . ASN A 1 374 ? -19.329 1.000 20.452 1.00 63.53 374 ASN A O 1
ATOM 2920 N N . ILE A 1 375 ? -20.346 1.527 18.520 1.00 60.00 375 ILE A N 1
ATOM 2921 C CA . ILE A 1 375 ? -20.219 2.982 18.674 1.00 60.00 375 ILE A CA 1
ATOM 2922 C C . ILE A 1 375 ? -21.536 3.550 19.198 1.00 60.00 375 ILE A C 1
ATOM 2924 O O . ILE A 1 375 ? -22.566 3.437 18.532 1.00 60.00 375 ILE A O 1
ATOM 2928 N N . SER A 1 376 ? -21.510 4.206 20.362 1.00 54.00 376 SER A N 1
ATOM 2929 C CA . SER A 1 376 ? -22.657 5.000 20.803 1.00 54.00 376 SER A CA 1
ATOM 2930 C C . SER A 1 376 ? -22.764 6.254 19.942 1.00 54.00 376 SER A C 1
ATOM 2932 O O . SER A 1 376 ? -21.769 6.948 19.708 1.00 54.00 376 SER A O 1
ATOM 2934 N N . SER A 1 377 ? -23.970 6.579 19.467 1.00 46.66 377 SER A N 1
ATOM 2935 C CA . SER A 1 377 ? -24.204 7.909 18.913 1.00 46.66 377 SER A CA 1
ATOM 2936 C C . SER A 1 377 ? -23.884 8.902 20.024 1.00 46.66 377 SER A C 1
ATOM 2938 O O . SER A 1 377 ? -24.508 8.864 21.088 1.00 46.66 377 SER A O 1
ATOM 2940 N N . ALA A 1 378 ? -22.884 9.759 19.826 1.00 41.03 378 ALA A N 1
ATOM 2941 C CA . ALA A 1 378 ? -22.648 10.843 20.759 1.00 41.03 378 ALA A CA 1
ATOM 2942 C C . ALA A 1 378 ? -23.939 11.666 20.805 1.00 41.03 378 ALA A C 1
ATOM 2944 O O . ALA A 1 378 ? -24.282 12.325 19.825 1.00 41.03 378 ALA A O 1
ATOM 2945 N N . SER A 1 379 ? -24.671 11.617 21.921 1.00 34.31 379 SER A N 1
ATOM 2946 C CA . SER A 1 379 ? -25.747 12.567 22.162 1.00 34.31 379 SER A CA 1
ATOM 2947 C C . SER A 1 379 ? -25.111 13.947 22.068 1.00 34.31 379 SER A C 1
ATOM 2949 O O . SER A 1 379 ? -24.313 14.324 22.934 1.00 34.31 379 SER A O 1
ATOM 2951 N N . VAL A 1 380 ? -25.396 14.677 20.989 1.00 33.44 380 VAL A N 1
ATOM 2952 C CA . VAL A 1 380 ? -25.053 16.092 20.891 1.00 33.44 380 VAL A CA 1
ATOM 2953 C C . VAL A 1 380 ? -25.637 16.722 22.150 1.00 33.44 380 VAL A C 1
ATOM 2955 O O . VAL A 1 380 ? -26.845 16.592 22.358 1.00 33.44 380 VAL A O 1
ATOM 2958 N N . PRO A 1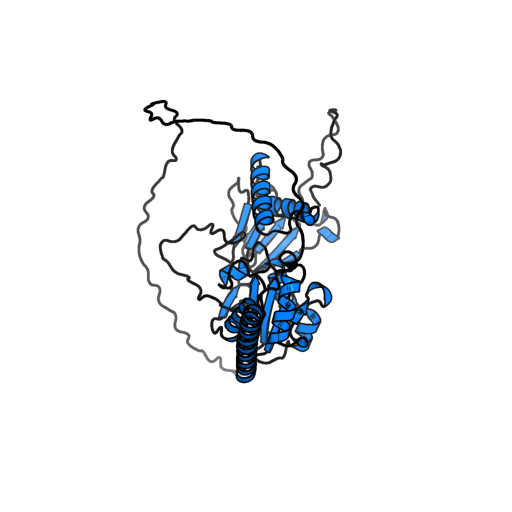 381 ? -24.835 17.345 23.032 1.00 30.39 381 PRO A N 1
ATOM 2959 C CA . PRO A 1 381 ? -25.393 18.014 24.190 1.00 30.39 381 PRO A CA 1
ATOM 2960 C C . PRO A 1 381 ? -26.370 19.055 23.657 1.00 30.39 381 PRO A C 1
ATOM 2962 O O . PRO A 1 381 ? -25.957 20.020 23.008 1.00 30.39 381 PRO A O 1
ATOM 2965 N N . THR A 1 382 ? -27.667 18.838 23.870 1.00 29.02 382 THR A N 1
ATOM 2966 C CA . THR A 1 382 ? -28.692 19.828 23.567 1.00 29.02 382 THR A CA 1
ATOM 2967 C C . THR A 1 382 ? -28.350 21.046 24.397 1.00 29.02 382 THR A C 1
ATOM 2969 O O . THR A 1 382 ? -28.502 21.054 25.620 1.00 29.02 382 THR A O 1
ATOM 2972 N N . ARG A 1 383 ? -27.793 22.057 23.736 1.00 31.27 383 ARG A N 1
ATOM 2973 C CA . ARG A 1 383 ? -27.475 23.333 24.351 1.00 31.27 383 ARG A CA 1
ATOM 2974 C C . ARG A 1 383 ? -28.803 23.900 24.843 1.00 31.27 383 ARG A C 1
ATOM 2976 O O . ARG A 1 383 ? -29.676 24.208 24.037 1.00 31.27 383 ARG A O 1
ATOM 2983 N N . THR A 1 384 ? -28.980 23.977 26.156 1.00 30.77 384 THR A N 1
ATOM 2984 C CA . THR A 1 384 ? -30.137 24.627 26.770 1.00 30.77 384 THR A CA 1
ATOM 2985 C C . THR A 1 384 ? -30.231 26.058 26.225 1.00 30.77 384 THR A C 1
ATOM 2987 O O . THR A 1 384 ? -29.249 26.805 26.309 1.00 30.77 384 THR A O 1
ATOM 2990 N N . PRO A 1 385 ? -31.361 26.464 25.618 1.00 33.44 385 PRO A N 1
ATOM 2991 C CA . PRO A 1 385 ? -31.512 27.806 25.079 1.00 33.44 385 PRO A CA 1
ATOM 2992 C C . PRO A 1 385 ? -31.723 28.768 26.249 1.00 33.44 385 PRO A C 1
ATOM 2994 O O . PRO A 1 385 ? -32.835 28.950 26.732 1.00 33.44 385 PRO A O 1
ATOM 2997 N N . GLY A 1 386 ? -30.635 29.344 26.758 1.00 37.88 386 GLY A N 1
ATOM 2998 C CA . GLY A 1 386 ? -30.730 30.252 27.896 1.00 37.88 386 GLY A CA 1
ATOM 2999 C C . GLY A 1 386 ? -29.397 30.733 28.447 1.00 37.88 386 GLY A C 1
ATOM 3000 O O . GLY A 1 386 ? -29.117 30.506 29.614 1.00 37.88 386 GLY A O 1
ATOM 3001 N N . ALA A 1 387 ? -28.576 31.392 27.627 1.00 30.61 387 ALA A N 1
ATOM 3002 C CA . ALA A 1 387 ? -27.636 32.419 28.089 1.00 30.61 387 ALA A CA 1
ATOM 3003 C C . ALA A 1 387 ? -27.034 33.140 26.876 1.00 30.61 387 ALA A C 1
ATOM 3005 O O . ALA A 1 387 ? -26.199 32.595 26.153 1.00 30.61 387 ALA A O 1
ATOM 3006 N N . HIS A 1 388 ? -27.466 34.379 26.656 1.00 36.25 388 HIS A N 1
ATOM 3007 C CA . HIS A 1 388 ? -26.835 35.300 25.721 1.00 36.25 388 HIS A CA 1
ATOM 3008 C C . HIS A 1 388 ? -25.349 35.481 26.060 1.00 36.25 388 HIS A C 1
ATOM 3010 O O . HIS A 1 388 ? -25.011 35.915 27.159 1.00 36.25 388 HIS A O 1
ATOM 3016 N N . ARG A 1 389 ? -24.473 35.233 25.082 1.00 30.14 389 ARG A N 1
ATOM 3017 C CA . ARG A 1 389 ? -23.241 36.006 24.882 1.00 30.14 389 ARG A CA 1
ATOM 3018 C C . ARG A 1 389 ? -22.868 35.975 23.404 1.00 30.14 389 ARG A C 1
ATOM 3020 O O . ARG A 1 389 ? -22.714 34.913 22.809 1.00 30.14 389 ARG A O 1
ATOM 3027 N N . GLU A 1 390 ? -22.799 37.169 22.836 1.00 36.31 390 GLU A N 1
ATOM 3028 C CA . GLU A 1 390 ? -22.435 37.450 21.455 1.00 36.31 390 GLU A CA 1
ATOM 3029 C C . GLU A 1 390 ? -20.985 37.053 21.128 1.00 36.31 390 GLU A C 1
ATOM 3031 O O . GLU A 1 390 ? -20.115 36.971 21.997 1.00 36.31 390 GLU A O 1
ATOM 3036 N N . SER A 1 391 ? -20.751 36.926 19.819 1.00 32.97 391 SER A N 1
ATOM 3037 C CA . SER A 1 391 ? -19.483 36.793 19.085 1.00 32.97 391 SER A CA 1
ATOM 3038 C C . SER A 1 391 ? -19.043 35.375 18.675 1.00 32.97 391 SER A C 1
ATOM 3040 O O . SER A 1 391 ? -18.866 34.464 19.480 1.00 32.97 391 SER A O 1
ATOM 3042 N N . SER A 1 392 ? -18.794 35.245 17.363 1.00 30.83 392 SER A N 1
ATOM 3043 C CA . SER A 1 392 ? -18.148 34.137 16.631 1.00 30.83 392 SER A CA 1
ATOM 3044 C C . SER A 1 392 ? -18.979 32.894 16.251 1.00 30.83 392 SER A C 1
ATOM 3046 O O . SER A 1 392 ? -18.483 31.769 16.231 1.00 30.83 392 SER A O 1
ATOM 3048 N N . ALA A 1 393 ? -20.228 33.088 15.821 1.00 29.52 393 ALA A N 1
ATOM 3049 C CA . ALA A 1 393 ? -20.983 32.062 15.094 1.00 29.52 393 ALA A CA 1
ATOM 3050 C C . ALA A 1 393 ? -20.579 32.041 13.602 1.00 29.52 393 ALA A C 1
ATOM 3052 O O . ALA A 1 393 ? -21.043 32.864 12.823 1.00 29.52 393 ALA A O 1
ATOM 3053 N N . SER A 1 394 ? -19.664 31.140 13.220 1.00 28.72 394 SER A N 1
ATOM 3054 C CA . SER A 1 394 ? -19.463 30.704 11.816 1.00 28.72 394 SER A CA 1
ATOM 3055 C C . SER A 1 394 ? -18.551 29.472 11.660 1.00 28.72 394 SER A C 1
ATOM 3057 O O . SER A 1 394 ? -18.518 28.899 10.576 1.00 28.72 394 SER A O 1
ATOM 3059 N N . ALA A 1 395 ? -17.823 29.023 12.691 1.00 27.81 395 ALA A N 1
ATOM 3060 C CA . ALA A 1 395 ? -16.828 27.947 12.525 1.00 27.81 395 ALA A CA 1
ATOM 3061 C C . ALA A 1 395 ? -17.068 26.662 13.345 1.00 27.81 395 ALA A C 1
ATOM 3063 O O . ALA A 1 395 ? -16.243 25.752 13.273 1.00 27.81 395 ALA A O 1
ATOM 3064 N N . ALA A 1 396 ? -18.153 26.562 14.121 1.00 27.27 396 ALA 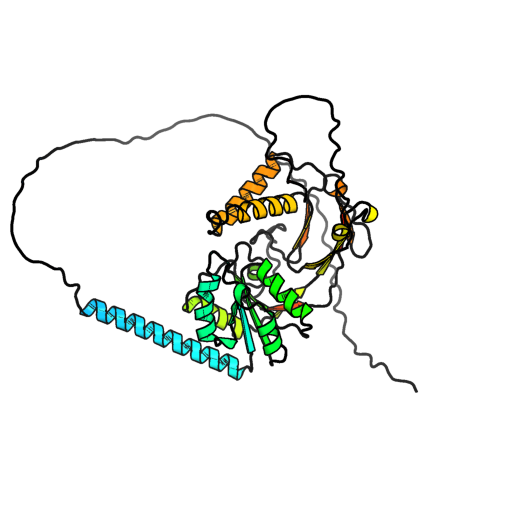A N 1
ATOM 3065 C CA . ALA A 1 396 ? -18.336 25.471 15.089 1.00 27.27 396 ALA A CA 1
ATOM 3066 C C . ALA A 1 396 ? -19.419 24.432 14.735 1.00 27.27 396 ALA A C 1
ATOM 3068 O O . ALA A 1 396 ? -19.512 23.427 15.430 1.00 27.27 396 ALA A O 1
ATOM 3069 N N . GLU A 1 397 ? -20.207 24.617 13.672 1.00 26.91 397 GLU A N 1
ATOM 3070 C CA . GLU A 1 397 ? -21.371 23.749 13.400 1.00 26.91 397 GLU A CA 1
ATOM 3071 C C . GLU A 1 397 ? -21.104 22.511 12.528 1.00 26.91 397 GLU A C 1
ATOM 3073 O O . GLU A 1 397 ? -21.995 21.695 12.339 1.00 26.91 397 GLU A O 1
ATOM 3078 N N . GLU A 1 398 ? -19.883 22.288 12.036 1.00 27.53 398 GLU A N 1
ATOM 3079 C CA . GLU A 1 398 ? -19.629 21.226 11.041 1.00 27.53 398 GLU A CA 1
ATOM 3080 C C . GLU A 1 398 ? -18.634 20.148 11.525 1.00 27.53 398 GLU A C 1
ATOM 3082 O O . GLU A 1 398 ? -17.766 19.697 10.766 1.00 27.53 398 GLU A O 1
ATOM 3087 N N . VAL A 1 399 ? -18.699 19.786 12.815 1.00 29.44 399 VAL A N 1
ATOM 3088 C CA . VAL A 1 399 ? -17.650 19.006 13.514 1.00 29.44 399 VAL A CA 1
ATOM 3089 C C . VAL A 1 399 ? -18.034 17.551 13.851 1.00 29.44 399 VAL A C 1
ATOM 3091 O O . VAL A 1 399 ? -17.139 16.786 14.190 1.00 29.44 399 VAL A O 1
ATOM 3094 N N . TYR A 1 400 ? -19.284 17.113 13.665 1.00 26.80 400 TYR A N 1
ATOM 3095 C CA . TYR A 1 400 ? -19.701 15.726 13.964 1.00 26.80 400 TYR A CA 1
ATOM 3096 C C . TYR A 1 400 ? -20.569 15.071 12.872 1.00 26.80 400 TYR A C 1
ATOM 3098 O O . TYR A 1 400 ? -21.576 14.443 13.172 1.00 26.80 400 TYR A O 1
ATOM 3106 N N . ARG A 1 401 ? -20.175 15.209 11.602 1.00 24.73 401 ARG A N 1
ATOM 3107 C CA . ARG A 1 401 ? -20.656 14.352 10.506 1.00 24.73 401 ARG A CA 1
ATOM 3108 C C . ARG A 1 401 ? -19.476 13.763 9.744 1.00 24.73 401 ARG A C 1
ATOM 3110 O O . ARG A 1 401 ? -18.487 14.509 9.504 1.00 24.73 401 ARG A O 1
#

Nearest PDB structures (foldseek):
  1jvd-assembly1_A  TM=2.790E-01  e=1.231E+00  Homo sapiens
  6z2f-assembly1_A  TM=2.782E-01  e=4.451E+00  Homo sapiens